Protein AF-A5BJU0-F1 (afdb_monomer_lite)

Secondary structure (DSSP, 8-state):
------------------------------------------------------------------SS-SSTTSSGGGSS---THHHHHHHHHHHHHHHHHHHHHHHHHTTS------------------------PPPHHHHHHHHHHHHHHHHHHHHHHHHHHHHHHHHHHHHHHHHHHHHHHHHHHHHHHHHHHHHHHHHHHHHHHHHHHHHHHHHHHHHHHHHHHHHHHHHHHHHHHHHHHHHHHHHHHHHHHHHHHHHHHHHHHHHHHHHHHHHHHHHHHHHHHHHHHHHHHHTS---THHHHHHHS-HHHHHHHHHHHHHHHHHHHHHHHHHHHHHHHHHHHHHHHHHHHHHHHHHHHHHHHHHHHHHHHHHHHHHHHHHHHHHHHHHHHHHHHHHHHHHHHHHHTTS------GGG-HHHHHHHHHHHHHHHHHTT-

Organism: Vitis vinifera (NCBI:txid29760)

InterPro domains:
  IPR049932 Nuclear envelope-associated protein 1-4 [PTHR48145] (110-444)
  IPR060494 Nuclear envelope-associated protein, C-terminal [PF28496] (342-444)

pLDDT: mean 74.59, std 25.18, range [27.94, 98.62]

Sequence (444 aa):
MDIFVVVIVPVDMESYNTKMEGPLGDENEVGGGGKNARASRPIQTTHHVGGPQSLSTVGTCVHVGDSERSQMKILDLARSGVPTSEALGLIQCIHIVVKIFYDYILVSEMSVSEKSSAASSSSSSALTSSSSSSVRDIDPLLKDLNEKKQSFRKNVVSLAAELKEVAETKAKSMEEEIGRLQKSLEERNGQLQASAMTTEKYLQELDGLRSQLSFTQATADASAASAQSAQLQCLALIKELDEKNISLKEHGDRVNRLGEQLDHLQKDLQAREYSQKQLKDEVLRIEHDIMQAVAKAGANRDCELRKILDEVSPKNFEKINKLLIAKDDEIAKLKDEIRIMSAHWKLKTKEMESQLEKHRRADQELKKRVLKLEFCLQEARAQTRKLQRMGERRDKALKELRDQLVTKQQGEAAGVEKQNFWESSGFKIVVSMSMLILVVFSKR

Structure (mmCIF, N/CA/C/O backbone):
data_AF-A5BJU0-F1
#
_entry.id   AF-A5BJU0-F1
#
loop_
_atom_site.group_PDB
_atom_site.id
_atom_site.type_symbol
_atom_site.label_atom_id
_atom_site.label_alt_id
_atom_site.label_comp_id
_atom_site.label_asym_id
_atom_site.label_entity_id
_atom_site.label_seq_id
_atom_site.pdbx_PDB_ins_code
_atom_site.Cartn_x
_atom_site.Cartn_y
_atom_site.Cartn_z
_atom_site.occupancy
_atom_site.B_iso_or_equiv
_atom_site.auth_seq_id
_atom_site.auth_comp_id
_atom_site.auth_asym_id
_atom_site.auth_atom_id
_atom_site.pdbx_PDB_model_num
ATOM 1 N N . MET A 1 1 ? -1.388 11.485 28.318 1.00 38.25 1 MET A N 1
ATOM 2 C CA . MET A 1 1 ? -1.952 11.574 26.957 1.00 38.25 1 MET A CA 1
ATOM 3 C C . MET A 1 1 ? -1.033 12.490 26.188 1.00 38.25 1 MET A C 1
ATOM 5 O O . MET A 1 1 ? -1.180 13.699 26.293 1.00 38.25 1 MET A O 1
ATOM 9 N N . ASP A 1 2 ? -0.046 11.912 25.511 1.00 36.25 2 ASP A N 1
ATOM 10 C CA . ASP A 1 2 ? 0.953 12.676 24.769 1.00 36.25 2 ASP A CA 1
ATOM 11 C C . ASP A 1 2 ? 0.499 12.800 23.319 1.00 36.25 2 ASP A C 1
ATOM 13 O O . ASP A 1 2 ? 0.335 11.812 22.602 1.00 36.25 2 ASP A O 1
ATOM 17 N N . ILE A 1 3 ? 0.212 14.036 22.921 1.00 37.91 3 ILE A N 1
ATOM 18 C CA . ILE A 1 3 ? -0.234 14.394 21.580 1.00 37.91 3 ILE A CA 1
ATOM 19 C C . ILE A 1 3 ? 1.023 14.634 20.744 1.00 37.91 3 ILE A C 1
ATOM 21 O O . ILE A 1 3 ? 1.660 15.679 20.855 1.00 37.91 3 ILE A O 1
ATOM 25 N N . PHE A 1 4 ? 1.380 13.672 19.894 1.00 39.19 4 PHE A N 1
ATOM 26 C CA . PHE A 1 4 ? 2.344 13.904 18.822 1.00 39.19 4 PHE A CA 1
ATOM 27 C C . PHE A 1 4 ? 1.652 14.666 17.688 1.00 39.19 4 PHE A C 1
ATOM 29 O O . PHE A 1 4 ? 0.876 14.105 16.916 1.00 39.19 4 PHE A O 1
ATOM 36 N N . VAL A 1 5 ? 1.932 15.966 17.599 1.00 39.47 5 VAL A N 1
ATOM 37 C CA . VAL A 1 5 ? 1.584 16.798 16.444 1.00 39.47 5 VAL A CA 1
ATOM 38 C C . VAL A 1 5 ? 2.674 16.595 15.394 1.00 39.47 5 VAL A C 1
ATOM 40 O O . VAL A 1 5 ? 3.790 17.089 15.539 1.00 39.47 5 VAL A O 1
ATOM 43 N N . VAL A 1 6 ? 2.361 15.855 14.332 1.00 43.53 6 VAL A N 1
ATOM 44 C CA . VAL A 1 6 ? 3.210 15.789 13.138 1.00 43.53 6 VAL A CA 1
ATOM 45 C C . VAL A 1 6 ? 2.920 17.031 12.298 1.00 43.53 6 VAL A C 1
ATOM 47 O O . VAL A 1 6 ? 1.870 17.136 11.667 1.00 43.53 6 VAL A O 1
ATOM 50 N N . VAL A 1 7 ? 3.842 17.991 12.325 1.00 37.22 7 VAL A N 1
ATOM 51 C CA . VAL A 1 7 ? 3.825 19.164 11.445 1.00 37.22 7 VAL A CA 1
ATOM 52 C C . VAL A 1 7 ? 4.428 18.750 10.106 1.00 37.22 7 VAL A C 1
ATOM 54 O O . VAL A 1 7 ? 5.625 18.486 10.010 1.00 37.22 7 VAL A O 1
ATOM 57 N N . ILE A 1 8 ? 3.592 18.669 9.073 1.00 36.03 8 ILE A N 1
ATOM 58 C CA . ILE A 1 8 ? 4.038 18.507 7.688 1.00 36.03 8 ILE A CA 1
ATOM 59 C C . ILE A 1 8 ? 4.374 19.902 7.161 1.00 36.03 8 ILE A C 1
ATOM 61 O O . ILE A 1 8 ? 3.483 20.733 6.990 1.00 36.03 8 ILE A O 1
ATOM 65 N N . VAL A 1 9 ? 5.659 20.160 6.925 1.00 35.38 9 VAL A N 1
ATOM 66 C CA . VAL A 1 9 ? 6.129 21.355 6.215 1.00 35.38 9 VAL A CA 1
ATOM 67 C C . VAL A 1 9 ? 6.098 21.050 4.712 1.00 35.38 9 VAL A C 1
ATOM 69 O O . VAL A 1 9 ? 6.705 20.058 4.300 1.00 35.38 9 VAL A O 1
ATOM 72 N N . PRO A 1 10 ? 5.404 21.845 3.879 1.00 36.88 10 PRO A N 1
ATOM 73 C CA . PRO A 1 10 ? 5.490 21.707 2.434 1.00 36.88 10 PRO A CA 1
ATOM 74 C C . PRO A 1 10 ? 6.859 22.211 1.962 1.00 36.88 10 PRO A C 1
ATOM 76 O O . PRO A 1 10 ? 7.273 23.320 2.291 1.00 36.88 10 PRO A O 1
ATOM 79 N N . VAL A 1 11 ? 7.575 21.374 1.214 1.00 40.00 11 VAL A N 1
ATOM 80 C CA . VAL A 1 11 ? 8.764 21.787 0.467 1.00 40.00 11 VAL A CA 1
ATOM 81 C C . VAL A 1 11 ? 8.270 22.332 -0.867 1.00 40.00 11 VAL A C 1
ATOM 83 O O . VAL A 1 11 ? 7.749 21.572 -1.684 1.00 40.00 11 VAL A O 1
ATOM 86 N N . ASP A 1 12 ? 8.406 23.643 -1.060 1.00 34.06 12 ASP A N 1
ATOM 87 C CA . ASP A 1 12 ? 8.164 24.293 -2.345 1.00 34.06 12 ASP A CA 1
ATOM 88 C C . ASP A 1 12 ? 9.135 23.735 -3.388 1.00 34.06 12 ASP A C 1
ATOM 90 O O . ASP A 1 12 ? 10.357 23.842 -3.267 1.00 34.06 12 ASP A O 1
ATOM 94 N N . MET A 1 13 ? 8.565 23.113 -4.416 1.00 41.78 13 MET A N 1
ATOM 95 C CA . MET A 1 13 ? 9.274 22.651 -5.598 1.00 41.78 13 MET A CA 1
ATOM 96 C C . MET A 1 13 ? 8.898 23.578 -6.756 1.00 41.78 13 MET A C 1
ATOM 98 O O . MET A 1 13 ? 8.120 23.222 -7.636 1.00 41.78 13 MET A O 1
ATOM 102 N N . GLU A 1 14 ? 9.434 24.795 -6.736 1.00 45.72 14 GLU A N 1
ATOM 103 C CA . GLU A 1 14 ? 9.407 25.688 -7.890 1.00 45.72 14 GLU A CA 1
ATOM 104 C C . GLU A 1 14 ? 10.823 26.084 -8.296 1.00 45.72 14 GLU A C 1
ATOM 106 O O . GLU A 1 14 ? 11.703 26.313 -7.469 1.00 45.72 14 GLU A O 1
ATOM 111 N N . SER A 1 15 ? 10.983 26.214 -9.612 1.00 44.44 15 SER A N 1
ATOM 112 C CA . SER A 1 15 ? 12.172 26.651 -10.338 1.00 44.44 15 SER A CA 1
ATOM 113 C C . SER A 1 15 ? 13.157 25.548 -10.705 1.00 44.44 15 SER A C 1
ATOM 115 O O . SER A 1 15 ? 14.172 25.372 -10.054 1.00 44.44 15 SER A O 1
ATOM 117 N N . TYR A 1 16 ? 12.871 24.857 -11.812 1.00 38.12 16 TYR A N 1
ATOM 118 C CA . TYR A 1 16 ? 13.833 24.689 -12.909 1.00 38.12 16 TYR A CA 1
ATOM 119 C C . TYR A 1 16 ? 13.062 24.404 -14.203 1.00 38.12 16 TYR A C 1
ATOM 121 O O . TYR A 1 16 ? 12.797 23.252 -14.540 1.00 38.12 16 TYR A O 1
ATOM 129 N N . ASN A 1 17 ? 12.707 25.456 -14.950 1.00 36.69 17 ASN A N 1
ATOM 130 C CA . ASN A 1 17 ? 12.740 25.350 -16.406 1.00 36.69 17 ASN A CA 1
ATOM 131 C C . ASN A 1 17 ? 12.828 26.703 -17.127 1.00 36.69 17 ASN A C 1
ATOM 133 O O . ASN A 1 17 ? 12.088 27.641 -16.845 1.00 36.69 17 ASN A O 1
ATOM 137 N N . THR A 1 18 ? 13.696 26.695 -18.142 1.00 39.69 18 THR A N 1
ATOM 138 C CA . THR A 1 18 ? 13.724 27.529 -19.357 1.00 39.69 18 THR A CA 1
ATOM 139 C C . THR A 1 18 ? 14.020 29.030 -19.256 1.00 39.69 18 THR A C 1
ATOM 141 O O . THR A 1 18 ? 13.119 29.835 -19.053 1.00 39.69 18 THR A O 1
ATOM 144 N N . LYS A 1 19 ? 15.250 29.410 -19.647 1.00 37.59 19 LYS A N 1
ATOM 145 C CA . LYS A 1 19 ? 15.465 30.463 -20.658 1.00 37.59 19 LYS A CA 1
ATOM 146 C C . LYS A 1 19 ? 16.825 30.304 -21.362 1.00 37.59 19 LYS A C 1
ATOM 148 O O . LYS A 1 19 ? 17.862 30.659 -20.816 1.00 37.59 19 LYS A O 1
ATOM 153 N N . MET A 1 20 ? 16.802 29.740 -22.570 1.00 42.50 20 MET A N 1
ATOM 154 C CA . MET A 1 20 ? 17.872 29.859 -23.568 1.00 42.50 20 MET A CA 1
ATOM 155 C C . MET A 1 20 ? 17.456 30.978 -24.529 1.00 42.50 20 MET A C 1
ATOM 157 O O . MET A 1 20 ? 16.629 30.754 -25.407 1.00 42.50 20 MET A O 1
ATOM 161 N N . GLU A 1 21 ? 18.006 32.174 -24.344 1.00 39.09 21 GLU A N 1
ATOM 162 C CA . GLU A 1 21 ? 18.064 33.222 -25.368 1.00 39.09 21 GLU A CA 1
ATOM 163 C C . GLU A 1 21 ? 19.512 33.714 -25.416 1.00 39.09 21 GLU A C 1
ATOM 165 O O . GLU A 1 21 ? 20.051 34.169 -24.407 1.00 39.09 21 GLU A O 1
ATOM 170 N N . GLY A 1 22 ? 20.157 33.563 -26.574 1.00 42.09 22 GLY A N 1
ATOM 171 C CA . GLY A 1 22 ? 21.448 34.188 -26.853 1.00 42.09 22 GLY A CA 1
ATOM 172 C C . GLY A 1 22 ? 21.296 35.674 -27.188 1.00 42.09 22 GLY A C 1
ATOM 173 O O . GLY A 1 22 ? 20.194 36.137 -27.494 1.00 42.09 22 GLY A O 1
ATOM 174 N N . PRO A 1 23 ? 22.416 36.409 -27.203 1.00 52.72 23 PRO A N 1
ATOM 175 C CA . PRO A 1 23 ? 22.697 37.197 -28.398 1.00 52.72 23 PRO A CA 1
ATOM 176 C C . PRO A 1 23 ? 24.161 37.134 -28.872 1.00 52.72 23 PRO A C 1
ATOM 178 O O . PRO A 1 23 ? 25.078 36.757 -28.147 1.00 52.72 23 PRO A O 1
ATOM 181 N N . LEU A 1 24 ? 24.299 37.494 -30.150 1.00 46.12 24 LEU A N 1
ATOM 182 C CA . LEU A 1 24 ? 25.508 37.729 -30.940 1.00 46.12 24 LEU A CA 1
ATOM 183 C C . LEU A 1 24 ? 26.397 38.870 -30.410 1.00 46.12 24 LEU A C 1
ATOM 185 O O . LEU A 1 24 ? 25.859 39.840 -29.888 1.00 46.12 24 LEU A O 1
ATOM 189 N N . GLY A 1 25 ? 27.697 38.795 -30.747 1.00 40.25 25 GLY A N 1
ATOM 190 C CA . GLY A 1 25 ? 28.670 39.909 -30.819 1.00 40.25 25 GLY A CA 1
ATOM 191 C C . GLY A 1 25 ? 29.148 40.429 -29.455 1.00 40.25 25 GLY A C 1
ATOM 192 O O . GLY A 1 25 ? 28.370 40.497 -28.519 1.00 40.25 25 GLY A O 1
ATOM 193 N N . ASP A 1 26 ? 30.405 40.791 -29.208 1.00 36.56 26 ASP A N 1
ATOM 194 C CA . ASP A 1 26 ? 31.454 41.289 -30.099 1.00 36.56 26 ASP A CA 1
ATOM 195 C C . ASP A 1 26 ? 32.878 40.971 -29.574 1.00 36.56 26 ASP A C 1
ATOM 197 O O . ASP A 1 26 ? 33.081 40.314 -28.555 1.00 36.56 26 ASP A O 1
ATOM 201 N N . GLU A 1 27 ? 33.839 41.428 -30.368 1.00 41.19 27 GLU A N 1
ATOM 202 C CA . GLU A 1 27 ? 35.279 41.207 -30.468 1.00 41.19 27 GLU A CA 1
ATOM 203 C C . GLU A 1 27 ? 36.179 41.425 -29.225 1.00 41.19 27 GLU A C 1
ATOM 205 O O . GLU A 1 27 ? 35.920 42.244 -28.348 1.00 41.19 27 GLU A O 1
ATOM 210 N N . ASN A 1 28 ? 37.351 40.780 -29.326 1.00 39.69 28 ASN A N 1
ATOM 211 C CA . ASN A 1 28 ? 38.710 41.309 -29.115 1.00 39.69 28 ASN A CA 1
ATOM 212 C C . ASN A 1 28 ? 39.606 40.819 -27.953 1.00 39.69 28 ASN A C 1
ATOM 214 O O . ASN A 1 28 ? 39.326 40.951 -26.769 1.00 39.69 28 ASN A O 1
ATOM 218 N N . GLU A 1 29 ? 40.781 40.388 -28.433 1.00 38.88 29 GLU A N 1
ATOM 219 C CA . GLU A 1 29 ? 42.145 40.520 -27.910 1.00 38.88 29 GLU A CA 1
ATOM 220 C C . GLU A 1 29 ? 42.776 39.522 -26.907 1.00 38.88 29 GLU A C 1
ATOM 222 O O . GLU A 1 29 ? 42.544 39.526 -25.706 1.00 38.88 29 GLU A O 1
ATOM 227 N N . VAL A 1 30 ? 43.750 38.792 -27.485 1.00 39.34 30 VAL A N 1
ATOM 228 C CA . VAL A 1 30 ? 45.193 38.756 -27.146 1.00 39.34 30 VAL A CA 1
ATOM 229 C C . VAL A 1 30 ? 45.699 37.864 -26.001 1.00 39.34 30 VAL A C 1
ATOM 231 O O . VAL A 1 30 ? 45.409 38.043 -24.826 1.00 39.34 30 VAL A O 1
ATOM 234 N N . GLY A 1 31 ? 46.671 37.026 -26.400 1.00 32.44 31 GLY A N 1
ATOM 235 C CA . GLY A 1 31 ? 47.766 36.499 -25.576 1.00 32.44 31 GLY A CA 1
ATOM 236 C C . GLY A 1 31 ? 47.464 35.123 -24.982 1.00 32.44 31 GLY A C 1
ATOM 237 O O . GLY A 1 31 ? 46.505 34.954 -24.256 1.00 32.44 31 GLY A O 1
ATOM 238 N N . GLY A 1 32 ? 48.212 34.051 -25.213 1.00 33.12 32 GLY A N 1
ATOM 239 C CA . GLY A 1 32 ? 49.592 33.911 -25.643 1.00 33.12 32 GLY A CA 1
ATOM 240 C C . GLY A 1 32 ? 50.219 32.797 -24.798 1.00 33.12 32 GLY A C 1
ATOM 241 O O . GLY A 1 32 ? 50.168 32.851 -23.577 1.00 33.12 32 GLY A O 1
ATOM 242 N N . GLY A 1 33 ? 50.839 31.808 -25.448 1.00 32.78 33 GLY A N 1
ATOM 243 C CA . GLY A 1 33 ? 51.857 30.961 -24.819 1.00 32.78 33 GLY A CA 1
ATOM 244 C C . GLY A 1 33 ? 51.452 29.538 -24.418 1.00 32.78 33 GLY A C 1
ATOM 245 O O . GLY A 1 33 ? 50.781 29.315 -23.423 1.00 32.78 33 GLY A O 1
ATOM 246 N N . GLY A 1 34 ? 52.077 28.566 -25.090 1.00 33.19 34 GLY A N 1
ATOM 247 C CA . GLY A 1 34 ? 52.970 27.672 -24.346 1.00 33.19 34 GLY A CA 1
ATOM 248 C C . GLY A 1 34 ? 52.557 26.211 -24.136 1.00 33.19 34 GLY A C 1
ATOM 249 O O . GLY A 1 34 ? 52.148 25.842 -23.050 1.00 33.19 34 GLY A O 1
ATOM 250 N N . LYS A 1 35 ? 52.895 25.380 -25.132 1.00 38.06 35 LYS A N 1
ATOM 251 C CA . LYS A 1 35 ? 53.727 24.157 -25.021 1.00 38.06 35 LYS A CA 1
ATOM 252 C C . LYS A 1 35 ? 53.275 22.967 -24.141 1.00 38.06 35 LYS A C 1
ATOM 254 O O . LYS A 1 35 ? 53.315 23.032 -22.923 1.00 38.06 35 LYS A O 1
ATOM 259 N N . ASN A 1 36 ? 53.229 21.818 -24.837 1.00 34.69 36 ASN A N 1
ATOM 260 C CA . ASN A 1 36 ? 53.713 20.477 -24.443 1.00 34.69 36 ASN A CA 1
ATOM 261 C C . ASN A 1 36 ? 52.916 19.713 -23.370 1.00 34.69 36 ASN A C 1
ATOM 263 O O . ASN A 1 36 ? 52.373 20.298 -22.455 1.00 34.69 36 ASN A O 1
ATOM 267 N N . ALA A 1 37 ? 52.920 18.385 -23.273 1.00 35.12 37 ALA A N 1
ATOM 268 C CA . ALA A 1 37 ? 53.158 17.212 -24.121 1.00 35.12 37 ALA A CA 1
ATOM 269 C C . ALA A 1 37 ? 53.118 16.020 -23.136 1.00 35.12 37 ALA A C 1
ATOM 271 O O . ALA A 1 37 ? 53.581 16.180 -22.010 1.00 35.12 37 ALA A O 1
ATOM 272 N N . ARG A 1 38 ? 52.719 14.824 -23.608 1.00 34.12 38 ARG A N 1
ATOM 273 C CA . ARG A 1 38 ? 52.893 13.493 -22.963 1.00 34.12 38 ARG A CA 1
ATOM 274 C C . ARG A 1 38 ? 52.124 13.236 -21.653 1.00 34.12 38 ARG A C 1
ATOM 276 O O . ARG A 1 38 ? 51.903 14.136 -20.870 1.00 34.12 38 ARG A O 1
ATOM 283 N N . ALA A 1 39 ? 51.799 12.009 -21.254 1.00 34.59 39 ALA A N 1
ATOM 284 C CA . ALA A 1 39 ? 51.652 10.684 -21.862 1.00 34.59 39 ALA A CA 1
ATOM 285 C C . ALA A 1 39 ? 51.248 9.724 -20.717 1.00 34.59 39 ALA A C 1
ATOM 287 O O . ALA A 1 39 ? 51.598 9.967 -19.568 1.00 34.59 39 ALA A O 1
ATOM 288 N N . SER A 1 40 ? 50.623 8.598 -21.074 1.00 32.44 40 SER A N 1
ATOM 289 C CA . SER A 1 40 ? 50.718 7.305 -20.366 1.00 32.44 40 SER A CA 1
ATOM 290 C C . SER A 1 40 ? 50.006 7.108 -19.007 1.00 32.44 40 SER A C 1
ATOM 292 O O . SER A 1 40 ? 50.551 7.330 -17.936 1.00 32.44 40 SER A O 1
ATOM 294 N N . ARG A 1 41 ? 48.792 6.540 -19.094 1.00 35.72 41 ARG A N 1
ATOM 295 C CA . ARG A 1 41 ? 48.358 5.188 -18.622 1.00 35.72 41 ARG A CA 1
ATOM 296 C C . ARG A 1 41 ? 49.476 4.194 -18.154 1.00 35.72 41 ARG A C 1
ATOM 298 O O . ARG A 1 41 ? 50.607 4.398 -18.588 1.00 35.72 41 ARG A O 1
ATOM 305 N N . PRO A 1 42 ? 49.192 3.008 -17.527 1.00 57.22 42 PRO A N 1
ATOM 306 C CA . PRO A 1 42 ? 47.904 2.436 -17.049 1.00 57.22 42 PRO A CA 1
ATOM 307 C C . PRO A 1 42 ? 47.975 1.467 -15.799 1.00 57.22 42 PRO A C 1
ATOM 309 O O . PRO A 1 42 ? 49.023 1.278 -15.198 1.00 57.22 42 PRO A O 1
ATOM 312 N N . ILE A 1 43 ? 46.851 0.757 -15.542 1.00 32.94 43 ILE A N 1
ATOM 313 C CA . ILE A 1 43 ? 46.652 -0.593 -14.920 1.00 32.94 43 ILE A CA 1
ATOM 314 C C . ILE A 1 43 ? 46.792 -0.735 -13.386 1.00 32.94 43 ILE A C 1
ATOM 316 O O . ILE A 1 43 ? 47.893 -0.702 -12.859 1.00 32.94 43 ILE A O 1
ATOM 320 N N . GLN A 1 44 ? 45.697 -1.081 -12.687 1.00 33.22 44 GLN A N 1
ATOM 321 C CA . GLN A 1 44 ? 45.473 -2.460 -12.203 1.00 33.22 44 GLN A CA 1
ATOM 322 C C . GLN A 1 44 ? 44.062 -2.708 -11.649 1.00 33.22 44 GLN A C 1
ATOM 324 O O . GLN A 1 44 ? 43.542 -2.016 -10.783 1.00 33.22 44 GLN A O 1
ATOM 329 N N . THR A 1 45 ? 43.476 -3.748 -12.231 1.00 34.50 45 THR A N 1
ATOM 330 C CA . THR A 1 45 ? 42.298 -4.535 -11.878 1.00 34.50 45 THR A CA 1
ATOM 331 C C . THR A 1 45 ? 42.560 -5.429 -10.670 1.00 34.50 45 THR A C 1
ATOM 333 O O . THR A 1 45 ? 43.568 -6.131 -10.670 1.00 34.50 45 THR A O 1
ATOM 336 N N . THR A 1 46 ? 41.590 -5.568 -9.766 1.00 34.06 46 THR A N 1
ATOM 337 C CA . THR A 1 46 ? 41.363 -6.834 -9.054 1.00 34.06 46 THR A CA 1
ATOM 338 C C . THR A 1 46 ? 39.873 -7.114 -8.893 1.00 34.06 46 THR A C 1
ATOM 340 O O . THR A 1 46 ? 39.048 -6.236 -8.654 1.00 34.06 46 THR A O 1
ATOM 343 N N . HIS A 1 47 ? 39.566 -8.382 -9.133 1.00 34.22 47 HIS A N 1
ATOM 344 C CA . HIS A 1 47 ? 38.266 -9.023 -9.180 1.00 34.22 47 HIS A CA 1
ATOM 345 C C . HIS A 1 47 ? 37.602 -9.110 -7.800 1.00 34.22 47 HIS A C 1
ATOM 347 O O . HIS A 1 47 ? 38.270 -9.434 -6.823 1.00 34.22 47 HIS A O 1
ATOM 353 N N . HIS A 1 48 ? 36.270 -9.020 -7.756 1.00 32.22 48 HIS A N 1
ATOM 354 C CA . HIS A 1 48 ? 35.500 -9.821 -6.808 1.00 32.22 48 HIS A CA 1
ATOM 355 C C . HIS A 1 48 ? 34.313 -10.474 -7.516 1.00 32.22 48 HIS A C 1
ATOM 357 O O . HIS A 1 48 ? 33.424 -9.817 -8.050 1.00 32.22 48 HIS A O 1
ATOM 363 N N . VAL A 1 49 ? 34.367 -11.802 -7.552 1.00 38.09 49 VAL A N 1
ATOM 364 C CA . VAL A 1 49 ? 33.315 -12.707 -8.011 1.00 38.09 49 VAL A CA 1
ATOM 365 C C . VAL A 1 49 ? 32.235 -12.767 -6.933 1.00 38.09 49 VAL A C 1
ATOM 367 O O . VAL A 1 49 ? 32.552 -12.937 -5.756 1.00 38.09 49 VAL A O 1
ATOM 370 N N . GLY A 1 50 ? 30.974 -12.648 -7.340 1.00 31.03 50 GLY A N 1
ATOM 371 C CA . GLY A 1 50 ? 29.804 -12.827 -6.486 1.00 31.03 50 GLY A CA 1
ATOM 372 C C . GLY A 1 50 ? 28.559 -13.014 -7.344 1.00 31.03 50 GLY A C 1
ATOM 373 O O . GLY A 1 50 ? 27.851 -12.056 -7.628 1.00 31.03 50 GLY A O 1
ATOM 374 N N . GLY A 1 51 ? 28.328 -14.240 -7.814 1.00 32.44 51 GLY A N 1
ATOM 375 C CA . GLY A 1 51 ? 27.051 -14.634 -8.410 1.00 32.44 51 GLY A CA 1
ATOM 376 C C . GLY A 1 51 ? 26.106 -15.174 -7.329 1.00 32.44 51 GLY A C 1
ATOM 377 O O . GLY A 1 51 ? 26.570 -15.930 -6.474 1.00 32.44 51 GLY A O 1
ATOM 378 N N . PRO A 1 52 ? 24.802 -14.843 -7.348 1.00 43.06 52 PRO A N 1
ATOM 379 C CA . PRO A 1 52 ? 23.805 -15.502 -6.517 1.00 43.06 52 PRO A CA 1
ATOM 380 C C . PRO A 1 52 ? 23.125 -16.627 -7.311 1.00 43.06 52 PRO A C 1
ATOM 382 O O . PRO A 1 52 ? 22.690 -16.424 -8.444 1.00 43.06 52 PRO A O 1
ATOM 385 N N . GLN A 1 53 ? 22.995 -17.813 -6.716 1.00 35.47 53 GLN A N 1
ATOM 386 C CA . GLN A 1 53 ? 22.140 -18.877 -7.247 1.00 35.47 53 GLN A CA 1
ATOM 387 C C . GLN A 1 53 ? 20.965 -19.145 -6.300 1.00 35.47 53 GLN A C 1
ATOM 389 O O . GLN A 1 53 ? 21.124 -19.645 -5.193 1.00 35.47 53 GLN A O 1
ATOM 394 N N . SER A 1 54 ? 19.796 -18.726 -6.791 1.00 32.44 54 SER A N 1
ATOM 395 C CA . SER A 1 54 ? 18.517 -19.447 -6.861 1.00 32.44 54 SER A CA 1
ATOM 396 C C . SER A 1 54 ? 17.973 -20.222 -5.650 1.00 32.44 54 SER A C 1
ATOM 398 O O . SER A 1 54 ? 18.449 -21.288 -5.272 1.00 32.44 54 SER A O 1
ATOM 400 N N . LEU A 1 55 ? 16.814 -19.718 -5.217 1.00 35.56 55 LEU A N 1
ATOM 401 C CA . LEU A 1 55 ? 15.616 -20.419 -4.746 1.00 35.56 55 LEU A CA 1
ATOM 402 C C . LEU A 1 55 ? 15.437 -21.856 -5.277 1.00 35.56 55 LEU A C 1
ATOM 404 O O . LEU A 1 55 ? 15.505 -22.093 -6.482 1.00 35.56 55 LEU A O 1
ATOM 408 N N . SER A 1 56 ? 14.996 -22.758 -4.395 1.00 28.20 56 SER A N 1
ATOM 409 C CA . SER A 1 56 ? 14.051 -23.810 -4.780 1.00 28.20 56 SER A CA 1
ATOM 410 C C . SER A 1 56 ? 12.960 -23.942 -3.715 1.00 28.20 56 SER A C 1
ATOM 412 O O . SER A 1 56 ? 13.215 -24.221 -2.545 1.00 28.20 56 SER A O 1
ATOM 414 N N . THR A 1 57 ? 11.731 -23.666 -4.137 1.00 30.98 57 THR A N 1
ATOM 415 C CA . THR A 1 57 ? 10.490 -23.973 -3.432 1.00 30.98 57 THR A CA 1
ATOM 416 C C . THR A 1 57 ? 9.904 -25.179 -4.151 1.00 30.98 57 THR A C 1
ATOM 418 O O . THR A 1 57 ? 9.560 -25.078 -5.326 1.00 30.98 57 THR A O 1
ATOM 421 N N . VAL A 1 58 ? 9.806 -26.318 -3.469 1.00 30.38 58 VAL A N 1
ATOM 422 C CA . VAL A 1 58 ? 9.043 -27.473 -3.951 1.00 30.38 58 VAL A CA 1
ATOM 423 C C . VAL A 1 58 ? 7.783 -27.562 -3.107 1.00 30.38 58 VAL A C 1
ATOM 425 O O . VAL A 1 58 ? 7.835 -27.825 -1.908 1.00 30.38 58 VAL A O 1
ATOM 428 N N . GLY A 1 59 ? 6.653 -27.280 -3.750 1.00 29.28 59 GLY A N 1
ATOM 429 C CA . GLY A 1 59 ? 5.332 -27.598 -3.240 1.00 29.28 59 GLY A CA 1
ATOM 430 C C . GLY A 1 59 ? 4.951 -29.020 -3.634 1.00 29.28 59 GLY A C 1
ATOM 431 O O . GLY A 1 59 ? 5.127 -29.422 -4.782 1.00 29.28 59 GLY A O 1
ATOM 432 N N . THR A 1 60 ? 4.363 -29.746 -2.691 1.00 29.42 60 THR A N 1
ATOM 433 C CA . THR A 1 60 ? 3.575 -30.948 -2.971 1.00 29.42 60 THR A CA 1
ATOM 434 C C . THR A 1 60 ? 2.335 -30.917 -2.095 1.00 29.42 60 THR A C 1
ATOM 436 O O . THR A 1 60 ? 2.419 -30.965 -0.869 1.00 29.42 60 THR A O 1
ATOM 439 N N . CYS A 1 61 ? 1.180 -30.811 -2.749 1.00 29.39 61 CYS A N 1
ATOM 440 C CA . CYS A 1 61 ? -0.124 -31.093 -2.173 1.00 29.39 61 CYS A CA 1
ATOM 441 C C . CYS A 1 61 ? -0.269 -32.606 -1.979 1.00 29.39 61 CYS A C 1
ATOM 443 O O . CYS A 1 61 ? -0.116 -33.362 -2.936 1.00 29.39 61 CYS A O 1
ATOM 445 N N . VAL A 1 62 ? -0.643 -33.031 -0.773 1.00 27.94 62 VAL A N 1
ATOM 446 C CA . VAL A 1 62 ? -1.296 -34.323 -0.540 1.00 27.94 62 VAL A CA 1
ATOM 447 C C . VAL A 1 62 ? -2.510 -34.067 0.340 1.00 27.94 62 VAL A C 1
ATOM 449 O O . VAL A 1 62 ? -2.427 -33.426 1.386 1.00 27.94 62 VAL A O 1
ATOM 452 N N . HIS A 1 63 ? -3.650 -34.536 -0.147 1.00 32.66 63 HIS A N 1
ATOM 453 C CA . HIS A 1 63 ? -4.968 -34.399 0.439 1.00 32.66 63 HIS A CA 1
ATOM 454 C C . HIS A 1 63 ? -5.411 -35.801 0.862 1.00 32.66 63 HIS A C 1
ATOM 456 O O . HIS A 1 63 ? -5.711 -36.602 -0.016 1.00 32.66 63 HIS A O 1
ATOM 462 N N . VAL A 1 64 ? -5.414 -36.112 2.164 1.00 31.67 64 VAL A N 1
ATOM 463 C CA . VAL A 1 64 ? -6.112 -37.276 2.746 1.00 31.67 64 VAL A CA 1
ATOM 464 C C . VAL A 1 64 ? -6.449 -36.987 4.219 1.00 31.67 64 VAL A C 1
ATOM 466 O O . VAL A 1 64 ? -5.550 -36.726 5.013 1.00 31.67 64 VAL A O 1
ATOM 469 N N . GLY A 1 65 ? -7.733 -37.108 4.575 1.00 29.80 65 GLY A N 1
ATOM 470 C CA . GLY A 1 65 ? -8.160 -37.754 5.824 1.00 29.80 65 GLY A CA 1
ATOM 471 C C . GLY A 1 65 ? -8.452 -36.882 7.046 1.00 29.80 65 GLY A C 1
ATOM 472 O O . GLY A 1 65 ? -7.661 -36.834 7.985 1.00 29.80 65 GLY A O 1
ATOM 473 N N . ASP A 1 66 ? -9.657 -36.316 7.099 1.00 42.44 66 ASP A N 1
ATOM 474 C CA . ASP A 1 66 ? -10.340 -35.988 8.354 1.00 42.44 66 ASP A CA 1
ATOM 475 C C . ASP A 1 66 ? -10.773 -37.289 9.058 1.00 42.44 66 ASP A C 1
ATOM 477 O O . ASP A 1 66 ? -11.682 -37.949 8.568 1.00 42.44 66 ASP A O 1
ATOM 481 N N . SER A 1 67 ? -10.141 -37.670 10.182 1.00 41.78 67 SER A N 1
ATOM 482 C CA . SER A 1 67 ? -10.785 -38.498 11.234 1.00 41.78 67 SER A CA 1
ATOM 483 C C . SER A 1 67 ? -9.987 -38.689 12.545 1.00 41.78 67 SER A C 1
ATOM 485 O O . SER A 1 67 ? -10.518 -39.298 13.469 1.00 41.78 67 SER A O 1
ATOM 487 N N . GLU A 1 68 ? -8.758 -38.179 12.711 1.00 40.59 68 GLU A N 1
ATOM 488 C CA . GLU A 1 68 ? -7.952 -38.466 13.926 1.00 40.59 68 GLU A CA 1
ATOM 489 C C . GLU A 1 68 ? -7.321 -37.222 14.581 1.00 40.59 68 GLU A C 1
ATOM 491 O O . GLU A 1 68 ? -6.152 -37.211 14.956 1.00 40.59 68 GLU A O 1
ATOM 496 N N . ARG A 1 69 ? -8.084 -36.130 14.744 1.00 42.09 69 ARG A N 1
ATOM 497 C CA . ARG A 1 69 ? -7.579 -34.892 15.388 1.00 42.09 69 ARG A CA 1
ATOM 498 C C . ARG A 1 69 ? -8.363 -34.428 16.622 1.00 42.09 69 ARG A C 1
ATOM 500 O O . ARG A 1 69 ? -8.155 -33.311 17.091 1.00 42.09 69 ARG A O 1
ATOM 507 N N . SER A 1 70 ? -9.215 -35.287 17.183 1.00 43.22 70 SER A N 1
ATOM 508 C CA . SER A 1 70 ? -10.025 -34.945 18.365 1.00 43.22 70 SER A CA 1
ATOM 509 C C . SER A 1 70 ? -9.547 -35.568 19.679 1.00 43.22 70 SER A C 1
ATOM 511 O O . SER A 1 70 ? -10.038 -35.165 20.726 1.00 43.22 70 SER A O 1
ATOM 513 N N . GLN A 1 71 ? -8.562 -36.477 19.677 1.00 42.38 71 GLN A N 1
ATOM 514 C CA . GLN A 1 71 ? -8.032 -37.054 20.928 1.00 42.38 71 GLN A CA 1
ATOM 515 C C . GLN A 1 71 ? -6.629 -36.561 21.321 1.00 42.38 71 GLN A C 1
ATOM 517 O O . GLN A 1 71 ? -6.257 -36.645 22.486 1.00 42.38 71 GLN A O 1
ATOM 522 N N . MET A 1 72 ? -5.886 -35.926 20.409 1.00 42.16 72 MET A N 1
ATOM 523 C CA . MET A 1 72 ? -4.510 -35.471 20.669 1.00 42.16 72 MET A CA 1
ATOM 524 C C . MET A 1 72 ? -4.395 -34.000 21.113 1.00 42.16 72 MET A C 1
ATOM 526 O O . MET A 1 72 ? -3.311 -33.435 21.094 1.00 42.16 72 MET A O 1
ATOM 530 N N . LYS A 1 73 ? -5.503 -33.351 21.500 1.00 45.22 73 LYS A N 1
ATOM 531 C CA . LYS A 1 73 ? -5.507 -31.953 21.985 1.00 45.22 73 LYS A CA 1
ATOM 532 C C . LYS A 1 73 ? -5.712 -31.799 23.493 1.00 45.22 73 LYS A C 1
ATOM 534 O O . LYS A 1 73 ? -5.545 -30.699 24.002 1.00 45.22 73 LYS A O 1
ATOM 539 N N . ILE A 1 74 ? -6.033 -32.877 24.210 1.00 43.50 74 ILE A N 1
ATOM 540 C CA . ILE A 1 74 ? -6.242 -32.825 25.669 1.00 43.50 74 ILE A CA 1
ATOM 541 C C . ILE A 1 74 ? -4.930 -33.055 26.442 1.00 43.50 74 ILE A C 1
ATOM 543 O O . ILE A 1 74 ? -4.795 -32.575 27.562 1.00 43.50 74 ILE A O 1
ATOM 547 N N . LEU A 1 75 ? -3.921 -33.692 25.833 1.00 47.34 75 LEU A N 1
ATOM 548 C CA . LEU A 1 75 ? -2.620 -33.941 26.475 1.00 47.34 75 LEU A CA 1
ATOM 549 C C . LEU A 1 75 ? -1.547 -32.867 26.202 1.00 47.34 75 LEU A C 1
ATOM 551 O O . LEU A 1 75 ? -0.615 -32.746 26.991 1.00 47.34 75 LEU A O 1
ATOM 555 N N . ASP A 1 76 ? -1.704 -32.028 25.172 1.00 42.25 76 ASP A N 1
ATOM 556 C CA . ASP A 1 76 ? -0.728 -30.967 24.849 1.00 42.25 76 ASP A CA 1
ATOM 557 C C . ASP A 1 76 ? -0.954 -29.641 25.603 1.00 42.25 76 ASP A C 1
ATOM 559 O O . ASP A 1 76 ? -0.083 -28.772 25.611 1.00 42.25 76 ASP A O 1
ATOM 563 N N . LEU A 1 77 ? -2.070 -29.496 26.324 1.00 50.06 77 LEU A N 1
ATOM 564 C CA . LEU A 1 77 ? -2.332 -28.334 27.190 1.00 50.06 77 LEU A CA 1
ATOM 565 C C . LEU A 1 77 ? -1.614 -28.400 28.550 1.00 50.06 77 LEU A C 1
ATOM 567 O O . LEU A 1 77 ? -1.594 -27.413 29.278 1.00 50.06 77 LEU A O 1
ATOM 571 N N . ALA A 1 78 ? -0.972 -29.524 28.885 1.00 45.81 78 ALA A N 1
ATOM 572 C CA . ALA A 1 78 ? -0.230 -29.686 30.138 1.00 45.81 78 ALA A CA 1
ATOM 573 C C . ALA A 1 78 ? 1.241 -29.221 30.063 1.00 45.81 78 ALA A C 1
ATOM 575 O O . ALA A 1 78 ? 1.942 -29.264 31.074 1.00 45.81 78 ALA A O 1
ATOM 576 N N . ARG A 1 79 ? 1.737 -28.783 28.890 1.00 52.19 79 ARG A N 1
ATOM 577 C CA . ARG A 1 79 ? 3.168 -28.467 28.687 1.00 52.19 79 ARG A CA 1
ATOM 578 C C . ARG A 1 79 ? 3.489 -27.002 28.373 1.00 52.19 79 ARG A C 1
ATOM 580 O O . ARG A 1 79 ? 4.663 -26.641 28.368 1.00 52.19 79 ARG A O 1
ATOM 587 N N . SER A 1 80 ? 2.492 -26.143 28.159 1.00 44.94 80 SER A N 1
ATOM 588 C CA . SER A 1 80 ? 2.703 -24.702 27.969 1.00 44.94 80 SER A CA 1
ATOM 589 C C . SER A 1 80 ? 2.470 -23.957 29.285 1.00 44.94 80 SER A C 1
ATOM 591 O O . SER A 1 80 ? 1.332 -23.663 29.641 1.00 44.94 80 SER A O 1
ATOM 593 N N . GLY A 1 81 ? 3.548 -23.685 30.023 1.00 55.56 81 GLY A N 1
ATOM 594 C CA . GLY A 1 81 ? 3.523 -22.961 31.297 1.00 55.56 81 GLY A CA 1
ATOM 595 C C . GLY A 1 81 ? 2.883 -21.571 31.199 1.00 55.56 81 GLY A C 1
ATOM 596 O O . GLY A 1 81 ? 3.551 -20.596 30.868 1.00 55.56 81 GLY A O 1
ATOM 597 N N . VAL A 1 82 ? 1.595 -21.498 31.534 1.00 45.34 82 VAL A N 1
ATOM 598 C CA . VAL A 1 82 ? 0.761 -20.294 31.691 1.00 45.34 82 VAL A CA 1
ATOM 599 C C . VAL A 1 82 ? -0.056 -20.494 32.984 1.00 45.34 82 VAL A C 1
ATOM 601 O O . VAL A 1 82 ? -0.412 -21.634 33.294 1.00 45.34 82 VAL A O 1
ATOM 604 N N . PRO A 1 83 ? -0.261 -19.456 33.820 1.00 45.66 83 PRO A N 1
ATOM 605 C CA . PRO A 1 83 ? -0.435 -19.638 35.255 1.00 45.66 83 PRO A CA 1
ATOM 606 C C . PRO A 1 83 ? -1.818 -20.178 35.630 1.00 45.66 83 PRO A C 1
ATOM 608 O O . PRO A 1 83 ? -2.858 -19.758 35.132 1.00 45.66 83 PRO A O 1
ATOM 611 N N . THR A 1 84 ? -1.799 -21.095 36.586 1.00 57.47 84 THR A N 1
ATOM 612 C CA . THR A 1 84 ? -2.894 -21.914 37.112 1.00 57.47 84 THR A CA 1
ATOM 613 C C . THR A 1 84 ? -3.900 -21.162 37.999 1.00 57.47 84 THR A C 1
ATOM 615 O O . THR A 1 84 ? -4.461 -21.763 38.912 1.00 57.47 84 THR A O 1
ATOM 618 N N . SER A 1 85 ? -4.182 -19.873 37.771 1.00 56.88 85 SER A N 1
ATOM 619 C CA . SER A 1 85 ? -5.189 -19.164 38.588 1.00 56.88 85 SER A CA 1
ATOM 620 C C . SER A 1 85 ? -6.628 -19.468 38.151 1.00 56.88 85 SER A C 1
ATOM 622 O O . SER A 1 85 ? -7.498 -19.662 38.998 1.00 56.88 85 SER A O 1
ATOM 624 N N . GLU A 1 86 ? -6.883 -19.607 36.847 1.00 55.62 86 GLU A N 1
ATOM 625 C CA . GLU A 1 86 ? -8.233 -19.878 36.326 1.00 55.62 86 GLU A CA 1
ATOM 626 C C . GLU A 1 86 ? -8.666 -21.339 36.537 1.00 55.62 86 GLU A C 1
ATOM 628 O O . GLU A 1 86 ? -9.830 -21.613 36.834 1.00 55.62 86 GLU A O 1
ATOM 633 N N . ALA A 1 87 ? -7.721 -22.284 36.484 1.00 57.47 87 ALA A N 1
ATOM 634 C CA . ALA A 1 87 ? -7.993 -23.700 36.741 1.00 57.47 87 ALA A CA 1
ATOM 635 C C . ALA A 1 87 ? -8.296 -23.982 38.226 1.00 57.47 87 ALA A C 1
ATOM 637 O O . ALA A 1 87 ? -9.182 -24.780 38.534 1.00 57.47 87 ALA A O 1
ATOM 638 N N . LEU A 1 88 ? -7.616 -23.292 39.151 1.00 69.69 88 LEU A N 1
ATOM 639 C CA . LEU A 1 88 ? -7.921 -23.373 40.583 1.00 69.69 88 LEU A CA 1
ATOM 640 C C . LEU A 1 88 ? -9.284 -22.748 40.908 1.00 69.69 88 LEU A C 1
ATOM 642 O O . LEU A 1 88 ? -10.023 -23.299 41.722 1.00 69.69 88 LEU A O 1
ATOM 646 N N . GLY A 1 89 ? -9.662 -21.667 40.215 1.00 74.19 89 GLY A N 1
ATOM 647 C CA . GLY A 1 89 ? -10.985 -21.052 40.346 1.00 74.19 89 GLY A CA 1
ATOM 648 C C . GLY A 1 89 ? -12.125 -22.006 39.979 1.00 74.19 89 GLY A C 1
ATOM 649 O O . GLY A 1 89 ? -13.081 -22.145 40.740 1.00 74.19 89 GLY A O 1
ATOM 650 N N . LEU A 1 90 ? -11.997 -22.738 38.868 1.00 71.56 90 LEU A N 1
ATOM 651 C CA . LEU A 1 90 ? -13.005 -23.717 38.444 1.00 71.56 90 LEU A CA 1
ATOM 652 C C . LEU A 1 90 ? -13.127 -24.904 39.410 1.00 71.56 90 LEU A C 1
ATOM 654 O O . LEU A 1 90 ? -14.242 -25.316 39.729 1.00 71.56 90 LEU A O 1
ATOM 658 N N . ILE A 1 91 ? -12.009 -25.416 39.932 1.00 76.06 91 ILE A N 1
ATOM 659 C CA . ILE A 1 91 ? -12.020 -26.500 40.930 1.00 76.06 91 ILE A CA 1
ATOM 660 C C . ILE A 1 91 ? -12.688 -26.029 42.231 1.00 76.06 91 ILE A C 1
ATOM 662 O O . ILE A 1 91 ? -13.470 -26.766 42.835 1.00 76.06 91 ILE A O 1
ATOM 666 N N . GLN A 1 92 ? -12.450 -24.781 42.636 1.00 74.75 92 GLN A N 1
ATOM 667 C CA . GLN A 1 92 ? -13.045 -24.209 43.840 1.00 74.75 92 GLN A CA 1
ATOM 668 C C . GLN A 1 92 ? -14.546 -23.929 43.672 1.00 74.75 92 GLN A C 1
ATOM 670 O O . GLN A 1 92 ? -15.320 -24.199 44.591 1.00 74.75 92 GLN A O 1
ATOM 675 N N . CYS A 1 93 ? -14.984 -23.494 42.486 1.00 73.69 93 CYS A N 1
ATOM 676 C CA . CYS A 1 93 ? -16.404 -23.372 42.151 1.00 73.69 93 CYS A CA 1
ATOM 677 C C . CYS A 1 93 ? -17.120 -24.729 42.179 1.00 73.69 93 CYS A C 1
ATOM 679 O O . CYS A 1 93 ? -18.195 -24.833 42.768 1.00 73.69 93 CYS A O 1
ATOM 681 N N . ILE A 1 94 ? -16.518 -25.782 41.615 1.00 80.00 94 ILE A N 1
ATOM 682 C CA . ILE A 1 94 ? -17.099 -27.134 41.636 1.00 80.00 94 ILE A CA 1
ATOM 683 C C . ILE A 1 94 ? -17.214 -27.648 43.079 1.00 80.00 94 ILE A C 1
ATOM 685 O O . ILE A 1 94 ? -18.256 -28.176 43.460 1.00 80.00 94 ILE A O 1
ATOM 689 N N . HIS A 1 95 ? -16.195 -27.432 43.914 1.00 83.62 95 HIS A N 1
ATOM 690 C CA . HIS A 1 95 ? -16.217 -27.861 45.314 1.00 83.62 95 HIS A CA 1
ATOM 691 C C . HIS A 1 95 ? -17.293 -27.135 46.147 1.00 83.62 95 HIS A C 1
ATOM 693 O O . HIS A 1 95 ? -17.949 -27.754 46.984 1.00 83.62 95 HIS A O 1
ATOM 699 N N . ILE A 1 96 ? -17.525 -25.841 45.893 1.00 86.56 96 ILE A N 1
ATOM 700 C CA . ILE A 1 96 ? -18.587 -25.064 46.555 1.00 86.56 96 ILE A CA 1
ATOM 701 C C . ILE A 1 96 ? -19.974 -25.562 46.134 1.00 86.56 96 ILE A C 1
ATOM 703 O O . ILE A 1 96 ? -20.832 -25.761 46.991 1.00 86.56 96 ILE A O 1
ATOM 707 N N . VAL A 1 97 ? -20.188 -25.816 44.840 1.00 84.00 97 VAL A N 1
ATOM 708 C CA . VAL A 1 97 ? -21.479 -26.310 44.332 1.00 84.00 97 VAL A CA 1
ATOM 709 C C . VAL A 1 97 ? -21.795 -27.698 44.892 1.00 84.00 97 VAL A C 1
ATOM 711 O O . VAL A 1 97 ? -22.914 -27.925 45.343 1.00 84.00 97 VAL A O 1
ATOM 714 N N . VAL A 1 98 ? -20.810 -28.602 44.947 1.00 86.19 98 VAL A N 1
ATOM 715 C CA . VAL A 1 98 ? -20.987 -29.939 45.539 1.00 86.19 98 VAL A CA 1
ATOM 716 C C . VAL A 1 98 ? -21.316 -29.848 47.030 1.00 86.19 98 VAL A C 1
ATOM 718 O O . VAL A 1 98 ? -22.195 -30.567 47.499 1.00 86.19 98 VAL A O 1
ATOM 721 N N . LYS A 1 99 ? -20.677 -28.934 47.771 1.00 87.25 99 LYS A N 1
ATOM 722 C CA . LYS A 1 99 ? -20.945 -28.734 49.201 1.00 87.25 99 LYS A CA 1
ATOM 723 C C . LYS A 1 99 ? -22.355 -28.194 49.465 1.00 87.25 99 LYS A C 1
ATOM 725 O O . LYS A 1 99 ? -23.050 -28.727 50.321 1.00 87.25 99 LYS A O 1
ATOM 730 N N . ILE A 1 100 ? -22.807 -27.216 48.676 1.00 82.81 100 ILE A N 1
ATOM 731 C CA . ILE A 1 100 ? -24.176 -26.679 48.765 1.00 82.81 100 ILE A CA 1
ATOM 732 C C . ILE A 1 100 ? -25.209 -27.768 48.451 1.00 82.81 100 ILE A C 1
ATOM 734 O O . ILE A 1 100 ? -26.229 -27.863 49.130 1.00 82.81 100 ILE A O 1
ATOM 738 N N . PHE A 1 101 ? -24.944 -28.611 47.450 1.00 81.12 101 PHE A N 1
ATOM 739 C CA . PHE A 1 101 ? -25.855 -29.693 47.078 1.00 81.12 101 PHE A CA 1
ATOM 740 C C . PHE A 1 101 ? -25.952 -30.767 48.174 1.00 81.12 101 PHE A C 1
ATOM 742 O O . PHE A 1 101 ? -27.041 -31.267 48.448 1.00 81.12 101 PHE A O 1
ATOM 749 N N . TYR A 1 102 ? -24.837 -31.079 48.844 1.00 78.94 102 TYR A N 1
ATOM 750 C CA . TYR A 1 102 ? -24.810 -32.026 49.962 1.00 78.94 102 TYR A CA 1
ATOM 751 C C . TYR A 1 102 ? -25.543 -31.492 51.200 1.00 78.94 102 TYR A C 1
ATOM 753 O O . TYR A 1 102 ? -26.333 -32.218 51.803 1.00 78.94 102 TYR A O 1
ATOM 761 N N . ASP A 1 103 ? -25.348 -30.214 51.537 1.00 78.44 103 ASP A N 1
ATOM 762 C CA . ASP A 1 103 ? -26.034 -29.575 52.666 1.00 78.44 103 ASP A CA 1
ATOM 763 C C . ASP A 1 103 ? -27.551 -29.450 52.406 1.00 78.44 103 ASP A C 1
ATOM 765 O O . ASP A 1 103 ? -28.359 -29.652 53.311 1.00 78.44 103 ASP A O 1
ATOM 769 N N . TYR A 1 104 ? -27.967 -29.204 51.156 1.00 75.19 104 TYR A N 1
ATOM 770 C CA . TYR A 1 104 ? -29.385 -29.139 50.777 1.00 75.19 104 TYR A CA 1
ATOM 771 C C . TYR A 1 104 ? -30.094 -30.501 50.867 1.00 75.19 104 TYR A C 1
ATOM 773 O O . TYR A 1 104 ? -31.259 -30.574 51.274 1.00 75.19 104 TYR A O 1
ATOM 781 N N . ILE A 1 105 ? -29.394 -31.589 50.529 1.00 76.94 105 ILE A N 1
ATOM 782 C CA . ILE A 1 105 ? -29.917 -32.955 50.668 1.00 76.94 105 ILE A CA 1
ATOM 783 C C . ILE A 1 105 ? -30.034 -33.342 52.150 1.00 76.94 105 ILE A C 1
ATOM 785 O O . ILE A 1 105 ? -31.079 -33.856 52.547 1.00 76.94 105 ILE A O 1
ATOM 789 N N . LEU A 1 106 ? -29.042 -33.006 52.987 1.00 70.50 106 LEU A N 1
ATOM 790 C CA . LEU A 1 106 ? -29.091 -33.294 54.428 1.00 70.50 106 LEU A CA 1
ATOM 791 C C . LEU A 1 106 ? -30.243 -32.563 55.144 1.00 70.50 106 LEU A C 1
ATOM 793 O O . LEU A 1 106 ? -30.897 -33.128 56.018 1.00 70.50 106 LEU A O 1
ATOM 797 N N . VAL A 1 107 ? -30.526 -31.314 54.760 1.00 70.50 107 VAL A N 1
ATOM 798 C CA . VAL A 1 107 ? -31.625 -30.520 55.343 1.00 70.50 107 VAL A CA 1
ATOM 799 C C . VAL A 1 107 ? -33.000 -30.996 54.848 1.00 70.50 107 VAL A C 1
ATOM 801 O O . VAL A 1 107 ? -33.985 -30.943 55.593 1.00 70.50 107 VAL A O 1
ATOM 804 N N . SER A 1 108 ? -33.075 -31.519 53.620 1.00 65.12 108 SER A N 1
ATOM 805 C CA . SER A 1 108 ? -34.316 -32.074 53.065 1.00 65.12 108 SER A CA 1
ATOM 806 C C . SER A 1 108 ? -34.707 -33.411 53.710 1.00 65.12 108 SER A C 1
ATOM 808 O O . SER A 1 108 ? -35.897 -33.657 53.901 1.00 65.12 108 SER A O 1
ATOM 810 N N . GLU A 1 109 ? -33.741 -34.240 54.128 1.00 55.03 109 GLU A N 1
ATOM 811 C CA . GLU A 1 109 ? -34.017 -35.490 54.861 1.00 55.03 109 GLU A CA 1
ATOM 812 C C . GLU A 1 109 ? -34.482 -35.264 56.311 1.00 55.03 109 GLU A C 1
ATOM 814 O O . GLU A 1 109 ? -35.249 -36.066 56.842 1.00 55.03 109 GLU A O 1
ATOM 819 N N . MET A 1 110 ? -34.112 -34.146 56.947 1.00 50.31 110 MET A N 1
ATOM 820 C CA . MET A 1 110 ? -34.534 -33.836 58.324 1.00 50.31 110 MET A CA 1
ATOM 821 C C . MET A 1 110 ? -35.943 -33.224 58.433 1.00 50.31 110 MET A C 1
ATOM 823 O O . MET A 1 110 ? -36.471 -33.103 59.536 1.00 50.31 110 MET A O 1
ATOM 827 N N . SER A 1 111 ? -36.583 -32.867 57.314 1.00 48.41 111 SER A N 1
ATOM 828 C CA . SER A 1 111 ? -37.880 -32.165 57.307 1.00 48.41 111 SER A CA 1
ATOM 829 C C . SER A 1 111 ? -39.103 -33.083 57.105 1.00 48.41 111 SER A C 1
ATOM 831 O O . SER A 1 111 ? -40.226 -32.591 56.996 1.00 48.41 111 SER A O 1
ATOM 833 N N . VAL A 1 112 ? -38.923 -34.413 57.067 1.00 44.62 112 VAL A N 1
ATOM 834 C CA . VAL A 1 112 ? -39.993 -35.402 56.774 1.00 44.62 112 VAL A CA 1
ATOM 835 C C . VAL A 1 112 ? -40.393 -36.247 57.997 1.00 44.62 112 VAL A C 1
ATOM 837 O O . VAL A 1 112 ? -40.945 -37.333 57.864 1.00 44.62 112 VAL A O 1
ATOM 840 N N . SER A 1 113 ? -40.180 -35.766 59.224 1.00 45.56 113 SER A N 1
ATOM 841 C CA . SER A 1 113 ? -40.628 -36.507 60.413 1.00 45.56 113 SER A CA 1
ATOM 842 C C . SER A 1 113 ? -41.143 -35.602 61.523 1.00 45.56 113 SER A C 1
ATOM 844 O O . SER A 1 113 ? -40.526 -35.524 62.573 1.00 45.56 113 SER A O 1
ATOM 846 N N . GLU A 1 114 ? -42.295 -34.959 61.318 1.00 44.84 114 GLU A N 1
ATOM 847 C CA . GLU A 1 114 ? -43.169 -34.551 62.432 1.00 44.84 114 GLU A CA 1
ATOM 848 C C . GLU A 1 114 ? -44.551 -34.108 61.924 1.00 44.84 114 GLU A C 1
ATOM 850 O O . GLU A 1 114 ? -44.784 -32.941 61.608 1.00 44.84 114 GLU A O 1
ATOM 855 N N . LYS A 1 115 ? -45.508 -35.047 61.832 1.00 35.94 115 LYS A N 1
ATOM 856 C CA . LYS A 1 115 ? -46.938 -34.689 61.823 1.00 35.94 115 LYS A CA 1
ATOM 857 C C . LYS A 1 115 ? -47.870 -35.832 62.236 1.00 35.94 115 LYS A C 1
ATOM 859 O O . LYS A 1 115 ? -48.484 -36.498 61.413 1.00 35.94 115 LYS A O 1
ATOM 864 N N . SER A 1 116 ? -48.045 -35.981 63.542 1.00 39.66 116 SER A N 1
ATOM 865 C CA . SER A 1 116 ? -49.279 -36.443 64.198 1.00 39.66 116 SER A CA 1
ATOM 866 C C . SER A 1 116 ? -49.143 -35.973 65.646 1.00 39.66 116 SER A C 1
ATOM 868 O O . SER A 1 116 ? -48.142 -36.282 66.272 1.00 39.66 116 SER A O 1
ATOM 870 N N . SER A 1 117 ? -49.998 -35.147 66.232 1.00 35.97 117 SER A N 1
ATOM 871 C CA . SER A 1 117 ? -51.448 -35.277 66.321 1.00 35.97 117 SER A CA 1
ATOM 872 C C . SER A 1 117 ? -51.988 -34.040 67.047 1.00 35.97 117 SER A C 1
ATOM 874 O O . SER A 1 117 ? -51.466 -33.684 68.101 1.00 35.97 117 SER A O 1
ATOM 876 N N . ALA A 1 118 ? -53.051 -33.422 66.536 1.00 39.25 118 ALA A N 1
ATOM 877 C CA . ALA A 1 118 ? -53.853 -32.474 67.302 1.00 39.25 118 ALA A CA 1
ATOM 878 C C . ALA A 1 118 ? -55.338 -32.678 66.982 1.00 39.25 118 ALA A C 1
ATOM 880 O O . ALA A 1 118 ? -55.775 -32.496 65.849 1.00 39.25 118 ALA A O 1
ATOM 881 N N . ALA A 1 119 ? -56.084 -33.062 68.009 1.00 32.19 119 ALA A N 1
ATOM 882 C CA . ALA A 1 119 ? -57.534 -33.013 68.141 1.00 32.19 119 ALA A CA 1
ATOM 883 C C . ALA A 1 119 ? -57.788 -33.073 69.659 1.00 32.19 119 ALA A C 1
ATOM 885 O O . ALA A 1 119 ? -57.090 -33.805 70.350 1.00 32.19 119 ALA A O 1
ATOM 886 N N . SER A 1 120 ? -58.709 -32.370 70.303 1.00 33.78 120 SER A N 1
ATOM 887 C CA . SER A 1 120 ? -59.693 -31.354 69.937 1.00 33.78 120 SER A CA 1
ATOM 888 C C . SER A 1 120 ? -60.440 -31.032 71.243 1.00 33.78 120 SER A C 1
ATOM 890 O O . SER A 1 120 ? -60.686 -31.963 72.005 1.00 33.78 120 SER A O 1
ATOM 892 N N . SER A 1 121 ? -60.893 -29.778 71.409 1.00 31.84 121 SER A N 1
ATOM 893 C CA . SER A 1 121 ? -62.142 -29.353 72.100 1.00 31.84 121 SER A CA 1
ATOM 894 C C . SER A 1 121 ? -62.356 -29.686 73.595 1.00 31.84 121 SER A C 1
ATOM 896 O O . SER A 1 121 ? -61.886 -30.691 74.092 1.00 31.84 121 SER A O 1
ATOM 898 N N . SER A 1 122 ? -63.163 -29.005 74.410 1.00 31.92 122 SER A N 1
ATOM 899 C CA . SER A 1 122 ? -63.776 -27.672 74.488 1.00 31.92 122 SER A CA 1
ATOM 900 C C . SER A 1 122 ? -64.562 -27.655 75.821 1.00 31.92 122 SER A C 1
ATOM 902 O O . SER A 1 122 ? -65.219 -28.638 76.149 1.00 31.92 122 SER A O 1
ATOM 904 N N . SER A 1 123 ? -64.618 -26.489 76.478 1.00 34.62 123 SER A N 1
ATOM 905 C CA . SER A 1 123 ? -65.788 -25.896 77.179 1.00 34.62 123 SER A CA 1
ATOM 906 C C . SER A 1 123 ? -66.336 -26.380 78.545 1.00 34.62 123 SER A C 1
ATOM 908 O O . SER A 1 123 ? -66.299 -27.550 78.903 1.00 34.62 123 SER A O 1
ATOM 910 N N . SER A 1 124 ? -67.004 -25.394 79.185 1.00 31.53 124 SER A N 1
ATOM 911 C CA . SER A 1 124 ? -67.985 -25.377 80.300 1.00 31.53 124 SER A CA 1
ATOM 912 C C . SER A 1 124 ? -67.387 -25.104 81.696 1.00 31.53 124 SER A C 1
ATOM 914 O O . SER A 1 124 ? -66.542 -25.856 82.154 1.00 31.53 124 SER A O 1
ATOM 916 N N . SER A 1 125 ? -67.606 -23.994 82.419 1.00 31.56 125 SER A N 1
ATOM 917 C CA . SER A 1 125 ? -68.689 -23.009 82.659 1.00 31.56 125 SER A CA 1
ATOM 918 C C . SER A 1 125 ? -69.039 -23.000 84.156 1.00 31.56 125 SER A C 1
ATOM 920 O O . SER A 1 125 ? -69.049 -24.030 84.821 1.00 31.56 125 SER A O 1
ATOM 922 N N . ALA A 1 126 ? -69.271 -21.793 84.670 1.00 45.34 126 ALA A N 1
ATOM 923 C CA . ALA A 1 126 ? -69.595 -21.464 86.052 1.00 45.34 126 ALA A CA 1
ATOM 924 C C . ALA A 1 126 ? -70.848 -22.178 86.589 1.00 45.34 126 ALA A C 1
ATOM 926 O O . ALA A 1 126 ? -71.721 -22.531 85.805 1.00 45.34 126 ALA A O 1
ATOM 927 N N . LEU A 1 127 ? -70.969 -22.274 87.921 1.00 32.22 127 LEU A N 1
ATOM 928 C CA . LEU A 1 127 ? -72.141 -21.805 88.674 1.00 32.22 127 LEU A CA 1
ATOM 929 C C . LEU A 1 127 ? -71.902 -21.819 90.194 1.00 32.22 127 LEU A C 1
ATOM 931 O O . LEU A 1 127 ? -71.181 -22.635 90.761 1.00 32.22 127 LEU A O 1
ATOM 935 N N . THR A 1 128 ? -72.544 -20.837 90.807 1.00 40.69 128 THR A N 1
ATOM 936 C CA . THR A 1 128 ? -72.704 -20.493 92.217 1.00 40.69 128 THR A CA 1
ATOM 937 C C . THR A 1 128 ? -73.638 -21.443 92.968 1.00 40.69 128 THR A C 1
ATOM 939 O O . THR A 1 128 ? -74.697 -21.771 92.441 1.00 40.69 128 THR A O 1
ATOM 942 N N . SER A 1 129 ? -73.357 -21.722 94.245 1.00 30.47 129 SER A N 1
ATOM 943 C CA . SER A 1 129 ? -74.403 -21.972 95.251 1.00 30.47 129 SER A CA 1
ATOM 944 C C . SER A 1 129 ? -73.861 -21.850 96.678 1.00 30.47 129 SER A C 1
ATOM 946 O O . SER A 1 129 ? -72.906 -22.514 97.076 1.00 30.47 129 SER A O 1
ATOM 948 N N . SER A 1 130 ? -74.509 -20.965 97.420 1.00 38.84 130 SER A N 1
ATOM 949 C CA . SER A 1 130 ? -74.463 -20.717 98.855 1.00 38.84 130 SER A CA 1
ATOM 950 C C . SER A 1 130 ? -75.189 -21.808 99.653 1.00 38.84 130 SER A C 1
ATOM 952 O O . SER A 1 130 ? -76.221 -22.290 99.204 1.00 38.84 130 SER A O 1
ATOM 954 N N . SER A 1 131 ? -74.731 -22.106 100.877 1.00 30.61 131 SER A N 1
ATOM 955 C CA . SER A 1 131 ? -75.616 -22.401 102.022 1.00 30.61 131 SER A CA 1
ATOM 956 C C . SER A 1 131 ? -74.849 -22.519 103.347 1.00 30.61 131 SER A C 1
ATOM 958 O O . SER A 1 131 ? -73.778 -23.110 103.434 1.00 30.61 131 SER A O 1
ATOM 960 N N . SER A 1 132 ? -75.462 -21.922 104.361 1.00 40.62 132 SER A N 1
ATOM 961 C CA . SER A 1 132 ? -75.108 -21.696 105.763 1.00 40.62 132 SER A CA 1
ATOM 962 C C . SER A 1 132 ? -75.210 -22.910 106.700 1.00 40.62 132 SER A C 1
ATOM 964 O O . SER A 1 132 ? -76.105 -23.731 106.537 1.00 40.62 132 SER A O 1
ATOM 966 N N . SER A 1 133 ? -74.411 -22.929 107.775 1.00 33.19 133 SER A N 1
ATOM 967 C CA . SER A 1 133 ? -74.774 -23.441 109.123 1.00 33.19 133 SER A CA 1
ATOM 968 C C . SER A 1 133 ? -73.640 -23.090 110.109 1.00 33.19 133 SER A C 1
ATOM 970 O O . SER A 1 133 ? -72.502 -23.508 109.947 1.00 33.19 133 SER A O 1
ATOM 972 N N . SER A 1 134 ? -73.799 -22.024 110.898 1.00 37.47 134 SER A N 1
ATOM 973 C CA . SER A 1 134 ? -74.266 -22.014 112.299 1.00 37.47 134 SER A CA 1
ATOM 974 C C . SER A 1 134 ? -73.250 -22.541 113.330 1.00 37.47 134 SER A C 1
ATOM 976 O O . SER A 1 134 ? -73.192 -23.731 113.623 1.00 37.47 134 SER A O 1
ATOM 978 N N . VAL A 1 135 ? -72.490 -21.581 113.874 1.00 46.94 135 VAL A N 1
ATOM 979 C CA . VAL A 1 135 ? -72.092 -21.376 115.283 1.00 46.94 135 VAL A CA 1
ATOM 980 C C . VAL A 1 135 ? -72.188 -22.596 116.209 1.00 46.94 135 VAL A C 1
ATOM 982 O O . VAL A 1 135 ? -73.281 -22.953 116.645 1.00 46.94 135 VAL A O 1
ATOM 985 N N . ARG A 1 136 ? -71.024 -23.131 116.603 1.00 40.22 136 ARG A N 1
ATOM 986 C CA . ARG A 1 136 ? -70.759 -23.691 117.940 1.00 40.22 136 ARG A CA 1
ATOM 987 C C . ARG A 1 136 ? -69.324 -23.360 118.346 1.00 40.22 136 ARG A C 1
ATOM 989 O O . ARG A 1 136 ? -68.433 -23.354 117.498 1.00 40.22 136 ARG A O 1
ATOM 996 N N . ASP A 1 137 ? -69.163 -23.024 119.620 1.00 46.66 137 ASP A N 1
ATOM 997 C CA . ASP A 1 137 ? -67.968 -22.462 120.244 1.00 46.66 137 ASP A CA 1
ATOM 998 C C . ASP A 1 137 ? -66.683 -23.236 119.917 1.00 46.66 137 ASP A C 1
ATOM 1000 O O . ASP A 1 137 ? -66.585 -24.447 120.112 1.00 46.66 137 ASP A O 1
ATOM 1004 N N . ILE A 1 138 ? -65.708 -22.504 119.373 1.00 45.97 138 ILE A N 1
ATOM 1005 C CA . ILE A 1 138 ? -64.430 -23.020 118.881 1.00 45.97 138 ILE A CA 1
ATOM 1006 C C . ILE A 1 138 ? -63.415 -22.974 120.020 1.00 45.97 138 ILE A C 1
ATOM 1008 O O . ILE A 1 138 ? -63.113 -21.906 120.555 1.00 45.97 138 ILE A O 1
ATOM 1012 N N . ASP A 1 139 ? -62.876 -24.149 120.332 1.00 54.56 139 ASP A N 1
ATOM 1013 C CA . ASP A 1 139 ? -61.719 -24.377 121.195 1.00 54.56 139 ASP A CA 1
ATOM 1014 C C . ASP A 1 139 ? -60.564 -23.409 120.835 1.00 54.56 139 ASP A C 1
ATOM 1016 O O . ASP A 1 139 ? -60.171 -23.341 119.660 1.00 54.56 139 ASP A O 1
ATOM 1020 N N . PRO A 1 140 ? -60.010 -22.636 121.789 1.00 59.19 140 PRO A N 1
ATOM 1021 C CA . PRO A 1 140 ? -58.985 -21.622 121.523 1.00 59.19 140 PRO A CA 1
ATOM 1022 C C . PRO A 1 140 ? -57.744 -22.138 120.765 1.00 59.19 140 PRO A C 1
ATOM 1024 O O . PRO A 1 140 ? -57.110 -21.352 120.062 1.00 59.19 140 PRO A O 1
ATOM 1027 N N . LEU A 1 141 ? -57.433 -23.442 120.807 1.00 59.34 141 LEU A N 1
ATOM 1028 C CA . LEU A 1 141 ? -56.339 -24.052 120.030 1.00 59.34 141 LEU A CA 1
ATOM 1029 C C . LEU A 1 141 ? -56.688 -24.309 118.550 1.00 59.34 141 LEU A C 1
ATOM 1031 O O . LEU A 1 141 ? -55.824 -24.214 117.675 1.00 59.34 141 LEU A O 1
ATOM 1035 N N . LEU A 1 142 ? -57.956 -24.594 118.236 1.00 59.41 142 LEU A N 1
ATOM 1036 C CA . LEU A 1 142 ? -58.430 -24.776 116.856 1.00 59.41 142 LEU A CA 1
ATOM 1037 C C . LEU A 1 142 ? -58.529 -23.443 116.107 1.00 59.41 142 LEU A C 1
ATOM 1039 O O . LEU A 1 142 ? -58.394 -23.411 114.882 1.00 59.41 142 LEU A O 1
ATOM 1043 N N . LYS A 1 143 ? -58.717 -22.341 116.840 1.00 66.69 143 LYS A N 1
ATOM 1044 C CA . LYS A 1 143 ? -58.703 -20.986 116.285 1.00 66.69 143 LYS A CA 1
ATOM 1045 C C . LYS A 1 143 ? -57.312 -20.598 115.767 1.00 66.69 143 LYS A C 1
ATOM 1047 O O . LYS A 1 143 ? -57.219 -20.145 114.629 1.00 66.69 143 LYS A O 1
ATOM 1052 N N . ASP A 1 144 ? -56.253 -20.887 116.529 1.00 73.56 144 ASP A N 1
ATOM 1053 C CA . ASP A 1 144 ? -54.854 -20.642 116.125 1.00 73.56 144 ASP A CA 1
ATOM 1054 C C . ASP A 1 144 ? -54.440 -21.520 114.929 1.00 73.56 144 ASP A C 1
ATOM 1056 O O . ASP A 1 144 ? -53.801 -21.061 113.981 1.00 73.56 144 ASP A O 1
ATOM 1060 N N . LEU A 1 145 ? -54.879 -22.786 114.904 1.00 76.12 145 LEU A N 1
ATOM 1061 C CA . LEU A 1 145 ? -54.616 -23.694 113.784 1.00 76.12 145 LEU A CA 1
ATOM 1062 C C . LEU A 1 145 ? -55.345 -23.264 112.503 1.00 76.12 145 LEU A C 1
ATOM 1064 O O . LEU A 1 145 ? -54.798 -23.367 111.402 1.00 76.12 145 LEU A O 1
ATOM 1068 N N . ASN A 1 146 ? -56.576 -22.763 112.636 1.00 73.94 146 ASN A N 1
ATOM 1069 C CA . ASN A 1 146 ? -57.332 -22.209 111.522 1.00 73.94 146 ASN A CA 1
ATOM 1070 C C . ASN A 1 146 ? -56.711 -20.896 111.014 1.00 73.94 146 ASN A C 1
ATOM 1072 O O . ASN A 1 146 ? -56.610 -20.719 109.802 1.00 73.94 146 ASN A O 1
ATOM 1076 N N . GLU A 1 147 ? -56.208 -20.031 111.900 1.00 79.19 147 GLU A N 1
ATOM 1077 C CA . GLU A 1 147 ? -55.447 -18.830 111.529 1.00 79.19 147 GLU A CA 1
ATOM 1078 C C . GLU A 1 147 ? -54.126 -19.168 110.827 1.00 79.19 147 GLU A C 1
ATOM 1080 O O . GLU A 1 147 ? -53.851 -18.605 109.767 1.00 79.19 147 GLU A O 1
ATOM 1085 N N . LYS A 1 148 ? -53.350 -20.147 111.314 1.00 83.25 148 LYS A N 1
ATOM 1086 C CA . LYS A 1 148 ? -52.138 -20.652 110.632 1.00 83.25 148 LYS A CA 1
ATOM 1087 C C . LYS A 1 148 ? -52.441 -21.293 109.284 1.00 83.25 148 LYS A C 1
ATOM 1089 O O . LYS A 1 148 ? -51.729 -21.057 108.312 1.00 83.25 148 LYS A O 1
ATOM 1094 N N . LYS A 1 149 ? -53.509 -22.088 109.183 1.00 83.69 149 LYS A N 1
ATOM 1095 C CA . LYS A 1 149 ? -53.955 -22.678 107.911 1.00 83.69 149 LYS A CA 1
ATOM 1096 C C . LYS A 1 149 ? -54.388 -21.593 106.928 1.00 83.69 149 LYS A C 1
ATOM 1098 O O . LYS A 1 149 ? -54.102 -21.693 105.734 1.00 83.69 149 LYS A O 1
ATOM 1103 N N . GLN A 1 150 ? -55.071 -20.560 107.412 1.00 81.31 150 GLN A N 1
ATOM 1104 C CA . GLN A 1 150 ? -55.488 -19.428 106.599 1.00 81.31 150 GLN A CA 1
ATOM 1105 C C . GLN A 1 150 ? -54.292 -18.551 106.196 1.00 81.31 150 GLN A C 1
ATOM 1107 O O . GLN A 1 150 ? -54.250 -18.109 105.049 1.00 81.31 150 GLN A O 1
ATOM 1112 N N . SER A 1 151 ? -53.297 -18.346 107.067 1.00 83.00 151 SER A N 1
ATOM 1113 C CA . SER A 1 151 ? -52.071 -17.606 106.738 1.00 83.00 151 SER A CA 1
ATOM 1114 C C . SER A 1 151 ? -51.187 -18.376 105.757 1.00 83.00 151 SER A C 1
ATOM 1116 O O . SER A 1 151 ? -50.728 -17.793 104.784 1.00 83.00 151 SER A O 1
ATOM 1118 N N . PHE A 1 152 ? -51.049 -19.697 105.905 1.00 86.94 152 PHE A N 1
ATOM 1119 C CA . PHE A 1 152 ? -50.339 -20.540 104.943 1.00 86.94 152 PHE A CA 1
ATOM 1120 C C . PHE A 1 152 ? -51.010 -20.511 103.568 1.00 86.94 152 PHE A C 1
ATOM 1122 O O . PHE A 1 152 ? -50.336 -20.341 102.558 1.00 86.94 152 PHE A O 1
ATOM 1129 N N . ARG A 1 153 ? -52.347 -20.595 103.512 1.00 87.44 153 ARG A N 1
ATOM 1130 C CA . ARG A 1 153 ? -53.093 -20.430 102.252 1.00 87.44 153 ARG A CA 1
ATOM 1131 C C . ARG A 1 153 ? -52.841 -19.064 101.620 1.00 87.44 153 ARG A C 1
ATOM 1133 O O . ARG A 1 153 ? -52.614 -19.005 100.418 1.00 87.44 153 ARG A O 1
ATOM 1140 N N . LYS A 1 154 ? -52.836 -17.989 102.414 1.00 86.06 154 LYS A N 1
ATOM 1141 C CA . LYS A 1 154 ? -52.495 -16.640 101.936 1.00 86.06 154 LYS A CA 1
ATOM 1142 C C . LYS A 1 154 ? -51.048 -16.566 101.429 1.00 86.06 154 LYS A C 1
ATOM 1144 O O . LYS A 1 154 ? -50.842 -16.033 100.348 1.00 86.06 154 LYS A O 1
ATOM 1149 N N . ASN A 1 155 ? -50.083 -17.164 102.129 1.00 89.94 155 ASN A N 1
ATOM 1150 C CA . ASN A 1 155 ? -48.673 -17.196 101.724 1.00 89.94 155 ASN A CA 1
ATOM 1151 C C . ASN A 1 155 ? -48.450 -18.005 100.442 1.00 89.94 155 ASN A C 1
ATOM 1153 O O . ASN A 1 155 ? -47.712 -17.562 99.574 1.00 89.94 155 ASN A O 1
ATOM 1157 N N . VAL A 1 156 ? -49.109 -19.157 100.280 1.00 92.44 156 VAL A N 1
ATOM 1158 C CA . VAL A 1 156 ? -49.030 -19.961 99.046 1.00 92.44 156 VAL A CA 1
ATOM 1159 C C . VAL A 1 156 ? -49.652 -19.217 97.867 1.00 92.44 156 VAL A C 1
ATOM 1161 O O . VAL A 1 156 ? -49.081 -19.213 96.782 1.00 92.44 156 VAL A O 1
ATOM 1164 N N . VAL A 1 157 ? -50.796 -18.555 98.071 1.00 90.25 157 VAL A N 1
ATOM 1165 C CA . VAL A 1 157 ? -51.419 -17.713 97.037 1.00 90.25 157 VAL A CA 1
ATOM 1166 C C . VAL A 1 157 ? -50.525 -16.517 96.693 1.00 90.25 157 VAL A C 1
ATOM 1168 O O . VAL A 1 157 ? -50.372 -16.211 95.515 1.00 90.25 157 VAL A O 1
ATOM 1171 N N . SER A 1 158 ? -49.892 -15.886 97.688 1.00 91.69 158 SER A N 1
ATOM 1172 C CA . SER A 1 158 ? -48.934 -14.790 97.489 1.00 91.69 158 SER A CA 1
ATOM 1173 C C . SER A 1 158 ? -47.702 -15.246 96.710 1.00 91.69 158 SER A C 1
ATOM 1175 O O . SER A 1 158 ? -47.335 -14.611 95.731 1.00 91.69 158 SER A O 1
ATOM 1177 N N . LEU A 1 159 ? -47.109 -16.383 97.083 1.00 93.38 159 LEU A N 1
ATOM 1178 C CA . LEU A 1 159 ? -45.947 -16.947 96.399 1.00 93.38 159 LEU A CA 1
ATOM 1179 C C . LEU A 1 159 ? -46.288 -17.353 94.961 1.00 93.38 159 LEU A C 1
ATOM 1181 O O . LEU A 1 159 ? -45.515 -17.093 94.049 1.00 93.38 159 LEU A O 1
ATOM 1185 N N . ALA A 1 160 ? -47.456 -17.959 94.730 1.00 91.19 160 ALA A N 1
ATOM 1186 C CA . ALA A 1 160 ? -47.923 -18.281 93.383 1.00 91.19 160 ALA A CA 1
ATOM 1187 C C . ALA A 1 160 ? -48.161 -17.017 92.537 1.00 91.19 160 ALA A C 1
ATOM 1189 O O . ALA A 1 160 ? -47.907 -17.035 91.333 1.00 91.19 160 ALA A O 1
ATOM 1190 N N . ALA A 1 161 ? -48.624 -15.925 93.155 1.00 91.62 161 ALA A N 1
ATOM 1191 C CA . ALA A 1 161 ? -48.777 -14.635 92.493 1.00 91.62 161 ALA A CA 1
ATOM 1192 C C . ALA A 1 161 ? -47.419 -14.000 92.151 1.00 91.62 161 ALA A C 1
ATOM 1194 O O . ALA A 1 161 ? -47.246 -13.587 91.009 1.00 91.62 161 ALA A O 1
ATOM 1195 N N . GLU A 1 162 ? -46.448 -13.998 93.072 1.00 92.88 162 GLU A N 1
ATOM 1196 C CA . GLU A 1 162 ? -45.070 -13.546 92.809 1.00 92.88 162 GLU A CA 1
ATOM 1197 C C . GLU A 1 162 ? -44.412 -14.366 91.695 1.00 92.88 162 GLU A C 1
ATOM 1199 O O . GLU A 1 162 ? -43.831 -13.813 90.771 1.00 92.88 162 GLU A O 1
ATOM 1204 N N . LEU A 1 163 ? -44.546 -15.693 91.719 1.00 92.94 163 LEU A N 1
ATOM 1205 C CA . LEU A 1 163 ? -43.937 -16.568 90.715 1.00 92.94 163 LEU A CA 1
ATOM 1206 C C . LEU A 1 163 ? -44.583 -16.381 89.333 1.00 92.94 163 LEU A C 1
ATOM 1208 O O . LEU A 1 163 ? -43.890 -16.408 88.315 1.00 92.94 163 LEU A O 1
ATOM 1212 N N . LYS A 1 164 ? -45.899 -16.130 89.293 1.00 94.62 164 LYS A N 1
ATOM 1213 C CA . LYS A 1 164 ? -46.608 -15.732 88.072 1.00 94.62 164 LYS A CA 1
ATOM 1214 C C . LYS A 1 164 ? -46.120 -14.373 87.568 1.00 94.62 164 LYS A C 1
ATOM 1216 O O . LYS A 1 164 ? -45.871 -14.244 86.377 1.00 94.62 164 LYS A O 1
ATOM 1221 N N . GLU A 1 165 ? -45.965 -13.391 88.450 1.00 94.56 165 GLU A N 1
ATOM 1222 C CA . GLU A 1 165 ? -45.515 -12.039 88.105 1.00 94.56 165 GLU A CA 1
ATOM 1223 C C . GLU A 1 165 ? -44.068 -12.042 87.580 1.00 94.56 165 GLU A C 1
ATOM 1225 O O . GLU A 1 165 ? -43.798 -11.475 86.522 1.00 94.56 165 GLU A O 1
ATOM 1230 N N . VAL A 1 166 ? -43.167 -12.812 88.199 1.00 95.44 166 VAL A N 1
ATOM 1231 C CA . VAL A 1 166 ? -41.796 -13.049 87.708 1.00 95.44 166 VAL A CA 1
ATOM 1232 C C . VAL A 1 166 ? -41.789 -13.761 86.350 1.00 95.44 166 VAL A C 1
ATOM 1234 O O . VAL A 1 166 ? -41.021 -13.400 85.456 1.00 95.44 166 VAL A O 1
ATOM 1237 N N . ALA A 1 167 ? -42.634 -14.777 86.157 1.00 94.31 167 ALA A N 1
ATOM 1238 C CA . ALA A 1 167 ? -42.740 -15.458 84.868 1.00 94.31 167 ALA A CA 1
ATOM 1239 C C . ALA A 1 167 ? -43.269 -14.518 83.772 1.00 94.31 167 ALA A C 1
ATOM 1241 O O . ALA A 1 167 ? -42.778 -14.549 82.645 1.00 94.31 167 ALA A O 1
ATOM 1242 N N . GLU A 1 168 ? -44.234 -13.660 84.104 1.00 94.19 168 GLU A N 1
ATOM 1243 C CA . GLU A 1 168 ? -44.852 -12.717 83.176 1.00 94.19 168 GLU A CA 1
ATOM 1244 C C . GLU A 1 168 ? -43.903 -11.568 82.806 1.00 94.19 168 GLU A C 1
ATOM 1246 O O . GLU A 1 168 ? -43.797 -11.213 81.634 1.00 94.19 168 GLU A O 1
ATOM 1251 N N . THR A 1 169 ? -43.154 -11.024 83.770 1.00 95.00 169 THR A N 1
ATOM 1252 C CA . THR A 1 169 ? -42.112 -10.012 83.516 1.00 95.00 169 THR A CA 1
ATOM 1253 C C . THR A 1 169 ? -40.963 -10.583 82.690 1.00 95.00 169 THR A C 1
ATOM 1255 O O . THR A 1 169 ? -40.513 -9.938 81.741 1.00 95.00 169 THR A O 1
ATOM 1258 N N . LYS A 1 170 ? -40.532 -11.822 82.964 1.00 97.19 170 LYS A N 1
ATOM 1259 C CA . LYS A 1 170 ? -39.530 -12.517 82.145 1.00 97.19 170 LYS A CA 1
ATOM 1260 C C . LYS A 1 170 ? -40.031 -12.782 80.725 1.00 97.19 170 LYS A C 1
ATOM 1262 O O . LYS A 1 170 ? -39.282 -12.554 79.779 1.00 97.19 170 LYS A O 1
ATOM 1267 N N . ALA A 1 171 ? -41.274 -13.236 80.562 1.00 95.94 171 ALA A N 1
ATOM 1268 C CA . ALA A 1 171 ? -41.870 -13.458 79.247 1.00 95.94 171 ALA A CA 1
ATOM 1269 C C . ALA A 1 171 ? -41.942 -12.154 78.437 1.00 95.94 171 ALA A C 1
ATOM 1271 O O . ALA A 1 171 ? -41.486 -12.135 77.298 1.00 95.94 171 ALA A O 1
ATOM 1272 N N . LYS A 1 172 ? -42.398 -11.052 79.054 1.00 96.88 172 LYS A N 1
ATOM 1273 C CA . LYS A 1 172 ? -42.410 -9.713 78.436 1.00 96.88 172 LYS A CA 1
ATOM 1274 C C . LYS A 1 172 ? -41.005 -9.259 78.035 1.00 96.88 172 LYS A C 1
ATOM 1276 O O . LYS A 1 172 ? -40.799 -8.826 76.909 1.00 96.88 172 LYS A O 1
ATOM 1281 N N . SER A 1 173 ? -40.016 -9.433 78.915 1.00 97.44 173 SER A N 1
ATOM 1282 C CA . SER A 1 173 ? -38.616 -9.105 78.617 1.00 97.44 173 SER A CA 1
ATOM 1283 C C . SER A 1 173 ? -38.055 -9.914 77.439 1.00 97.44 173 SER A C 1
ATOM 1285 O O . SER A 1 173 ? -37.362 -9.359 76.585 1.00 97.44 173 SER A O 1
ATOM 1287 N N . MET A 1 174 ? -38.368 -11.212 77.361 1.00 97.62 174 MET A N 1
ATOM 1288 C CA . MET A 1 174 ? -37.967 -12.061 76.236 1.00 97.62 174 MET A CA 1
ATOM 1289 C C . MET A 1 174 ? -38.664 -11.655 74.936 1.00 97.62 174 MET A C 1
ATOM 1291 O O . MET A 1 174 ? -38.022 -11.633 73.892 1.00 97.62 174 MET A O 1
ATOM 1295 N N . GLU A 1 175 ? -39.951 -11.318 74.987 1.00 96.12 175 GLU A N 1
ATOM 1296 C CA . GLU A 1 175 ? -40.720 -10.862 73.827 1.00 96.12 175 GLU A CA 1
ATOM 1297 C C . GLU A 1 175 ? -40.170 -9.539 73.273 1.00 96.12 175 GLU A C 1
ATOM 1299 O O . GLU A 1 175 ? -39.979 -9.401 72.063 1.00 96.12 175 GLU A O 1
ATOM 1304 N N . GLU A 1 176 ? -39.801 -8.602 74.150 1.00 96.06 176 GLU A N 1
ATOM 1305 C CA . GLU A 1 176 ? -39.116 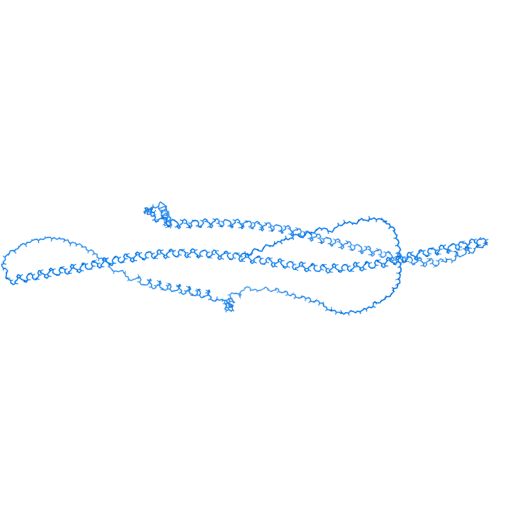-7.368 73.761 1.00 96.06 176 GLU A CA 1
ATOM 1306 C C . GLU A 1 176 ? -37.750 -7.629 73.113 1.00 96.06 176 GLU A C 1
ATOM 1308 O O . GLU A 1 176 ? -37.421 -7.002 72.105 1.00 96.06 176 GLU A O 1
ATOM 1313 N N . GLU A 1 177 ? -36.944 -8.541 73.667 1.00 97.75 177 GLU A N 1
ATOM 1314 C CA . GLU A 1 177 ? -35.641 -8.896 73.093 1.00 97.75 177 GLU A CA 1
ATOM 1315 C C . GLU A 1 177 ? -35.794 -9.581 71.731 1.00 97.75 177 GLU A C 1
ATOM 1317 O O . GLU A 1 177 ? -35.085 -9.230 70.790 1.00 97.75 177 GLU A O 1
ATOM 1322 N N . ILE A 1 178 ? -36.765 -10.486 71.577 1.00 97.62 178 ILE A N 1
ATOM 1323 C CA . ILE A 1 178 ? -37.100 -11.098 70.283 1.00 97.62 178 ILE A CA 1
ATOM 1324 C C . ILE A 1 178 ? -37.495 -10.016 69.275 1.00 97.62 178 ILE A C 1
ATOM 1326 O O . ILE A 1 178 ? -36.992 -10.023 68.152 1.00 97.62 178 ILE A O 1
ATOM 1330 N N . GLY A 1 179 ? -38.329 -9.052 69.677 1.00 97.31 179 GLY A N 1
ATOM 1331 C CA . GLY A 1 179 ? -38.710 -7.924 68.828 1.00 97.31 179 GLY A CA 1
ATOM 1332 C C . GLY A 1 179 ? -37.514 -7.055 68.419 1.00 97.31 179 GLY A C 1
ATOM 1333 O O . GLY A 1 179 ? -37.383 -6.687 67.248 1.00 97.31 179 GLY A O 1
ATOM 1334 N N . ARG A 1 180 ? -36.595 -6.762 69.351 1.00 98.44 180 ARG A N 1
ATOM 1335 C CA . ARG A 1 180 ? -35.346 -6.031 69.062 1.00 98.44 180 ARG A CA 1
ATOM 1336 C C . ARG A 1 180 ? -34.454 -6.792 68.083 1.00 98.44 180 ARG A C 1
ATOM 1338 O O . ARG A 1 180 ? -33.986 -6.204 67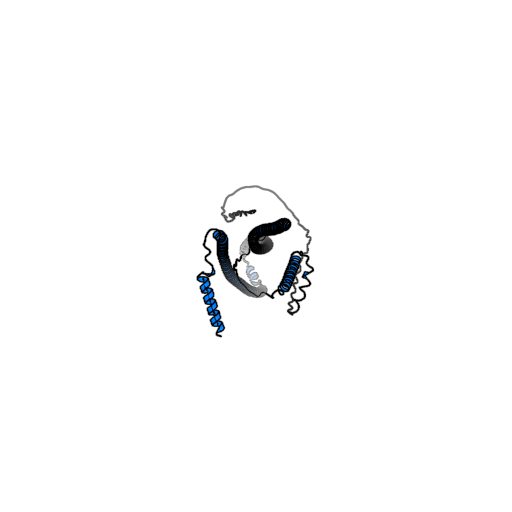.106 1.00 98.44 180 ARG A O 1
ATOM 1345 N N . LEU A 1 181 ? -34.243 -8.086 68.317 1.00 98.12 181 LEU A N 1
ATOM 1346 C CA . LEU A 1 181 ? -33.418 -8.942 67.464 1.00 98.12 181 LEU A CA 1
ATOM 1347 C C . LEU A 1 181 ? -34.018 -9.096 66.064 1.00 98.12 181 LEU A C 1
ATOM 1349 O O . LEU A 1 181 ? -33.286 -8.981 65.084 1.00 98.12 181 LEU A O 1
ATOM 1353 N N . GLN A 1 182 ? -35.338 -9.277 65.948 1.00 97.69 182 GLN A N 1
ATOM 1354 C CA . GLN A 1 182 ? -36.030 -9.306 64.655 1.00 97.69 182 GLN A CA 1
ATOM 1355 C C . GLN A 1 182 ? -35.826 -8.003 63.879 1.00 97.69 182 GLN A C 1
ATOM 1357 O O . GLN A 1 182 ? -35.481 -8.040 62.700 1.00 97.69 182 GLN A O 1
ATOM 1362 N N . LYS A 1 183 ? -35.969 -6.847 64.540 1.00 98.12 183 LYS A N 1
ATOM 1363 C CA . LYS A 1 183 ? -35.750 -5.544 63.898 1.00 98.12 183 LYS A CA 1
ATOM 1364 C C . LYS A 1 183 ? -34.303 -5.369 63.422 1.00 98.12 183 LYS A C 1
ATOM 1366 O O . LYS A 1 183 ? -34.083 -4.892 62.313 1.00 98.12 183 LYS A O 1
ATOM 1371 N N . SER A 1 184 ? -33.328 -5.782 64.234 1.00 98.06 184 SER A N 1
ATOM 1372 C CA . SER A 1 184 ? -31.906 -5.735 63.869 1.00 98.06 184 SER A CA 1
ATOM 1373 C C . SER A 1 184 ? -31.567 -6.676 62.704 1.00 98.06 184 SER A C 1
ATOM 1375 O O . SER A 1 184 ? -30.787 -6.310 61.823 1.00 98.06 184 SER A O 1
ATOM 1377 N N . LEU A 1 185 ? -32.174 -7.868 62.662 1.00 97.81 185 LEU A N 1
ATOM 1378 C CA . LEU A 1 185 ? -32.020 -8.818 61.559 1.00 97.81 185 LEU A CA 1
ATOM 1379 C C . LEU A 1 185 ? -32.531 -8.223 60.241 1.00 97.81 185 LEU A C 1
ATOM 1381 O O . LEU A 1 185 ? -31.826 -8.290 59.236 1.00 97.81 185 LEU A O 1
ATOM 1385 N N . GLU A 1 186 ? -33.719 -7.617 60.260 1.00 97.25 186 GLU A N 1
ATOM 1386 C CA . GLU A 1 186 ? -34.328 -7.010 59.075 1.00 97.25 186 GLU A CA 1
ATOM 1387 C C . GLU A 1 186 ? -33.491 -5.835 58.551 1.00 97.25 186 GLU A C 1
ATOM 1389 O O . GLU A 1 186 ? -33.216 -5.746 57.355 1.00 97.25 186 GLU A O 1
ATOM 1394 N N . GLU A 1 187 ? -32.991 -4.975 59.446 1.00 97.75 187 GLU A N 1
ATOM 1395 C CA . GLU A 1 187 ? -32.094 -3.877 59.076 1.00 97.75 187 GLU A CA 1
ATOM 1396 C C . GLU A 1 187 ? -30.806 -4.396 58.422 1.00 97.75 187 GLU A C 1
ATOM 1398 O O . GLU A 1 187 ? -30.411 -3.924 57.351 1.00 97.75 187 GLU A O 1
ATOM 1403 N N . ARG A 1 188 ? -30.168 -5.410 59.022 1.00 97.88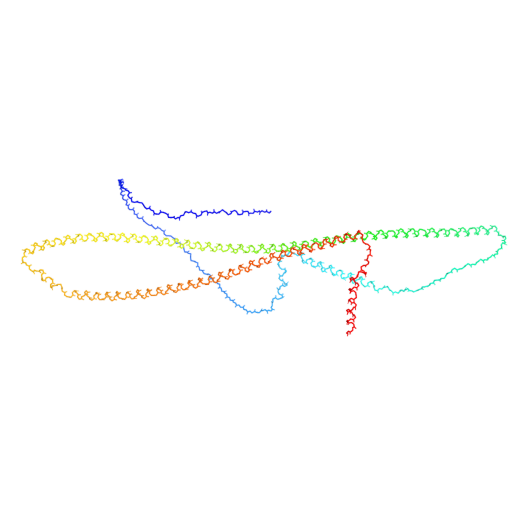 188 ARG A N 1
ATOM 1404 C CA . ARG A 1 188 ? -28.976 -6.034 58.436 1.00 97.88 188 ARG A CA 1
ATOM 1405 C C . ARG A 1 188 ? -29.269 -6.683 57.088 1.00 97.88 188 ARG A C 1
ATOM 1407 O O . ARG A 1 188 ? -28.421 -6.604 56.205 1.00 97.88 188 ARG A O 1
ATOM 1414 N N . ASN A 1 189 ? -30.430 -7.312 56.919 1.00 97.62 189 ASN A N 1
ATOM 1415 C CA . ASN A 1 189 ? -30.832 -7.916 55.652 1.00 97.62 189 ASN A CA 1
ATOM 1416 C C . ASN A 1 189 ? -31.005 -6.849 54.558 1.00 97.62 189 ASN A C 1
ATOM 1418 O O . ASN A 1 189 ? -30.463 -7.000 53.464 1.00 97.62 189 ASN A O 1
ATOM 1422 N N . GLY A 1 190 ? -31.648 -5.722 54.884 1.00 97.25 190 GLY A N 1
ATOM 1423 C CA . GLY A 1 190 ? -31.768 -4.573 53.984 1.00 97.25 190 GLY A CA 1
ATOM 1424 C C . GLY A 1 190 ? -30.412 -3.980 53.586 1.00 97.25 190 GLY A C 1
ATOM 1425 O O . GLY A 1 190 ? -30.164 -3.730 52.405 1.00 97.25 190 GLY A O 1
ATOM 1426 N N . GLN A 1 191 ? -29.488 -3.823 54.541 1.00 98.06 191 GLN A N 1
ATOM 1427 C CA . GLN A 1 191 ? -28.117 -3.375 54.257 1.00 98.06 191 GLN A CA 1
ATOM 1428 C C . GLN A 1 191 ? -27.371 -4.349 53.332 1.00 98.06 191 GLN A C 1
ATOM 1430 O O . GLN A 1 191 ? -26.660 -3.926 52.419 1.00 98.06 191 GLN A O 1
ATOM 1435 N N . LEU A 1 192 ? -27.540 -5.656 53.547 1.00 97.50 192 LEU A N 1
ATOM 1436 C CA . LEU A 1 192 ? -26.877 -6.696 52.763 1.00 97.50 192 LEU A CA 1
ATOM 1437 C C . LEU A 1 192 ? -27.421 -6.745 51.331 1.00 97.50 192 LEU A C 1
ATOM 1439 O O . LEU A 1 192 ? -26.641 -6.834 50.386 1.00 97.50 192 LEU A O 1
ATOM 1443 N N . GLN A 1 193 ? -28.734 -6.585 51.161 1.00 98.00 193 GLN A N 1
ATOM 1444 C CA . GLN A 1 193 ? -29.367 -6.472 49.850 1.00 98.00 193 GLN A CA 1
ATOM 1445 C C . GLN A 1 193 ? -28.910 -5.211 49.100 1.00 98.00 193 GLN A C 1
ATOM 1447 O O . GLN A 1 193 ? -28.574 -5.292 47.919 1.00 98.00 193 GLN A O 1
ATOM 1452 N N . ALA A 1 194 ? -28.818 -4.063 49.781 1.00 96.81 194 ALA A N 1
ATOM 1453 C CA . ALA A 1 194 ? -28.300 -2.832 49.184 1.00 96.81 194 ALA A CA 1
ATOM 1454 C C . ALA A 1 194 ? -26.826 -2.974 48.756 1.00 96.81 194 ALA A C 1
ATOM 1456 O O . ALA A 1 194 ? -26.461 -2.558 47.657 1.00 96.81 194 ALA A O 1
ATOM 1457 N N . SER A 1 195 ? -25.994 -3.609 49.590 1.00 98.06 195 SER A N 1
ATOM 1458 C CA . SER A 1 195 ? -24.586 -3.906 49.284 1.00 98.06 195 SER A CA 1
ATOM 1459 C C . SER A 1 195 ? -24.426 -4.897 48.119 1.00 98.06 195 SER A C 1
ATOM 1461 O O . SER A 1 195 ? -23.546 -4.753 47.266 1.00 98.06 195 SER A O 1
ATOM 1463 N N . ALA A 1 196 ? -25.310 -5.895 48.027 1.00 96.88 196 ALA A N 1
ATOM 1464 C CA . ALA A 1 196 ? -25.336 -6.827 46.904 1.00 96.88 196 ALA A CA 1
ATOM 1465 C C . ALA A 1 196 ? -25.693 -6.109 45.591 1.00 96.88 196 ALA A C 1
ATOM 1467 O O . ALA A 1 196 ? -24.999 -6.283 44.589 1.00 96.88 196 ALA A O 1
ATOM 1468 N N . MET A 1 197 ? -26.708 -5.237 45.613 1.00 97.81 197 MET A N 1
ATOM 1469 C CA . MET A 1 197 ? -27.106 -4.441 44.448 1.00 97.81 197 MET A CA 1
ATOM 1470 C C . MET A 1 197 ? -26.002 -3.486 43.974 1.00 97.81 197 MET A C 1
ATOM 1472 O O . MET A 1 197 ? -25.785 -3.343 42.769 1.00 97.81 197 MET A O 1
ATOM 1476 N N . THR A 1 198 ? -25.281 -2.827 44.889 1.00 97.69 198 THR A N 1
ATOM 1477 C CA . THR A 1 198 ? -24.152 -1.961 44.508 1.00 97.69 198 THR A CA 1
ATOM 1478 C C . THR A 1 198 ? -22.999 -2.765 43.912 1.00 97.69 198 THR A C 1
ATOM 1480 O O . THR A 1 198 ? -22.427 -2.348 42.906 1.00 97.69 198 THR A O 1
ATOM 1483 N N . THR A 1 199 ? -22.701 -3.942 44.464 1.00 98.06 199 THR A N 1
ATOM 1484 C CA . THR A 1 199 ? -21.675 -4.849 43.924 1.00 98.06 199 THR A CA 1
ATOM 1485 C C . THR A 1 199 ? -22.025 -5.331 42.513 1.00 98.06 199 THR A C 1
ATOM 1487 O O . THR A 1 199 ? -21.171 -5.316 41.626 1.00 98.06 199 THR A O 1
ATOM 1490 N N . GLU A 1 200 ? -23.284 -5.699 42.266 1.00 97.75 200 GLU A N 1
ATOM 1491 C CA . GLU A 1 200 ? -23.756 -6.112 40.940 1.00 97.75 200 GLU A CA 1
ATOM 1492 C C . GLU A 1 200 ? -23.620 -4.984 39.906 1.00 97.75 200 GLU A C 1
ATOM 1494 O O . GLU A 1 200 ? -23.188 -5.215 38.774 1.00 97.75 200 GLU A O 1
ATOM 1499 N N . LYS A 1 201 ? -23.914 -3.740 40.305 1.00 98.06 201 LYS A N 1
ATOM 1500 C CA . LYS A 1 201 ? -23.711 -2.567 39.448 1.00 98.06 201 LYS A CA 1
ATOM 1501 C C . LYS A 1 201 ? -22.241 -2.403 39.049 1.00 98.06 201 LYS A C 1
ATOM 1503 O O . LYS A 1 201 ? -21.962 -2.198 37.869 1.00 98.06 201 LYS A O 1
ATOM 1508 N N . TYR A 1 202 ? -21.306 -2.541 39.992 1.00 97.56 202 TYR A N 1
ATOM 1509 C CA . TYR A 1 202 ? -19.874 -2.457 39.687 1.00 97.56 202 TYR A CA 1
ATOM 1510 C C . TYR A 1 202 ? -19.395 -3.583 38.768 1.00 97.56 202 TYR A C 1
ATOM 1512 O O . TYR A 1 202 ? -18.589 -3.332 37.875 1.00 97.56 202 TYR A O 1
ATOM 1520 N N . LEU A 1 203 ? -19.909 -4.806 38.930 1.00 97.88 203 LEU A N 1
ATOM 1521 C CA . LEU A 1 203 ? -19.596 -5.912 38.018 1.00 97.88 203 LEU A CA 1
ATOM 1522 C C . LEU A 1 203 ? -20.041 -5.608 36.583 1.00 97.88 203 LEU A C 1
ATOM 1524 O O . LEU A 1 203 ? -19.260 -5.784 35.652 1.00 97.88 203 LEU A O 1
ATOM 1528 N N . GLN A 1 204 ? -21.251 -5.073 36.404 1.00 97.31 204 GLN A N 1
ATOM 1529 C CA . GLN A 1 204 ? -21.744 -4.686 35.079 1.00 97.31 204 GLN A CA 1
ATOM 1530 C C . GLN A 1 204 ? -20.906 -3.558 34.452 1.00 97.31 204 GLN A C 1
ATOM 1532 O O . GLN A 1 204 ? -20.642 -3.582 33.248 1.00 97.31 204 GLN A O 1
ATOM 1537 N N . GLU A 1 205 ? -20.454 -2.584 35.248 1.00 98.06 205 GLU A N 1
ATOM 1538 C CA . GLU A 1 205 ? -19.538 -1.532 34.784 1.00 98.06 205 GLU A CA 1
ATOM 1539 C C . GLU A 1 205 ? -18.175 -2.109 34.364 1.00 98.06 205 GLU A C 1
ATOM 1541 O O . GLU A 1 205 ? -17.651 -1.745 33.307 1.00 98.06 205 GLU A O 1
ATOM 1546 N N . LEU A 1 206 ? -17.625 -3.056 35.132 1.00 97.69 206 LEU A N 1
ATOM 1547 C CA . LEU A 1 206 ? -16.374 -3.743 34.798 1.00 97.69 206 LEU A CA 1
ATOM 1548 C C . LEU A 1 206 ? -16.482 -4.571 33.513 1.00 97.69 206 LEU A C 1
ATOM 1550 O O . LEU A 1 206 ? -15.568 -4.526 32.687 1.00 97.69 206 LEU A O 1
ATOM 1554 N N . ASP A 1 207 ? -17.590 -5.280 33.300 1.00 97.88 207 ASP A N 1
ATOM 1555 C CA . ASP A 1 207 ? -17.825 -6.028 32.060 1.00 97.88 207 ASP A CA 1
ATOM 1556 C C . ASP A 1 207 ? -17.962 -5.098 30.844 1.00 97.88 207 ASP A C 1
ATOM 1558 O O . ASP A 1 207 ? -17.445 -5.395 29.757 1.00 97.88 207 ASP A O 1
ATOM 1562 N N . GLY A 1 208 ? -18.581 -3.928 31.031 1.00 98.25 208 GLY A N 1
ATOM 1563 C CA . GLY A 1 208 ? -18.617 -2.866 30.025 1.00 98.25 208 GLY A CA 1
ATOM 1564 C C . GLY A 1 208 ? -17.216 -2.371 29.654 1.00 98.25 208 GLY A C 1
ATOM 1565 O O . GLY A 1 208 ? -16.867 -2.317 28.471 1.00 98.25 208 GLY A O 1
ATOM 1566 N N . LEU A 1 209 ? -16.377 -2.084 30.653 1.00 98.06 209 LEU A N 1
ATOM 1567 C CA . LEU A 1 209 ? -14.989 -1.658 30.444 1.00 98.06 209 LEU A CA 1
ATOM 1568 C C . LEU A 1 209 ? -14.140 -2.745 29.777 1.00 98.06 209 LEU A C 1
ATOM 1570 O O . LEU A 1 209 ? -13.380 -2.450 28.855 1.00 98.06 209 LEU A O 1
ATOM 1574 N N . ARG A 1 210 ? -14.291 -4.010 30.183 1.00 98.56 210 ARG A N 1
ATOM 1575 C CA . ARG A 1 210 ? -13.611 -5.152 29.553 1.00 98.56 210 ARG A CA 1
ATOM 1576 C C . ARG A 1 210 ? -13.981 -5.269 28.074 1.00 98.56 210 ARG A C 1
ATOM 1578 O O . ARG A 1 210 ? -13.103 -5.471 27.235 1.00 98.56 210 ARG A O 1
ATOM 1585 N N . SER A 1 211 ? -15.259 -5.091 27.745 1.00 97.94 211 SER A N 1
ATOM 1586 C CA . SER A 1 211 ? -15.740 -5.103 26.359 1.00 97.94 211 SER A CA 1
ATOM 1587 C C . SER A 1 211 ? -15.145 -3.949 25.543 1.00 97.94 211 SER A C 1
ATOM 1589 O O . SER A 1 211 ? -14.674 -4.151 24.423 1.00 97.94 211 SER A O 1
ATOM 1591 N N . GLN A 1 212 ? -15.085 -2.744 26.118 1.00 98.56 212 GLN A N 1
ATOM 1592 C CA . GLN A 1 212 ? -14.465 -1.580 25.481 1.00 98.56 212 GLN A CA 1
ATOM 1593 C C . GLN A 1 212 ? -12.955 -1.767 25.266 1.00 98.56 212 GLN A C 1
ATOM 1595 O O . GLN A 1 212 ? -12.428 -1.391 24.214 1.00 98.56 212 GLN A O 1
ATOM 1600 N N . LEU A 1 213 ? -12.260 -2.379 26.230 1.00 98.44 213 LEU A N 1
ATOM 1601 C CA . LEU A 1 213 ? -10.842 -2.709 26.117 1.00 98.44 213 LEU A CA 1
ATOM 1602 C C . LEU A 1 213 ? -10.602 -3.718 24.989 1.00 98.44 213 LEU A C 1
ATOM 1604 O O . LEU A 1 213 ? -9.717 -3.502 24.167 1.00 98.44 213 LEU A O 1
ATOM 1608 N N . SER A 1 214 ? -11.432 -4.761 24.890 1.00 98.38 214 SER A N 1
ATOM 1609 C CA . SER A 1 214 ? -11.360 -5.749 23.806 1.00 98.38 214 SER A CA 1
ATOM 1610 C C . SER A 1 214 ? -11.555 -5.110 22.425 1.00 98.38 214 SER A C 1
ATOM 1612 O O . SER A 1 214 ? -10.770 -5.362 21.511 1.00 98.38 214 SER A O 1
ATOM 1614 N N . PHE A 1 215 ? -12.537 -4.214 22.278 1.00 98.12 215 PHE A N 1
ATOM 1615 C CA . PHE A 1 215 ? -12.747 -3.475 21.029 1.00 98.12 215 PHE A CA 1
ATOM 1616 C C . PHE A 1 215 ? -11.555 -2.571 20.674 1.00 98.12 215 PHE A C 1
ATOM 1618 O O . PHE A 1 215 ? -11.124 -2.509 19.517 1.00 98.12 215 PHE A O 1
ATOM 1625 N N . THR A 1 216 ? -11.009 -1.876 21.673 1.00 98.00 216 THR A N 1
ATOM 1626 C CA . THR A 1 216 ? -9.856 -0.984 21.494 1.00 98.00 216 THR A CA 1
ATOM 1627 C C . THR A 1 216 ? -8.613 -1.776 21.095 1.00 98.00 216 THR A C 1
ATOM 1629 O O . THR A 1 216 ? -7.919 -1.372 20.166 1.00 98.00 216 THR A O 1
ATOM 1632 N N . GLN A 1 217 ? -8.383 -2.934 21.720 1.00 98.38 217 GLN A N 1
ATOM 1633 C CA . GLN A 1 217 ? -7.296 -3.850 21.381 1.00 98.38 217 GLN A CA 1
ATOM 1634 C C . GLN A 1 217 ? -7.410 -4.333 19.931 1.00 98.38 217 GLN A C 1
ATOM 1636 O O . GLN A 1 217 ? -6.467 -4.179 19.164 1.00 98.38 217 GLN A O 1
ATOM 1641 N N . ALA A 1 218 ? -8.587 -4.807 19.512 1.00 97.88 218 ALA A N 1
ATOM 1642 C CA . ALA A 1 218 ? -8.807 -5.249 18.134 1.00 97.88 218 ALA A CA 1
ATOM 1643 C C . ALA A 1 218 ? -8.569 -4.122 17.109 1.00 97.88 218 ALA A C 1
ATOM 1645 O O . ALA A 1 218 ? -8.034 -4.354 16.024 1.00 97.88 218 ALA A O 1
ATOM 1646 N N . THR A 1 219 ? -8.939 -2.886 17.457 1.00 97.88 219 THR A N 1
ATOM 1647 C CA . THR A 1 219 ? -8.688 -1.709 16.612 1.00 97.88 219 THR A CA 1
ATOM 1648 C C . THR A 1 219 ? -7.197 -1.373 16.543 1.00 97.88 219 THR A C 1
ATOM 1650 O O . THR A 1 219 ? -6.685 -1.082 15.460 1.00 97.88 219 THR A O 1
ATOM 1653 N N . ALA A 1 220 ? -6.492 -1.436 17.675 1.00 97.06 220 ALA A N 1
ATOM 1654 C CA . ALA A 1 220 ? -5.051 -1.220 17.739 1.00 97.06 220 ALA A CA 1
ATOM 1655 C C . ALA A 1 220 ? -4.293 -2.276 16.918 1.00 97.06 220 ALA A C 1
ATOM 1657 O O . ALA A 1 220 ? -3.430 -1.913 16.120 1.00 97.06 220 ALA A O 1
ATOM 1658 N N . ASP A 1 221 ? -4.678 -3.549 17.022 1.00 97.50 221 ASP A N 1
ATOM 1659 C CA . ASP A 1 221 ? -4.073 -4.656 16.274 1.00 97.50 221 ASP A CA 1
ATOM 1660 C C . ASP A 1 221 ? -4.299 -4.510 14.762 1.00 97.50 221 ASP A C 1
ATOM 1662 O O . ASP A 1 221 ? -3.365 -4.652 13.968 1.00 97.50 221 ASP A O 1
ATOM 1666 N N . ALA A 1 222 ? -5.514 -4.139 14.343 1.00 97.50 222 ALA A N 1
ATOM 1667 C CA . ALA A 1 222 ? -5.808 -3.850 12.940 1.00 97.50 222 ALA A CA 1
ATOM 1668 C C . ALA A 1 222 ? -4.985 -2.660 12.410 1.00 97.50 222 ALA A C 1
ATOM 1670 O O . ALA A 1 222 ? -4.477 -2.701 11.285 1.00 97.50 222 ALA A O 1
ATOM 1671 N N . SER A 1 223 ? -4.813 -1.611 13.222 1.00 97.62 223 SER A N 1
ATOM 1672 C CA . SER A 1 223 ? -3.975 -0.460 12.873 1.00 97.62 223 SER A CA 1
ATOM 1673 C C . SER A 1 223 ? -2.496 -0.839 12.777 1.00 97.62 223 SER A C 1
ATOM 1675 O O . SER A 1 223 ? -1.816 -0.400 11.850 1.00 97.62 223 SER A O 1
ATOM 1677 N N . ALA A 1 224 ? -1.995 -1.674 13.691 1.00 97.25 224 ALA A N 1
ATOM 1678 C CA . ALA A 1 224 ? -0.622 -2.167 13.672 1.00 97.25 224 ALA A CA 1
ATOM 1679 C C . ALA A 1 224 ? -0.349 -3.014 12.418 1.00 97.25 224 ALA A C 1
ATOM 1681 O O . ALA A 1 224 ? 0.635 -2.772 11.718 1.00 97.25 224 ALA A O 1
ATOM 1682 N N . ALA A 1 225 ? -1.254 -3.934 12.070 1.00 97.19 225 ALA A N 1
ATOM 1683 C CA . ALA A 1 225 ? -1.156 -4.729 10.845 1.00 97.19 225 ALA A CA 1
ATOM 1684 C C . ALA A 1 225 ? -1.174 -3.848 9.581 1.00 97.19 225 ALA A C 1
ATOM 1686 O O . ALA A 1 225 ? -0.389 -4.058 8.653 1.00 97.19 225 ALA A O 1
ATOM 1687 N N . SER A 1 226 ? -2.026 -2.816 9.555 1.00 97.94 226 SER A N 1
ATOM 1688 C CA . SER A 1 226 ? -2.067 -1.853 8.450 1.00 97.94 226 SER A CA 1
ATOM 1689 C C . SER A 1 226 ? -0.764 -1.058 8.326 1.00 97.94 226 SER A C 1
ATOM 1691 O O . SER A 1 226 ? -0.279 -0.860 7.213 1.00 97.94 226 SER A O 1
ATOM 1693 N N . ALA A 1 227 ? -0.186 -0.615 9.446 1.00 97.00 227 ALA A N 1
ATOM 1694 C CA . ALA A 1 227 ? 1.081 0.113 9.458 1.00 97.00 227 ALA A CA 1
ATOM 1695 C C . ALA A 1 227 ? 2.245 -0.762 8.963 1.00 97.00 227 ALA A C 1
ATOM 1697 O O . ALA A 1 227 ? 3.042 -0.310 8.144 1.00 97.00 227 ALA A O 1
ATOM 1698 N N . GLN A 1 228 ? 2.303 -2.030 9.385 1.00 98.31 228 GLN A N 1
ATOM 1699 C CA . GLN A 1 228 ? 3.308 -2.988 8.907 1.00 98.31 228 GLN A CA 1
ATOM 1700 C C . GLN A 1 228 ? 3.184 -3.252 7.401 1.00 98.31 228 GLN A C 1
ATOM 1702 O O . GLN A 1 228 ? 4.186 -3.273 6.689 1.00 98.31 228 GLN A O 1
ATOM 1707 N N . SER A 1 229 ? 1.957 -3.402 6.893 1.00 97.81 229 SER A N 1
ATOM 1708 C CA . SER A 1 229 ? 1.712 -3.562 5.455 1.00 97.81 229 SER A CA 1
ATOM 1709 C C . SER A 1 229 ? 2.182 -2.339 4.657 1.00 97.81 229 SER A C 1
ATOM 1711 O O . SER A 1 229 ? 2.901 -2.483 3.668 1.00 97.81 229 SER A O 1
ATOM 1713 N N . ALA A 1 230 ? 1.861 -1.126 5.123 1.00 97.19 230 ALA A N 1
ATOM 1714 C CA . ALA A 1 230 ? 2.328 0.111 4.500 1.00 97.19 230 ALA A CA 1
ATOM 1715 C C . ALA A 1 230 ? 3.862 0.225 4.523 1.00 97.19 230 ALA A C 1
ATOM 1717 O O . ALA A 1 230 ? 4.471 0.573 3.515 1.00 97.19 230 ALA A O 1
ATOM 1718 N N . GLN A 1 231 ? 4.506 -0.139 5.637 1.00 98.38 231 GLN A N 1
ATOM 1719 C CA . GLN A 1 231 ? 5.965 -0.166 5.743 1.00 98.38 231 GLN A CA 1
ATOM 1720 C C . GLN A 1 231 ? 6.594 -1.130 4.725 1.00 98.38 231 GLN A C 1
ATOM 1722 O O . GLN A 1 231 ? 7.570 -0.772 4.066 1.00 98.38 231 GLN A O 1
ATOM 1727 N N . LEU A 1 232 ? 6.033 -2.333 4.565 1.00 97.44 232 LEU A N 1
ATOM 1728 C CA . LEU A 1 232 ? 6.500 -3.307 3.574 1.00 97.44 232 LEU A CA 1
ATOM 1729 C C . LEU A 1 232 ? 6.368 -2.776 2.141 1.00 97.44 232 LEU A C 1
ATOM 1731 O O . LEU A 1 232 ? 7.280 -2.969 1.338 1.00 97.44 232 LEU A O 1
ATOM 1735 N N . GLN A 1 233 ? 5.279 -2.069 1.829 1.00 98.25 233 GLN A N 1
ATOM 1736 C CA . GLN A 1 233 ? 5.105 -1.422 0.525 1.00 98.25 233 GLN A CA 1
ATOM 1737 C C . GLN A 1 233 ? 6.146 -0.321 0.291 1.00 98.25 233 GLN A C 1
ATOM 1739 O O . GLN A 1 233 ? 6.765 -0.288 -0.771 1.00 98.25 233 GLN A O 1
ATOM 1744 N N . CYS A 1 234 ? 6.406 0.533 1.286 1.00 97.00 234 CYS A N 1
ATOM 1745 C CA . CYS A 1 234 ? 7.457 1.548 1.194 1.00 97.00 234 CYS A CA 1
ATOM 1746 C C . CYS A 1 234 ? 8.837 0.919 0.960 1.00 97.00 234 CYS A C 1
ATOM 1748 O O . CYS A 1 234 ? 9.593 1.392 0.117 1.00 97.00 234 CYS A O 1
ATOM 1750 N N . LEU A 1 235 ? 9.156 -0.177 1.655 1.00 97.62 235 LEU A N 1
ATOM 1751 C CA . LEU A 1 235 ? 10.413 -0.903 1.457 1.00 97.62 235 LEU A CA 1
ATOM 1752 C C . LEU A 1 235 ? 10.535 -1.498 0.049 1.00 97.62 235 LEU A C 1
ATOM 1754 O O . LEU A 1 235 ? 11.630 -1.508 -0.509 1.00 97.62 235 LEU A O 1
ATOM 1758 N N . ALA A 1 236 ? 9.439 -1.990 -0.530 1.00 97.38 236 ALA A N 1
ATOM 1759 C CA . ALA A 1 236 ? 9.432 -2.479 -1.906 1.00 97.38 236 ALA A CA 1
ATOM 1760 C C . ALA A 1 236 ? 9.695 -1.345 -2.912 1.00 97.38 236 ALA A C 1
ATOM 1762 O O . ALA A 1 236 ? 10.530 -1.503 -3.799 1.00 97.38 236 ALA A O 1
ATOM 1763 N N . LEU A 1 237 ? 9.051 -0.188 -2.725 1.00 97.38 237 LEU A N 1
ATOM 1764 C CA . LEU A 1 237 ? 9.250 0.986 -3.581 1.00 97.38 237 LEU A CA 1
ATOM 1765 C C . LEU A 1 237 ? 10.676 1.542 -3.501 1.00 97.38 237 LEU A C 1
ATOM 1767 O O . LEU A 1 237 ? 11.228 1.934 -4.524 1.00 97.38 237 LEU A O 1
ATOM 1771 N N . ILE A 1 238 ? 11.290 1.551 -2.313 1.00 97.56 238 ILE A N 1
ATOM 1772 C CA . ILE A 1 238 ? 12.691 1.972 -2.148 1.00 97.56 238 ILE A CA 1
ATOM 1773 C C . ILE A 1 238 ? 13.620 1.079 -2.978 1.00 97.56 238 ILE A C 1
ATOM 1775 O O . ILE A 1 238 ? 14.454 1.592 -3.717 1.00 97.56 238 ILE A O 1
ATOM 1779 N N . LYS A 1 239 ? 13.431 -0.247 -2.927 1.00 97.31 239 LYS A N 1
ATOM 1780 C CA . LYS A 1 239 ? 14.238 -1.186 -3.723 1.00 97.31 239 LYS A CA 1
ATOM 1781 C C . LYS A 1 239 ? 14.080 -0.958 -5.225 1.00 97.31 239 LYS A C 1
ATOM 1783 O O . LYS A 1 239 ? 15.076 -0.935 -5.940 1.00 97.31 239 LYS A O 1
ATOM 1788 N N . GLU A 1 240 ? 12.852 -0.754 -5.699 1.00 98.19 240 GLU A N 1
ATOM 1789 C CA . GLU A 1 240 ? 12.614 -0.454 -7.115 1.00 98.19 240 GLU A CA 1
ATOM 1790 C C . GLU A 1 240 ? 13.283 0.866 -7.524 1.00 98.19 240 GLU A C 1
ATOM 1792 O O . GLU A 1 240 ? 13.900 0.949 -8.586 1.00 98.19 240 GLU A O 1
ATOM 1797 N N . LEU A 1 241 ? 13.212 1.896 -6.675 1.00 97.81 241 LEU A N 1
ATOM 1798 C CA . LEU A 1 241 ? 13.866 3.177 -6.934 1.00 97.81 241 LEU A CA 1
ATOM 1799 C C . LEU A 1 241 ? 15.389 3.022 -7.043 1.00 97.81 241 LEU A C 1
ATOM 1801 O O . LEU A 1 241 ? 15.991 3.586 -7.958 1.00 97.81 241 LEU A O 1
ATOM 1805 N N . ASP A 1 242 ? 15.998 2.227 -6.164 1.00 97.81 242 ASP A N 1
ATOM 1806 C CA . ASP A 1 242 ? 17.433 1.938 -6.195 1.00 97.81 242 ASP A CA 1
ATOM 1807 C C . ASP A 1 242 ? 17.837 1.211 -7.489 1.00 97.81 242 ASP A C 1
ATOM 1809 O O . ASP A 1 242 ? 18.800 1.605 -8.152 1.00 97.81 242 ASP A O 1
ATOM 1813 N N . GLU A 1 243 ? 17.069 0.204 -7.912 1.00 97.81 243 GLU A N 1
ATOM 1814 C CA . GLU A 1 243 ? 17.287 -0.511 -9.178 1.00 97.81 243 GLU A CA 1
ATOM 1815 C C . GLU A 1 243 ? 17.180 0.425 -10.391 1.00 97.81 243 GLU A C 1
ATOM 1817 O O . GLU A 1 243 ? 18.022 0.400 -11.297 1.00 97.81 243 GLU A O 1
ATOM 1822 N N . LYS A 1 244 ? 16.168 1.301 -10.403 1.00 98.12 244 LYS A N 1
ATOM 1823 C CA . LYS A 1 244 ? 15.987 2.305 -11.462 1.00 98.12 244 LYS A CA 1
ATOM 1824 C C . LYS A 1 244 ? 17.136 3.303 -11.485 1.00 98.12 244 LYS A C 1
ATOM 1826 O O . LYS A 1 244 ? 17.594 3.661 -12.568 1.00 98.12 244 LYS A O 1
ATOM 1831 N N . ASN A 1 245 ? 17.628 3.718 -10.322 1.00 98.31 245 ASN A N 1
ATOM 1832 C CA . ASN A 1 245 ? 18.759 4.629 -10.211 1.00 98.31 245 ASN A CA 1
ATOM 1833 C C . ASN A 1 245 ? 20.051 4.000 -10.768 1.00 98.31 245 ASN A C 1
ATOM 1835 O O . ASN A 1 245 ? 20.783 4.647 -11.518 1.00 98.31 245 ASN A O 1
ATOM 1839 N N . ILE A 1 246 ? 20.295 2.714 -10.485 1.00 97.75 246 ILE A N 1
ATOM 1840 C CA . ILE A 1 246 ? 21.416 1.958 -11.069 1.00 97.75 246 ILE A CA 1
ATOM 1841 C C . ILE A 1 246 ? 21.284 1.900 -12.596 1.00 97.75 246 ILE A C 1
ATOM 1843 O O . ILE A 1 246 ? 22.222 2.259 -13.309 1.00 97.75 246 ILE A O 1
ATOM 1847 N N . SER A 1 247 ? 20.109 1.527 -13.110 1.00 98.06 247 SER A N 1
ATOM 1848 C CA . SER A 1 247 ? 19.857 1.461 -14.555 1.00 98.06 247 SER A CA 1
ATOM 1849 C C . SER A 1 247 ? 20.057 2.817 -15.243 1.00 98.06 247 SER A C 1
ATOM 1851 O O . SER A 1 247 ? 20.680 2.897 -16.305 1.00 98.06 247 SER A O 1
ATOM 1853 N N . LEU A 1 248 ? 19.584 3.903 -14.625 1.00 97.81 248 LEU A N 1
ATOM 1854 C CA . LEU A 1 248 ? 19.753 5.261 -15.136 1.00 97.81 248 LEU A CA 1
ATOM 1855 C C . LEU A 1 248 ? 21.235 5.647 -15.227 1.00 97.81 248 LEU A C 1
ATOM 1857 O O . LEU A 1 248 ? 21.659 6.200 -16.242 1.00 97.81 248 LEU A O 1
ATOM 1861 N N . LYS A 1 249 ? 22.037 5.301 -14.214 1.00 98.31 249 LYS A N 1
ATOM 1862 C CA . LYS A 1 249 ? 23.487 5.524 -14.230 1.00 98.31 249 LYS A CA 1
ATOM 1863 C C . LYS A 1 249 ? 24.160 4.781 -15.387 1.00 98.31 249 LYS A C 1
ATOM 1865 O O . LYS A 1 249 ? 24.934 5.381 -16.128 1.00 98.31 249 LYS A O 1
ATOM 1870 N N . GLU A 1 250 ? 23.808 3.516 -15.613 1.00 98.00 250 GLU A N 1
ATOM 1871 C CA . GLU A 1 250 ? 24.328 2.748 -16.751 1.00 98.00 250 GLU A CA 1
ATOM 1872 C C . GLU A 1 250 ? 23.924 3.345 -18.106 1.00 98.00 250 GLU A C 1
ATOM 1874 O O . GLU A 1 250 ? 24.713 3.341 -19.056 1.00 98.00 250 GLU A O 1
ATOM 1879 N N . HIS A 1 251 ? 22.687 3.841 -18.219 1.00 97.94 251 HIS A N 1
ATOM 1880 C CA . HIS A 1 251 ? 22.230 4.568 -19.401 1.00 97.94 251 HIS A CA 1
ATOM 1881 C C . HIS A 1 251 ? 23.050 5.843 -19.611 1.00 97.94 251 HIS A C 1
ATOM 1883 O O . HIS A 1 251 ? 23.484 6.081 -20.737 1.00 97.94 251 HIS A O 1
ATOM 1889 N N . GLY A 1 252 ? 23.321 6.605 -18.548 1.00 97.75 252 GLY A N 1
ATOM 1890 C CA . GLY A 1 252 ? 24.217 7.760 -18.581 1.00 97.75 252 GLY A CA 1
ATOM 1891 C C . GLY A 1 252 ? 25.601 7.397 -19.123 1.00 97.75 252 GLY A C 1
ATOM 1892 O O . GLY A 1 252 ? 26.071 8.011 -20.078 1.00 97.75 252 GLY A O 1
ATOM 1893 N N . ASP A 1 253 ? 26.208 6.322 -18.616 1.00 98.12 253 ASP A N 1
ATOM 1894 C CA . ASP A 1 253 ? 27.513 5.850 -19.093 1.00 98.12 253 ASP A CA 1
ATOM 1895 C C . ASP A 1 253 ? 27.485 5.419 -20.570 1.00 98.12 253 ASP A C 1
ATOM 1897 O O . ASP A 1 253 ? 28.450 5.625 -21.309 1.00 98.12 253 ASP A O 1
ATOM 1901 N N . ARG A 1 254 ? 26.389 4.797 -21.033 1.00 98.44 254 ARG A N 1
ATOM 1902 C CA . ARG A 1 254 ? 26.207 4.453 -22.455 1.00 98.44 254 ARG A CA 1
ATOM 1903 C C . ARG A 1 254 ? 26.106 5.698 -23.331 1.00 98.44 254 ARG A C 1
ATOM 1905 O O . ARG A 1 254 ? 26.729 5.723 -24.388 1.00 98.44 254 ARG A O 1
ATOM 1912 N N . VAL A 1 255 ? 25.354 6.708 -22.899 1.00 98.12 255 VAL A N 1
ATOM 1913 C CA . VAL A 1 255 ? 25.216 7.976 -23.628 1.00 98.12 255 VAL A CA 1
ATOM 1914 C C . VAL A 1 255 ? 26.560 8.696 -23.709 1.00 98.12 255 VAL A C 1
ATOM 1916 O O . VAL A 1 255 ? 26.937 9.119 -24.797 1.00 98.12 255 VAL A O 1
ATOM 1919 N N . ASN A 1 256 ? 27.327 8.741 -22.617 1.00 97.69 256 ASN A N 1
ATOM 1920 C CA . ASN A 1 256 ? 28.667 9.332 -22.614 1.00 97.69 256 ASN A CA 1
ATOM 1921 C C . ASN A 1 256 ? 29.599 8.635 -23.617 1.00 97.69 256 ASN A C 1
ATOM 1923 O O . ASN A 1 256 ? 30.229 9.300 -24.434 1.00 97.69 256 ASN A O 1
ATOM 1927 N N . ARG A 1 257 ? 29.616 7.294 -23.636 1.00 98.62 257 ARG A N 1
ATOM 1928 C CA . ARG A 1 257 ? 30.399 6.517 -24.617 1.00 98.62 257 ARG A CA 1
ATOM 1929 C C . ARG A 1 257 ? 29.982 6.786 -26.065 1.00 98.62 257 ARG A C 1
ATOM 1931 O O . ARG A 1 257 ? 30.839 6.863 -26.940 1.00 98.62 257 ARG A O 1
ATOM 1938 N N . LEU A 1 258 ? 28.682 6.913 -26.334 1.00 98.38 258 LEU A N 1
ATOM 1939 C CA . LEU A 1 258 ? 28.186 7.267 -27.668 1.00 98.38 258 LEU A CA 1
ATOM 1940 C C . LEU A 1 258 ? 28.581 8.697 -28.058 1.00 98.38 258 LEU A C 1
ATOM 1942 O O . LEU A 1 258 ? 28.944 8.925 -29.209 1.00 98.38 258 LEU A O 1
ATOM 1946 N N . GLY A 1 259 ? 28.557 9.634 -27.107 1.00 98.19 259 GLY A N 1
ATOM 1947 C CA . GLY A 1 259 ? 29.054 10.996 -27.300 1.00 98.19 259 GLY A CA 1
ATOM 1948 C C . GLY A 1 259 ? 30.528 11.006 -27.702 1.00 98.19 259 GLY A C 1
ATOM 1949 O O . GLY A 1 259 ? 30.880 11.575 -28.730 1.00 98.19 259 GLY A O 1
ATOM 1950 N N . GLU A 1 260 ? 31.370 10.262 -26.979 1.00 98.50 260 GLU A N 1
ATOM 1951 C CA . GLU A 1 260 ? 32.784 10.104 -27.333 1.00 98.50 260 GLU A CA 1
ATOM 1952 C C . GLU A 1 260 ? 32.957 9.517 -28.743 1.00 98.50 260 GLU A C 1
ATOM 1954 O O . GLU A 1 260 ? 33.790 9.996 -29.511 1.00 98.50 260 GLU A O 1
ATOM 1959 N N . GLN A 1 261 ? 32.181 8.498 -29.128 1.00 98.50 261 GLN A N 1
ATOM 1960 C CA . GLN A 1 261 ? 32.240 7.932 -30.484 1.00 98.50 261 GLN A CA 1
ATOM 1961 C C . GLN A 1 261 ? 31.868 8.954 -31.561 1.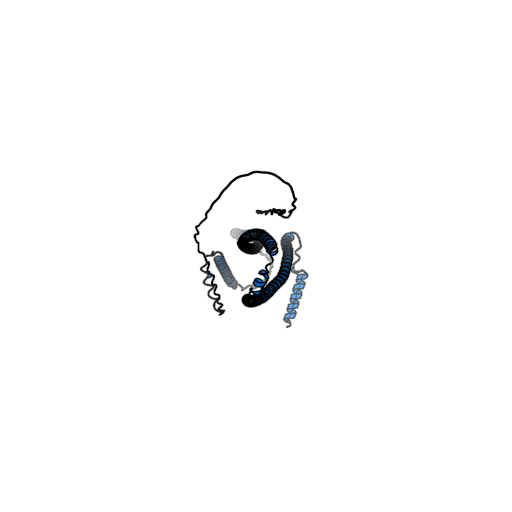00 98.50 261 GLN A C 1
ATOM 1963 O O . GLN A 1 261 ? 32.524 9.010 -32.604 1.00 98.50 261 GLN A O 1
ATOM 1968 N N . LEU A 1 262 ? 30.844 9.769 -31.309 1.00 98.50 262 LEU A N 1
ATOM 1969 C CA . LEU A 1 262 ? 30.421 10.820 -32.225 1.00 98.50 262 LEU A CA 1
ATOM 1970 C C . LEU A 1 262 ? 31.523 11.871 -32.413 1.00 98.50 262 LEU A C 1
ATOM 1972 O O . LEU A 1 262 ? 31.815 12.239 -33.549 1.00 98.50 262 LEU A O 1
ATOM 1976 N N . ASP A 1 263 ? 32.202 12.267 -31.334 1.00 98.44 263 ASP A N 1
ATOM 1977 C CA . ASP A 1 263 ? 33.323 13.212 -31.391 1.00 98.44 263 ASP A CA 1
ATOM 1978 C C . ASP A 1 263 ? 34.486 12.689 -32.246 1.00 98.44 263 ASP A C 1
ATOM 1980 O O . ASP A 1 263 ? 35.103 13.446 -33.001 1.00 98.44 263 ASP A O 1
ATOM 1984 N N . HIS A 1 264 ? 34.802 11.393 -32.148 1.00 98.56 264 HIS A N 1
ATOM 1985 C CA . HIS A 1 264 ? 35.830 10.773 -32.990 1.00 98.56 264 HIS A CA 1
ATOM 1986 C C . HIS A 1 264 ? 35.411 10.771 -34.463 1.00 98.56 264 HIS A C 1
ATOM 1988 O O . HIS A 1 264 ? 36.187 11.188 -35.321 1.00 98.56 264 HIS A O 1
ATOM 1994 N N . LEU A 1 265 ? 34.169 10.371 -34.756 1.00 98.38 265 LEU A N 1
ATOM 1995 C CA . LEU A 1 265 ? 33.644 10.371 -36.123 1.00 98.38 265 LEU A CA 1
ATOM 1996 C C . LEU A 1 265 ? 33.615 11.776 -36.733 1.00 98.38 265 LEU A C 1
ATOM 1998 O O . LEU A 1 265 ? 33.904 11.935 -37.918 1.00 98.38 265 LEU A O 1
ATOM 2002 N N . GLN A 1 266 ? 33.303 12.797 -35.937 1.00 98.38 266 GLN A N 1
ATOM 2003 C CA . GLN A 1 266 ? 33.299 14.181 -36.392 1.00 98.38 266 GLN A CA 1
ATOM 2004 C C . GLN A 1 266 ? 34.712 14.681 -36.721 1.00 98.38 266 GLN A C 1
ATOM 2006 O O . GLN A 1 266 ? 34.902 15.326 -37.753 1.00 98.38 266 GLN A O 1
ATOM 2011 N N . LYS A 1 267 ? 35.716 14.334 -35.906 1.00 98.44 267 LYS A N 1
ATOM 2012 C CA . LYS A 1 267 ? 37.129 14.634 -36.203 1.00 98.44 267 LYS A CA 1
ATOM 2013 C C . LYS A 1 267 ? 37.603 13.935 -37.479 1.00 98.44 267 LYS A C 1
ATOM 2015 O O . LYS A 1 267 ? 38.253 14.566 -38.311 1.00 98.44 267 LYS A O 1
ATOM 2020 N N . ASP A 1 268 ? 37.240 12.667 -37.664 1.00 98.31 268 ASP A N 1
ATOM 2021 C CA . ASP A 1 268 ? 37.564 11.912 -38.879 1.00 98.31 268 ASP A CA 1
ATOM 2022 C C . ASP A 1 268 ? 36.915 12.527 -40.123 1.00 98.31 268 ASP A C 1
ATOM 2024 O O . ASP A 1 268 ? 37.546 12.610 -41.179 1.00 98.31 268 ASP A O 1
ATOM 2028 N N . LEU A 1 269 ? 35.659 12.971 -40.010 1.00 98.00 269 LEU A N 1
ATOM 2029 C CA . LEU A 1 269 ? 34.952 13.639 -41.099 1.00 98.00 269 LEU A CA 1
ATOM 2030 C C . LEU A 1 269 ? 35.660 14.941 -41.493 1.00 98.00 269 LEU A C 1
ATOM 2032 O O . LEU A 1 269 ? 35.969 15.121 -42.668 1.00 98.00 269 LEU A O 1
ATOM 2036 N N . GLN A 1 270 ? 36.008 15.787 -40.520 1.00 98.12 270 GLN A N 1
ATOM 2037 C CA . GLN A 1 270 ? 36.756 17.026 -40.762 1.00 98.12 270 GLN A CA 1
ATOM 2038 C C . GLN A 1 270 ? 38.117 16.766 -41.426 1.00 98.12 270 GLN A C 1
ATOM 2040 O O . GLN A 1 270 ? 38.510 17.478 -42.352 1.00 98.12 270 GLN A O 1
ATOM 2045 N N . ALA A 1 271 ? 38.834 15.723 -40.997 1.00 98.06 271 ALA A N 1
ATOM 2046 C CA . ALA A 1 271 ? 40.101 15.337 -41.613 1.00 98.06 271 ALA A CA 1
ATOM 2047 C C . ALA A 1 271 ? 39.922 14.907 -43.081 1.00 98.06 271 ALA A C 1
ATOM 2049 O O . ALA A 1 271 ? 40.716 15.297 -43.943 1.00 98.06 271 ALA A O 1
ATOM 2050 N N . ARG A 1 272 ? 38.862 14.144 -43.392 1.00 97.88 272 ARG A N 1
ATOM 2051 C CA . ARG A 1 272 ? 38.531 13.765 -44.776 1.00 97.88 272 ARG A CA 1
ATOM 2052 C C . ARG A 1 272 ? 38.141 14.968 -45.625 1.00 97.88 272 ARG A C 1
ATOM 2054 O O . ARG A 1 272 ? 38.596 15.053 -46.759 1.00 97.88 272 ARG A O 1
ATOM 2061 N N . GLU A 1 273 ? 37.355 15.898 -45.091 1.00 97.81 273 GLU A N 1
ATOM 2062 C CA . GLU A 1 273 ? 36.976 17.132 -45.792 1.00 97.81 273 GLU A CA 1
ATOM 2063 C C . GLU A 1 273 ? 38.206 17.979 -46.142 1.00 97.81 273 GLU A C 1
ATOM 2065 O O . GLU A 1 273 ? 38.340 18.442 -47.277 1.00 97.81 273 GLU A O 1
ATOM 2070 N N . TYR A 1 274 ? 39.148 18.124 -45.203 1.00 97.81 274 TYR A N 1
ATOM 2071 C CA . TYR A 1 274 ? 40.409 18.822 -45.451 1.00 97.81 274 TYR A CA 1
ATOM 2072 C C . TYR A 1 274 ? 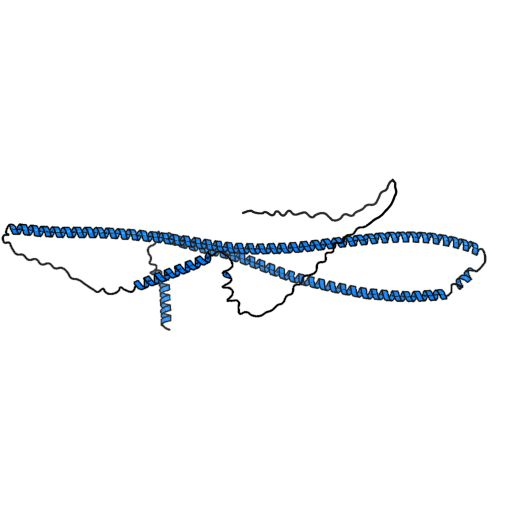41.240 18.131 -46.542 1.00 97.81 274 TYR A C 1
ATOM 2074 O O . TYR A 1 274 ? 41.677 18.779 -47.495 1.00 97.81 274 TYR A O 1
ATOM 2082 N N . SER A 1 275 ? 41.406 16.808 -46.446 1.00 97.56 275 SER A N 1
ATOM 2083 C CA . SER A 1 275 ? 42.137 16.016 -47.441 1.00 97.56 275 SER A CA 1
ATOM 2084 C C . SER A 1 275 ? 41.487 16.082 -48.828 1.00 97.56 275 SER A C 1
ATOM 2086 O O . SER A 1 275 ? 42.184 16.244 -49.828 1.00 97.56 275 SER A O 1
ATOM 2088 N N . GLN A 1 276 ? 40.156 16.025 -48.901 1.00 97.69 276 GLN A N 1
ATOM 2089 C CA . GLN A 1 276 ? 39.411 16.133 -50.153 1.00 97.69 276 GLN A CA 1
ATOM 2090 C C . GLN A 1 276 ? 39.566 17.518 -50.787 1.00 97.69 276 GLN A C 1
ATOM 2092 O O . GLN A 1 276 ? 39.726 17.618 -52.004 1.00 97.69 276 GLN A O 1
ATOM 2097 N N . LYS A 1 277 ? 39.546 18.585 -49.980 1.00 97.06 277 LYS A N 1
ATOM 2098 C CA . LYS A 1 277 ? 39.792 19.948 -50.461 1.00 97.06 277 LYS A CA 1
ATOM 2099 C C . LYS A 1 277 ? 41.201 20.083 -51.038 1.00 97.06 277 LYS A C 1
ATOM 2101 O O . LYS A 1 277 ? 41.344 20.549 -52.162 1.00 97.06 277 LYS A O 1
ATOM 2106 N N . GLN A 1 278 ? 42.211 19.596 -50.319 1.00 97.44 278 GLN A N 1
ATOM 2107 C CA . GLN A 1 278 ? 43.594 19.605 -50.793 1.00 97.44 278 GLN A CA 1
ATOM 2108 C C . GLN A 1 278 ? 43.756 18.815 -52.099 1.00 97.44 278 GLN A C 1
ATOM 2110 O O . GLN A 1 278 ? 44.405 19.290 -53.027 1.00 97.44 278 GLN A O 1
ATOM 2115 N N . LEU A 1 279 ? 43.133 17.635 -52.199 1.00 97.25 279 LEU A N 1
ATOM 2116 C CA . LEU A 1 279 ? 43.144 16.835 -53.423 1.00 97.25 279 LEU A CA 1
ATOM 2117 C C . LEU A 1 279 ? 42.490 17.582 -54.592 1.00 97.25 279 LEU A C 1
ATOM 2119 O O . LEU A 1 279 ? 43.003 17.540 -55.704 1.00 97.25 279 LEU A O 1
ATOM 2123 N N . LYS A 1 280 ? 41.376 18.280 -54.355 1.00 97.69 280 LYS A N 1
ATOM 2124 C CA . LYS A 1 280 ? 40.711 19.089 -55.382 1.00 97.69 280 LYS A CA 1
ATOM 2125 C C . LYS A 1 280 ? 41.614 20.218 -55.884 1.00 97.69 280 LYS A C 1
ATOM 2127 O O . LYS A 1 280 ? 41.707 20.414 -57.092 1.00 97.69 280 LYS A O 1
ATOM 2132 N N . ASP A 1 281 ? 42.284 20.926 -54.978 1.00 97.31 281 ASP A N 1
ATOM 2133 C CA . ASP A 1 281 ? 43.206 22.012 -55.329 1.00 97.31 281 ASP A CA 1
ATOM 2134 C C . ASP A 1 281 ? 44.416 21.482 -56.130 1.00 97.31 281 ASP A C 1
ATOM 2136 O O . ASP A 1 281 ? 44.835 22.089 -57.116 1.00 97.31 281 ASP A O 1
ATOM 2140 N N . GLU A 1 282 ? 44.935 20.307 -55.757 1.00 96.94 282 GLU A N 1
ATOM 2141 C CA . GLU A 1 282 ? 46.012 19.604 -56.462 1.00 96.94 282 GLU A CA 1
ATOM 2142 C C . GLU A 1 282 ? 45.601 19.179 -57.880 1.00 96.94 282 GLU A C 1
ATOM 2144 O O . GLU A 1 282 ? 46.330 19.429 -58.841 1.00 96.94 282 GLU A O 1
ATOM 2149 N N . VAL A 1 283 ? 44.418 18.571 -58.019 1.00 97.06 283 VAL A N 1
ATOM 2150 C CA . VAL A 1 283 ? 43.864 18.152 -59.314 1.00 97.06 283 VAL A CA 1
ATOM 2151 C C . VAL A 1 283 ? 43.667 19.358 -60.225 1.00 97.06 283 VAL A C 1
ATOM 2153 O O . VAL A 1 283 ? 44.115 19.309 -61.364 1.00 97.06 283 VAL A O 1
ATOM 2156 N N . LEU A 1 284 ? 43.094 20.460 -59.729 1.00 96.56 284 LEU A N 1
ATOM 2157 C CA . LEU A 1 284 ? 42.926 21.688 -60.516 1.00 96.56 284 LEU A CA 1
ATOM 2158 C C . LEU A 1 284 ? 44.265 22.248 -61.013 1.00 96.56 284 LEU A C 1
ATOM 2160 O O . LEU A 1 284 ? 44.354 22.726 -62.146 1.00 96.56 284 LEU A O 1
ATOM 2164 N N . ARG A 1 285 ? 45.320 22.177 -60.192 1.00 97.12 285 ARG A N 1
ATOM 2165 C CA . ARG A 1 285 ? 46.664 22.597 -60.605 1.00 97.12 285 ARG A CA 1
ATOM 2166 C C . ARG A 1 285 ? 47.210 21.704 -61.719 1.00 97.12 285 ARG A C 1
ATOM 2168 O O . ARG A 1 285 ? 47.650 22.220 -62.741 1.00 97.12 285 ARG A O 1
ATOM 2175 N N . ILE A 1 286 ? 47.129 20.384 -61.551 1.00 96.12 286 ILE A N 1
ATOM 2176 C CA . ILE A 1 286 ? 47.576 19.413 -62.561 1.00 96.12 286 ILE A CA 1
ATOM 2177 C C . ILE A 1 286 ? 46.769 19.565 -63.858 1.00 96.12 286 ILE A C 1
ATOM 2179 O O . ILE A 1 286 ? 47.344 19.552 -64.941 1.00 96.12 286 ILE A O 1
ATOM 2183 N N . GLU A 1 287 ? 45.450 19.739 -63.771 1.00 94.75 287 GLU A N 1
ATOM 2184 C CA . GLU A 1 287 ? 44.581 19.992 -64.924 1.00 94.75 287 GLU A CA 1
ATOM 2185 C C . GLU A 1 287 ? 45.014 21.249 -65.683 1.00 94.75 287 GLU A C 1
ATOM 2187 O O . GLU A 1 287 ? 45.085 21.227 -66.913 1.00 94.75 287 GLU A O 1
ATOM 2192 N N . HIS A 1 288 ? 45.351 22.327 -64.969 1.00 94.50 288 HIS A N 1
ATOM 2193 C CA . HIS A 1 288 ? 45.869 23.546 -65.583 1.00 94.50 288 HIS A CA 1
ATOM 2194 C C . HIS A 1 288 ? 47.226 23.317 -66.264 1.00 94.50 288 HIS A C 1
ATOM 2196 O O . HIS A 1 288 ? 47.414 23.737 -67.409 1.00 94.50 288 HIS A O 1
ATOM 2202 N N . ASP A 1 289 ? 48.144 22.605 -65.605 1.00 94.88 289 ASP A N 1
ATOM 2203 C CA . ASP A 1 289 ? 49.460 22.261 -66.151 1.00 94.88 289 ASP A CA 1
ATOM 2204 C C . ASP A 1 289 ? 49.331 21.406 -67.425 1.00 94.88 289 ASP A C 1
ATOM 2206 O O . ASP A 1 289 ? 49.980 21.692 -68.436 1.00 94.88 289 ASP A O 1
ATOM 2210 N N . ILE A 1 290 ? 48.439 20.407 -67.421 1.00 93.56 290 ILE A N 1
ATOM 2211 C CA . ILE A 1 290 ? 48.117 19.578 -68.592 1.00 93.56 290 ILE A CA 1
ATOM 2212 C C . ILE A 1 290 ? 47.508 20.436 -69.694 1.00 93.56 290 ILE A C 1
ATOM 2214 O O . ILE A 1 290 ? 47.957 20.357 -70.832 1.00 93.56 290 ILE A O 1
ATOM 2218 N N . MET A 1 291 ? 46.507 21.264 -69.389 1.00 91.62 291 MET A N 1
ATOM 2219 C CA . MET A 1 291 ? 45.859 22.124 -70.381 1.00 91.62 291 MET A CA 1
ATOM 2220 C C . MET A 1 291 ? 46.873 23.057 -71.047 1.00 91.62 291 MET A C 1
ATOM 2222 O O . MET A 1 291 ? 46.865 23.211 -72.268 1.00 91.62 291 MET A O 1
ATOM 2226 N N . GLN A 1 292 ? 47.796 23.629 -70.271 1.00 89.56 292 GLN A N 1
ATOM 2227 C CA . GLN A 1 292 ? 48.864 24.467 -70.798 1.00 89.56 292 GLN A CA 1
ATOM 2228 C C . GLN A 1 292 ? 49.863 23.661 -71.645 1.00 89.56 292 GLN A C 1
ATOM 2230 O O . GLN A 1 292 ? 50.270 24.123 -72.713 1.00 89.56 292 GLN A O 1
ATOM 2235 N N . ALA A 1 293 ? 50.251 22.460 -71.205 1.00 86.81 293 ALA A N 1
ATOM 2236 C CA . ALA A 1 293 ? 51.132 21.566 -71.954 1.00 86.81 293 ALA A CA 1
ATOM 2237 C C . ALA A 1 293 ? 50.491 21.095 -73.268 1.00 86.81 293 ALA A C 1
ATOM 2239 O O . ALA A 1 293 ? 51.152 21.102 -74.302 1.00 86.81 293 ALA A O 1
ATOM 2240 N N . VAL A 1 294 ? 49.198 20.766 -73.258 1.00 82.56 294 VAL A N 1
ATOM 2241 C CA . VAL A 1 294 ? 48.412 20.390 -74.439 1.00 82.56 294 VAL A CA 1
ATOM 2242 C C . VAL A 1 294 ? 48.225 21.579 -75.372 1.00 82.56 294 VAL A C 1
ATOM 2244 O O . VAL A 1 294 ? 48.362 21.403 -76.573 1.00 82.56 294 VAL A O 1
ATOM 2247 N N . ALA A 1 295 ? 47.978 22.794 -74.878 1.00 83.19 295 ALA A N 1
ATOM 2248 C CA . ALA A 1 295 ? 47.915 23.985 -75.729 1.00 83.19 295 ALA A CA 1
ATOM 2249 C C . ALA A 1 295 ? 49.272 24.281 -76.399 1.00 83.19 295 ALA A C 1
ATOM 2251 O O . ALA A 1 295 ? 49.320 24.592 -77.589 1.00 83.19 295 ALA A O 1
ATOM 2252 N N . LYS A 1 296 ? 50.382 24.116 -75.662 1.00 82.56 296 LYS A N 1
ATOM 2253 C CA . LYS A 1 296 ? 51.751 24.198 -76.202 1.00 82.56 296 LYS A CA 1
ATOM 2254 C C . LYS A 1 296 ? 52.036 23.084 -77.218 1.00 82.56 296 LYS A C 1
ATOM 2256 O O . LYS A 1 296 ? 52.648 23.350 -78.246 1.00 82.56 296 LYS A O 1
ATOM 2261 N N . ALA A 1 297 ? 51.586 21.857 -76.952 1.00 68.94 297 ALA A N 1
ATOM 2262 C CA . ALA A 1 297 ? 51.789 20.699 -77.819 1.00 68.94 297 ALA A CA 1
ATOM 2263 C C . ALA A 1 297 ? 50.870 20.702 -79.048 1.00 68.94 297 ALA A C 1
ATOM 2265 O O . ALA A 1 297 ? 51.312 20.306 -80.109 1.00 68.94 297 ALA A O 1
ATOM 2266 N N . GLY A 1 298 ? 49.631 21.189 -78.945 1.00 61.25 298 GLY A N 1
ATOM 2267 C CA . GLY A 1 298 ? 48.662 21.311 -80.041 1.00 61.25 298 GLY A CA 1
ATOM 2268 C C . GLY A 1 298 ? 48.955 22.469 -80.999 1.00 61.25 298 GLY A C 1
ATOM 2269 O O . GLY A 1 298 ? 48.416 22.506 -82.104 1.00 61.25 298 GLY A O 1
ATOM 2270 N N . ALA A 1 299 ? 49.857 23.381 -80.621 1.00 54.12 299 ALA A N 1
ATOM 2271 C CA . ALA A 1 299 ? 50.538 24.261 -81.569 1.00 54.12 299 ALA A CA 1
ATOM 2272 C C . ALA A 1 299 ? 51.506 23.489 -82.495 1.00 54.12 299 ALA A C 1
ATOM 2274 O O . ALA A 1 299 ? 51.904 24.011 -83.536 1.00 54.12 299 ALA A O 1
ATOM 2275 N N . ASN A 1 300 ? 51.848 22.245 -82.148 1.00 57.44 300 ASN A N 1
ATOM 2276 C CA . ASN A 1 300 ? 52.561 21.295 -82.990 1.00 57.44 300 ASN A CA 1
ATOM 2277 C C . ASN A 1 300 ? 51.568 20.244 -83.534 1.00 57.44 300 ASN A C 1
ATOM 2279 O O . ASN A 1 300 ? 50.763 19.671 -82.802 1.00 57.44 300 ASN A O 1
ATOM 2283 N N . ARG A 1 301 ? 51.556 20.039 -84.854 1.00 51.19 301 ARG A N 1
ATOM 2284 C CA . ARG A 1 301 ? 50.526 19.243 -85.536 1.00 51.19 301 ARG A CA 1
ATOM 2285 C C . ARG A 1 301 ? 50.852 17.752 -85.488 1.00 51.19 301 ARG A C 1
ATOM 2287 O O . ARG A 1 301 ? 51.294 17.247 -86.504 1.00 51.19 301 ARG A O 1
ATOM 2294 N N . ASP A 1 302 ? 50.567 17.045 -84.394 1.00 51.25 302 ASP A N 1
ATOM 2295 C CA . ASP A 1 302 ? 50.610 15.574 -84.414 1.00 51.25 302 ASP A CA 1
ATOM 2296 C C . ASP A 1 302 ? 49.529 14.902 -83.548 1.00 51.25 302 ASP A C 1
ATOM 2298 O O . ASP A 1 302 ? 49.235 15.267 -82.411 1.00 51.25 302 ASP A O 1
ATOM 2302 N N . CYS A 1 303 ? 48.887 13.909 -84.159 1.00 53.66 303 CYS A N 1
ATOM 2303 C CA . CYS A 1 303 ? 47.575 13.333 -83.864 1.00 53.66 303 CYS A CA 1
ATOM 2304 C C . CYS A 1 303 ? 47.622 12.034 -83.027 1.00 53.66 303 CYS A C 1
ATOM 2306 O O . CYS A 1 303 ? 46.798 11.136 -83.203 1.00 53.66 303 CYS A O 1
ATOM 2308 N N . GLU A 1 304 ? 48.550 11.943 -82.076 1.00 56.81 304 GLU A N 1
ATOM 2309 C CA . GLU A 1 304 ? 48.791 10.739 -81.254 1.00 56.81 304 GLU A CA 1
ATOM 2310 C C . GLU A 1 304 ? 47.715 10.505 -80.164 1.00 56.81 304 GLU A C 1
ATOM 2312 O O . GLU A 1 304 ? 47.431 9.365 -79.798 1.00 56.81 304 GLU A O 1
ATOM 2317 N N . LEU A 1 305 ? 47.008 11.551 -79.706 1.00 55.06 305 LEU A N 1
ATOM 2318 C CA . LEU A 1 305 ? 45.933 11.427 -78.698 1.00 55.06 305 LEU A CA 1
ATOM 2319 C C . LEU A 1 305 ? 44.696 10.656 -79.197 1.00 55.06 305 LEU A C 1
ATOM 2321 O O . LEU A 1 305 ? 43.904 10.173 -78.390 1.00 55.06 305 LEU A O 1
ATOM 2325 N N . ARG A 1 306 ? 44.532 10.508 -80.519 1.00 49.88 306 ARG A N 1
ATOM 2326 C CA . ARG A 1 306 ? 43.434 9.730 -81.111 1.00 49.88 306 ARG A CA 1
ATOM 2327 C C . ARG A 1 306 ? 43.700 8.218 -81.074 1.00 49.88 306 ARG A C 1
ATOM 2329 O O . ARG A 1 306 ? 42.743 7.462 -81.015 1.00 49.88 306 ARG A O 1
ATOM 2336 N N . LYS A 1 307 ? 44.968 7.785 -81.043 1.00 52.59 307 LYS A N 1
ATOM 2337 C CA . LYS A 1 307 ? 45.358 6.362 -80.977 1.00 52.59 307 LYS A CA 1
ATOM 2338 C C . LYS A 1 307 ? 45.236 5.767 -79.575 1.00 52.59 307 LYS A C 1
ATOM 2340 O O . LYS A 1 307 ? 44.813 4.629 -79.436 1.00 52.59 307 LYS A O 1
ATOM 2345 N N . ILE A 1 308 ? 45.538 6.546 -78.536 1.00 56.62 308 ILE A N 1
ATOM 2346 C CA . ILE A 1 308 ? 45.471 6.066 -77.145 1.00 56.62 308 ILE A CA 1
ATOM 2347 C C . ILE A 1 308 ? 44.013 5.843 -76.704 1.00 56.62 308 ILE A C 1
ATOM 2349 O O . ILE A 1 308 ? 43.735 4.942 -75.916 1.00 56.62 308 ILE A O 1
ATOM 2353 N N . LEU A 1 309 ? 43.065 6.614 -77.253 1.00 52.75 309 LEU A N 1
ATOM 2354 C CA . LEU A 1 309 ? 41.635 6.458 -76.969 1.00 52.75 309 LEU A CA 1
ATOM 2355 C C . LEU A 1 309 ? 41.055 5.145 -77.540 1.00 52.75 309 LEU A C 1
ATOM 2357 O O . LEU A 1 309 ? 40.148 4.583 -76.931 1.00 52.75 309 LEU A O 1
ATOM 2361 N N . ASP A 1 310 ? 41.622 4.623 -78.635 1.00 50.94 310 ASP A N 1
ATOM 2362 C CA . ASP A 1 310 ? 41.246 3.329 -79.233 1.00 50.94 310 ASP A CA 1
ATOM 2363 C C . ASP A 1 310 ? 41.920 2.121 -78.535 1.00 50.94 310 ASP A C 1
ATOM 2365 O O . ASP A 1 310 ? 41.473 0.981 -78.686 1.00 50.94 310 ASP A O 1
ATOM 2369 N N . GLU A 1 311 ? 42.965 2.346 -77.726 1.00 53.69 311 GLU A N 1
ATOM 2370 C CA . GLU A 1 311 ? 43.741 1.300 -77.034 1.00 53.69 311 GLU A CA 1
ATOM 2371 C C . GLU A 1 311 ? 43.300 1.028 -75.580 1.00 53.69 311 GLU A C 1
ATOM 2373 O O . GLU A 1 311 ? 43.766 0.060 -74.965 1.00 53.69 311 GLU A O 1
ATOM 2378 N N . VAL A 1 312 ? 42.345 1.793 -75.025 1.00 55.94 312 VAL A N 1
ATOM 2379 C CA . VAL A 1 312 ? 41.693 1.477 -73.735 1.00 55.94 312 VAL A CA 1
ATOM 2380 C C . VAL A 1 312 ? 40.720 0.304 -73.934 1.00 55.94 312 VAL A C 1
ATOM 2382 O O . VAL A 1 312 ? 39.508 0.439 -74.057 1.00 55.94 312 VAL A O 1
ATOM 2385 N N . SER A 1 313 ? 41.320 -0.881 -74.021 1.00 50.62 313 SER A N 1
ATOM 2386 C CA . SER A 1 313 ? 40.758 -2.158 -74.452 1.00 50.62 313 SER A CA 1
ATOM 2387 C C . SER A 1 313 ? 39.392 -2.539 -73.828 1.00 50.62 313 SER A C 1
ATOM 2389 O O . SER A 1 313 ? 39.252 -2.534 -72.597 1.00 50.62 313 SER A O 1
ATOM 2391 N N . PRO A 1 314 ? 38.426 -3.040 -74.634 1.00 57.22 314 PRO A N 1
ATOM 2392 C CA . PRO A 1 314 ? 37.123 -3.566 -74.187 1.00 57.22 314 PRO A CA 1
ATOM 2393 C C . PRO A 1 314 ? 37.197 -4.636 -73.081 1.00 57.22 314 PRO A C 1
ATOM 2395 O O . PRO A 1 314 ? 36.262 -4.798 -72.299 1.00 57.22 314 PRO A O 1
ATOM 2398 N N . LYS A 1 315 ? 38.331 -5.344 -72.958 1.00 58.59 315 LYS A N 1
ATOM 2399 C CA . LYS A 1 315 ? 38.537 -6.408 -71.958 1.00 58.59 315 LYS A CA 1
ATOM 2400 C C . LYS A 1 315 ? 38.599 -5.904 -70.510 1.00 58.59 315 LYS A C 1
ATOM 2402 O O . LYS A 1 315 ? 38.346 -6.693 -69.598 1.00 58.59 315 LYS A O 1
ATOM 2407 N N . ASN A 1 316 ? 38.940 -4.632 -70.274 1.00 64.25 316 ASN A N 1
ATOM 2408 C CA . ASN A 1 316 ? 38.879 -4.045 -68.929 1.00 64.25 316 ASN A CA 1
ATOM 2409 C C . ASN A 1 316 ? 37.427 -3.704 -68.549 1.00 64.25 316 ASN A C 1
ATOM 2411 O O . ASN A 1 316 ? 36.960 -4.075 -67.472 1.00 64.25 316 ASN A O 1
ATOM 2415 N N . PHE A 1 317 ? 36.679 -3.108 -69.483 1.00 66.62 317 PHE A N 1
ATOM 2416 C CA . PHE A 1 317 ? 35.260 -2.783 -69.310 1.00 66.62 317 PHE A CA 1
ATOM 2417 C C . PHE A 1 317 ? 34.408 -4.020 -69.026 1.00 66.62 317 PHE A C 1
ATOM 2419 O O . PHE A 1 317 ? 33.560 -3.995 -68.142 1.00 66.62 317 PHE A O 1
ATOM 2426 N N . GLU A 1 318 ? 34.675 -5.133 -69.705 1.00 74.69 318 GLU A N 1
ATOM 2427 C CA . GLU A 1 318 ? 33.904 -6.364 -69.530 1.00 74.69 318 GLU A CA 1
ATOM 2428 C C . GLU A 1 318 ? 34.122 -7.020 -68.151 1.00 74.69 318 GLU A C 1
ATOM 2430 O O . GLU A 1 318 ? 33.190 -7.576 -67.565 1.00 74.69 318 GLU A O 1
ATOM 2435 N N . LYS A 1 319 ? 35.331 -6.909 -67.577 1.00 79.44 319 LYS A N 1
ATOM 2436 C CA . LYS A 1 319 ? 35.620 -7.360 -66.201 1.00 79.44 319 LYS A CA 1
ATOM 2437 C C . LYS A 1 319 ? 34.975 -6.454 -65.154 1.00 79.44 319 LYS A C 1
ATOM 2439 O O . LYS A 1 319 ? 34.394 -6.961 -64.197 1.00 79.44 319 LYS A O 1
ATOM 2444 N N . ILE A 1 320 ? 35.047 -5.139 -65.354 1.00 81.06 320 ILE A N 1
ATOM 2445 C CA . ILE A 1 320 ? 34.399 -4.149 -64.484 1.00 81.06 320 ILE A CA 1
ATOM 2446 C C . ILE A 1 320 ? 32.877 -4.347 -64.499 1.00 81.06 320 ILE A C 1
ATOM 2448 O O . ILE A 1 320 ? 32.253 -4.351 -63.442 1.00 81.06 320 ILE A O 1
ATOM 2452 N N . ASN A 1 321 ? 32.290 -4.619 -65.668 1.00 84.62 321 ASN A N 1
ATOM 2453 C CA . ASN A 1 321 ? 30.855 -4.850 -65.808 1.00 84.62 321 ASN A CA 1
ATOM 2454 C C . ASN A 1 321 ? 30.389 -6.123 -65.078 1.00 84.62 321 ASN A C 1
ATOM 2456 O O . ASN A 1 321 ? 29.373 -6.107 -64.392 1.00 84.62 321 ASN A O 1
ATOM 2460 N N . LYS A 1 322 ? 31.161 -7.220 -65.144 1.00 87.38 322 LYS A N 1
ATOM 2461 C CA . LYS A 1 322 ? 30.863 -8.443 -64.370 1.00 87.38 322 LYS A CA 1
ATOM 2462 C C . LYS A 1 322 ? 30.912 -8.207 -62.859 1.00 87.38 322 LYS A C 1
ATOM 2464 O O . LYS A 1 322 ? 30.078 -8.743 -62.135 1.00 87.38 322 LYS A O 1
ATOM 2469 N N . LEU A 1 323 ? 31.877 -7.416 -62.384 1.00 89.25 323 LEU A N 1
ATOM 2470 C CA . LEU A 1 323 ? 31.988 -7.068 -60.967 1.00 89.25 323 LEU A CA 1
ATOM 2471 C C . LEU A 1 323 ? 30.817 -6.183 -60.510 1.00 89.25 323 LEU A C 1
ATOM 2473 O O . LEU A 1 323 ? 30.286 -6.401 -59.424 1.00 89.25 323 LEU A O 1
ATOM 2477 N N . LEU A 1 324 ? 30.408 -5.220 -61.341 1.00 90.00 324 LEU A N 1
ATOM 2478 C CA . LEU A 1 324 ? 29.252 -4.356 -61.091 1.00 90.00 324 LEU A CA 1
ATOM 2479 C C . LEU A 1 324 ? 27.962 -5.166 -60.959 1.00 90.00 324 LEU A C 1
ATOM 2481 O O . LEU A 1 324 ? 27.292 -5.039 -59.944 1.00 90.00 324 LEU A O 1
ATOM 2485 N N . ILE A 1 325 ? 27.684 -6.074 -61.900 1.00 91.75 325 ILE A N 1
ATOM 2486 C CA . ILE A 1 325 ? 26.496 -6.943 -61.844 1.00 91.75 325 ILE A CA 1
ATOM 2487 C C . ILE A 1 325 ? 26.483 -7.775 -60.553 1.00 91.75 325 ILE A C 1
ATOM 2489 O O . ILE A 1 325 ? 25.474 -7.824 -59.856 1.00 91.75 325 ILE A O 1
ATOM 2493 N N . ALA A 1 326 ? 27.619 -8.374 -60.176 1.00 92.12 326 ALA A N 1
ATOM 2494 C CA . ALA A 1 326 ? 27.712 -9.141 -58.933 1.00 92.12 326 ALA A CA 1
ATOM 2495 C C . ALA A 1 326 ? 27.466 -8.278 -57.680 1.00 92.12 326 ALA A C 1
ATOM 2497 O O . ALA A 1 326 ? 26.887 -8.753 -56.701 1.00 92.12 326 ALA A O 1
ATOM 2498 N N . LYS A 1 327 ? 27.896 -7.009 -57.698 1.00 94.19 327 LYS A N 1
ATOM 2499 C CA . LYS A 1 327 ? 27.640 -6.057 -56.611 1.00 94.19 327 LYS A CA 1
ATOM 2500 C C . LYS A 1 327 ? 26.188 -5.594 -56.582 1.00 94.19 327 LYS A C 1
ATOM 2502 O O . LYS A 1 327 ? 25.634 -5.482 -55.492 1.00 94.19 327 LYS A O 1
ATOM 2507 N N . ASP A 1 328 ? 25.560 -5.393 -57.734 1.00 94.31 328 ASP A N 1
ATOM 2508 C CA . ASP A 1 328 ? 24.139 -5.061 -57.829 1.00 94.31 328 ASP A CA 1
ATOM 2509 C C . ASP A 1 328 ? 23.258 -6.199 -57.286 1.00 94.31 328 ASP A C 1
ATOM 2511 O O . ASP A 1 328 ? 22.318 -5.936 -56.531 1.00 94.31 328 ASP A O 1
ATOM 2515 N N . ASP A 1 329 ? 23.613 -7.458 -57.560 1.00 95.38 329 ASP A N 1
ATOM 2516 C CA . ASP A 1 329 ? 22.941 -8.637 -56.996 1.00 95.38 329 ASP A CA 1
ATOM 2517 C C . ASP A 1 329 ? 23.096 -8.723 -55.466 1.00 95.38 329 ASP A C 1
ATOM 2519 O O . ASP A 1 329 ? 22.150 -9.051 -54.745 1.00 95.38 329 ASP A O 1
ATOM 2523 N N . GLU A 1 330 ? 24.287 -8.421 -54.942 1.00 94.62 330 GLU A N 1
ATOM 2524 C CA . GLU A 1 330 ? 24.548 -8.381 -53.498 1.00 94.62 330 GLU A CA 1
ATOM 2525 C C . GLU A 1 330 ? 23.761 -7.246 -52.820 1.00 94.62 330 GLU A C 1
ATOM 2527 O O . GLU A 1 330 ? 23.130 -7.455 -51.781 1.00 94.62 330 GLU A O 1
ATOM 2532 N N . ILE A 1 331 ? 23.703 -6.067 -53.449 1.00 94.00 331 ILE A N 1
ATOM 2533 C CA . ILE A 1 331 ? 22.880 -4.936 -53.003 1.00 94.00 331 ILE A CA 1
ATOM 2534 C C . ILE A 1 331 ? 21.393 -5.309 -53.009 1.00 94.00 331 ILE A C 1
ATOM 2536 O O . ILE A 1 331 ? 20.668 -4.933 -52.085 1.00 94.00 331 ILE A O 1
ATOM 2540 N N . ALA A 1 332 ? 20.920 -6.043 -54.019 1.00 96.12 332 ALA A N 1
ATOM 2541 C CA . ALA A 1 332 ? 19.535 -6.499 -54.089 1.00 96.12 332 ALA A CA 1
ATOM 2542 C C . ALA A 1 332 ? 19.189 -7.445 -52.926 1.00 96.12 332 ALA A C 1
ATOM 2544 O O . ALA A 1 332 ? 18.187 -7.226 -52.244 1.00 96.12 332 ALA A O 1
ATOM 2545 N N . LYS A 1 333 ? 20.055 -8.423 -52.623 1.00 96.25 333 LYS A N 1
ATOM 2546 C CA . LYS A 1 333 ? 19.872 -9.339 -51.481 1.00 96.25 333 LYS A CA 1
ATOM 2547 C C . LYS A 1 333 ? 19.838 -8.602 -50.145 1.00 96.25 333 LYS A C 1
ATOM 2549 O O . LYS A 1 333 ? 18.912 -8.804 -49.363 1.00 96.25 333 LYS A O 1
ATOM 2554 N N . LEU A 1 334 ? 20.790 -7.695 -49.911 1.00 96.62 334 LEU A N 1
ATOM 2555 C CA . LEU A 1 334 ? 20.828 -6.897 -48.681 1.00 96.62 334 LEU A CA 1
ATOM 2556 C C . LEU A 1 334 ? 19.576 -6.022 -48.527 1.00 96.62 334 LEU A C 1
ATOM 2558 O O . LEU A 1 334 ? 19.036 -5.899 -47.428 1.00 96.62 334 LEU A O 1
ATOM 2562 N N . LYS A 1 335 ? 19.066 -5.441 -49.620 1.00 96.12 335 LYS A N 1
ATOM 2563 C CA . LYS A 1 335 ? 17.806 -4.680 -49.600 1.00 96.12 335 LYS A CA 1
ATOM 2564 C C . LYS A 1 335 ? 16.615 -5.549 -49.197 1.00 96.12 335 LYS A C 1
ATOM 2566 O O . LYS A 1 335 ? 15.756 -5.080 -48.447 1.00 96.12 335 LYS A O 1
ATOM 2571 N N . ASP A 1 336 ? 16.553 -6.790 -49.664 1.00 97.25 336 ASP A N 1
ATOM 2572 C CA . ASP A 1 336 ? 15.469 -7.706 -49.311 1.00 97.25 336 ASP A CA 1
ATOM 2573 C C . ASP A 1 336 ? 15.580 -8.213 -47.868 1.00 97.25 336 ASP A C 1
ATOM 2575 O O . ASP A 1 336 ? 14.574 -8.226 -47.158 1.00 97.25 336 ASP A O 1
ATOM 2579 N N . GLU A 1 337 ? 16.784 -8.509 -47.374 1.00 97.31 337 GLU A N 1
ATOM 2580 C CA . GLU A 1 337 ? 17.013 -8.830 -45.958 1.00 97.31 337 GLU A CA 1
ATOM 2581 C C . GLU A 1 337 ? 16.603 -7.674 -45.035 1.00 97.31 337 GLU A C 1
ATOM 2583 O O . GLU A 1 337 ? 15.875 -7.883 -44.059 1.00 97.31 337 GLU A O 1
ATOM 2588 N N . ILE A 1 338 ? 16.982 -6.435 -45.375 1.00 96.75 338 ILE A N 1
ATOM 2589 C CA . ILE A 1 338 ? 16.554 -5.232 -44.645 1.00 96.75 338 ILE A CA 1
ATOM 2590 C C . ILE A 1 338 ? 15.026 -5.118 -44.651 1.00 96.75 338 ILE A C 1
ATOM 2592 O O . ILE A 1 338 ? 14.426 -4.809 -43.619 1.00 96.75 338 ILE A O 1
ATOM 2596 N N . ARG A 1 339 ? 14.372 -5.393 -45.786 1.00 98.25 339 ARG A N 1
ATOM 2597 C CA . ARG A 1 339 ? 12.908 -5.344 -45.902 1.00 98.25 339 ARG A CA 1
ATOM 2598 C C . ARG A 1 339 ? 12.232 -6.383 -45.007 1.00 98.25 339 ARG A C 1
ATOM 2600 O O . ARG A 1 339 ? 11.282 -6.043 -44.301 1.00 98.25 339 ARG A O 1
ATOM 2607 N N . ILE A 1 340 ? 12.729 -7.620 -45.006 1.00 97.50 340 ILE A N 1
ATOM 2608 C CA . ILE A 1 340 ? 12.218 -8.712 -44.164 1.00 97.50 340 ILE A CA 1
ATOM 2609 C C . ILE A 1 340 ? 12.406 -8.369 -42.684 1.00 97.50 340 ILE A C 1
ATOM 2611 O O . ILE A 1 340 ? 11.455 -8.447 -41.904 1.00 97.50 340 ILE A O 1
ATOM 2615 N N . MET A 1 341 ? 13.602 -7.921 -42.296 1.00 96.56 341 MET A N 1
ATOM 2616 C CA . MET A 1 341 ? 13.898 -7.544 -40.916 1.00 96.56 341 MET A CA 1
ATOM 2617 C C . MET A 1 341 ? 13.047 -6.351 -40.460 1.00 96.56 341 MET A C 1
ATOM 2619 O O . MET A 1 341 ? 12.507 -6.366 -39.356 1.00 96.56 341 MET A O 1
ATOM 2623 N N . SER A 1 342 ? 12.847 -5.349 -41.319 1.00 97.12 342 SER A N 1
ATOM 2624 C CA . SER A 1 342 ? 11.961 -4.213 -41.047 1.00 97.12 342 SER A CA 1
ATOM 2625 C C . SER A 1 342 ? 10.507 -4.655 -40.838 1.00 97.12 342 SER A C 1
ATOM 2627 O O . SER A 1 342 ? 9.854 -4.210 -39.891 1.00 97.12 342 SER A O 1
ATOM 2629 N N . ALA A 1 343 ? 10.005 -5.583 -41.659 1.00 97.56 343 ALA A N 1
ATOM 2630 C CA . ALA A 1 343 ? 8.670 -6.152 -41.490 1.00 97.56 343 ALA A CA 1
ATOM 2631 C C . ALA A 1 343 ? 8.536 -6.926 -40.167 1.00 97.56 343 ALA A C 1
ATOM 2633 O O . ALA A 1 343 ? 7.553 -6.734 -39.448 1.00 97.56 343 ALA A O 1
ATOM 2634 N N . HIS A 1 344 ? 9.536 -7.740 -39.812 1.00 96.88 344 HIS A N 1
ATOM 2635 C CA . HIS A 1 344 ? 9.579 -8.450 -38.533 1.00 96.88 344 HIS A CA 1
ATOM 2636 C C . HIS A 1 344 ? 9.546 -7.479 -37.346 1.00 96.88 344 HIS A C 1
ATOM 2638 O O . HIS A 1 344 ? 8.704 -7.624 -36.459 1.00 96.88 344 HIS A O 1
ATOM 2644 N N . TRP A 1 345 ? 10.397 -6.449 -37.351 1.00 97.38 345 TRP A N 1
ATOM 2645 C CA . TRP A 1 345 ? 10.410 -5.443 -36.288 1.00 97.38 345 TRP A CA 1
ATOM 2646 C C . TRP A 1 345 ? 9.081 -4.698 -36.186 1.00 97.38 345 TRP A C 1
ATOM 2648 O O . TRP A 1 345 ? 8.558 -4.544 -35.088 1.00 97.38 345 TRP A O 1
ATOM 2658 N N . LYS A 1 346 ? 8.467 -4.331 -37.316 1.00 97.81 346 LYS A N 1
ATOM 2659 C CA . LYS A 1 346 ? 7.149 -3.682 -37.339 1.00 97.81 346 LYS A CA 1
ATOM 2660 C C . LYS A 1 346 ? 6.047 -4.562 -36.740 1.00 97.81 346 LYS A C 1
ATOM 2662 O O . LYS A 1 346 ? 5.185 -4.054 -36.025 1.00 97.81 346 LYS A O 1
ATOM 2667 N N . LEU A 1 347 ? 6.052 -5.866 -37.024 1.00 97.50 347 LEU A N 1
ATOM 2668 C CA . LEU A 1 347 ? 5.116 -6.815 -36.410 1.00 97.50 347 LEU A CA 1
ATOM 2669 C C . LEU A 1 347 ? 5.380 -6.966 -34.911 1.00 97.50 347 LEU A C 1
ATOM 2671 O O . LEU A 1 347 ? 4.437 -6.932 -34.123 1.00 97.50 347 LEU A O 1
ATOM 2675 N N . LYS A 1 348 ? 6.652 -7.064 -34.508 1.00 97.88 348 LYS A N 1
ATOM 2676 C CA . LYS A 1 348 ? 7.032 -7.164 -33.098 1.00 97.88 348 LYS A CA 1
ATOM 2677 C C . LYS A 1 348 ? 6.601 -5.930 -32.304 1.00 97.88 348 LYS A C 1
ATOM 2679 O O . LYS A 1 348 ? 6.077 -6.088 -31.207 1.00 97.88 348 LYS A O 1
ATOM 2684 N N . THR A 1 349 ? 6.748 -4.729 -32.863 1.00 96.50 349 THR A N 1
ATOM 2685 C CA . THR A 1 349 ? 6.246 -3.485 -32.261 1.00 96.50 349 THR A CA 1
ATOM 2686 C C . THR A 1 349 ? 4.734 -3.538 -32.046 1.00 96.50 349 THR A C 1
ATOM 2688 O O . THR A 1 349 ? 4.283 -3.323 -30.926 1.00 96.50 349 THR A O 1
ATOM 2691 N N . LYS A 1 350 ? 3.956 -3.917 -33.071 1.00 97.56 350 LYS A N 1
ATOM 2692 C CA . LYS A 1 350 ? 2.490 -4.034 -32.959 1.00 97.56 350 LYS A CA 1
ATOM 2693 C C . LYS A 1 350 ? 2.044 -5.055 -31.909 1.00 97.56 350 LYS A C 1
ATOM 2695 O O . LYS A 1 350 ? 1.076 -4.812 -31.194 1.00 97.56 350 LYS A O 1
ATOM 2700 N N . GLU A 1 351 ? 2.738 -6.188 -31.808 1.00 96.88 351 GLU A N 1
ATOM 2701 C CA . GLU A 1 351 ? 2.466 -7.196 -30.777 1.00 96.88 351 GLU A CA 1
ATOM 2702 C C . GLU A 1 351 ? 2.665 -6.606 -29.374 1.00 96.88 351 GLU A C 1
ATOM 2704 O O . GLU A 1 351 ? 1.758 -6.675 -28.545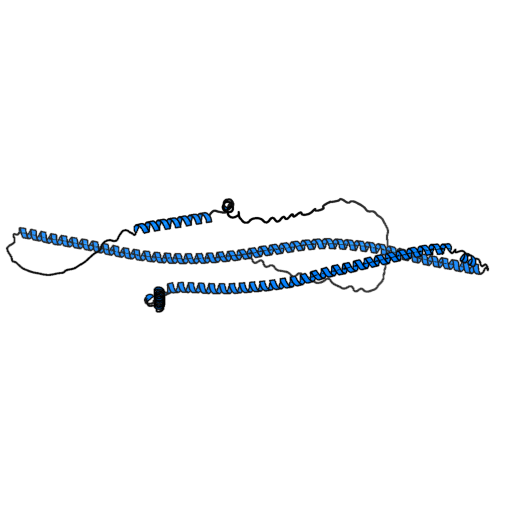 1.00 96.88 351 GLU A O 1
ATOM 2709 N N . MET A 1 352 ? 3.806 -5.954 -29.125 1.00 89.38 352 MET A N 1
ATOM 2710 C CA . MET A 1 352 ? 4.097 -5.334 -27.826 1.00 89.38 352 MET A CA 1
ATOM 2711 C C . MET A 1 352 ? 3.104 -4.210 -27.482 1.00 89.38 352 MET A C 1
ATOM 2713 O O . MET A 1 352 ? 2.644 -4.128 -26.344 1.00 89.38 352 MET A O 1
ATOM 2717 N N . GLU A 1 353 ? 2.716 -3.384 -28.458 1.00 93.56 353 GLU A N 1
ATOM 2718 C CA . GLU A 1 353 ? 1.672 -2.361 -28.295 1.00 93.56 353 GLU A CA 1
ATOM 2719 C C . GLU A 1 353 ? 0.322 -2.981 -27.906 1.00 93.56 353 GLU A C 1
ATOM 2721 O O . GLU A 1 353 ? -0.358 -2.487 -27.003 1.00 93.56 353 GLU A O 1
ATOM 2726 N N . SER A 1 354 ? -0.057 -4.098 -28.538 1.00 95.62 354 SER A N 1
ATOM 2727 C CA . SER A 1 354 ? -1.306 -4.799 -28.226 1.00 95.62 354 SER A CA 1
ATOM 2728 C C . SER A 1 354 ? -1.320 -5.371 -26.802 1.00 95.62 354 SER A C 1
ATOM 2730 O O . SER A 1 354 ? -2.348 -5.308 -26.119 1.00 95.62 354 SER A O 1
ATOM 2732 N N . GLN A 1 355 ? -0.175 -5.866 -26.317 1.00 94.88 355 GLN A N 1
ATOM 2733 C CA . GLN A 1 355 ? -0.034 -6.354 -24.945 1.00 94.88 355 GLN A CA 1
ATOM 2734 C C . GLN A 1 355 ? -0.140 -5.218 -23.928 1.00 94.88 355 GLN A C 1
ATOM 2736 O O . GLN A 1 355 ? -0.858 -5.353 -22.933 1.00 94.88 355 GLN A O 1
ATOM 2741 N N . LEU A 1 356 ? 0.507 -4.083 -24.196 1.00 92.38 356 LEU A N 1
ATOM 2742 C CA . LEU A 1 356 ? 0.440 -2.899 -23.340 1.00 92.38 356 LEU A CA 1
ATOM 2743 C C . LEU A 1 356 ? -1.002 -2.384 -23.236 1.00 92.38 356 LEU A C 1
ATOM 2745 O O . LEU A 1 356 ? -1.507 -2.134 -22.143 1.00 92.38 356 LEU A O 1
ATOM 2749 N N . GLU A 1 357 ? -1.711 -2.321 -24.359 1.00 96.19 357 GLU A N 1
ATOM 2750 C CA . GLU A 1 357 ? -3.113 -1.911 -24.401 1.00 96.19 357 GLU A CA 1
ATOM 2751 C C . GLU A 1 357 ? -4.038 -2.892 -23.651 1.00 96.19 357 GLU A C 1
ATOM 2753 O O . GLU A 1 357 ? -4.989 -2.471 -22.983 1.00 96.19 357 GLU A O 1
ATOM 2758 N N . LYS A 1 358 ? -3.754 -4.201 -23.696 1.00 96.44 358 LYS A N 1
ATOM 2759 C CA . LYS A 1 358 ? -4.476 -5.207 -22.901 1.00 96.44 358 LYS A CA 1
ATOM 2760 C C . LYS A 1 358 ? -4.259 -5.001 -21.398 1.00 96.44 358 LYS A C 1
ATOM 2762 O O . LYS A 1 358 ? -5.240 -5.010 -20.652 1.00 96.44 358 LYS A O 1
ATOM 2767 N N . HIS A 1 359 ? -3.017 -4.771 -20.967 1.00 93.12 359 HIS A N 1
ATOM 2768 C CA . HIS A 1 359 ? -2.697 -4.445 -19.572 1.00 93.12 359 HIS A CA 1
ATOM 2769 C C . HIS A 1 359 ? -3.414 -3.174 -19.113 1.00 93.12 359 HIS A C 1
ATOM 2771 O O . HIS A 1 359 ? -4.119 -3.193 -18.106 1.00 93.12 359 HIS A O 1
ATOM 2777 N N . ARG A 1 360 ? -3.363 -2.108 -19.920 1.00 96.56 360 ARG A N 1
ATOM 2778 C CA . ARG A 1 360 ? -4.042 -0.839 -19.633 1.00 96.56 360 ARG A CA 1
ATOM 2779 C C . ARG A 1 360 ? -5.547 -1.017 -19.391 1.00 96.56 360 ARG A C 1
ATOM 2781 O O . ARG A 1 360 ? -6.115 -0.369 -18.512 1.00 96.56 360 ARG A O 1
ATOM 2788 N N . ARG A 1 361 ? -6.219 -1.881 -20.160 1.00 96.12 361 ARG A N 1
ATOM 2789 C CA . ARG A 1 361 ? -7.653 -2.178 -19.967 1.00 96.12 361 ARG A CA 1
ATOM 2790 C C . ARG A 1 361 ? -7.920 -2.952 -18.680 1.00 96.12 361 ARG A C 1
ATOM 2792 O O . ARG A 1 361 ? -8.861 -2.603 -17.969 1.00 96.12 361 ARG A O 1
ATOM 2799 N N . ALA A 1 362 ? -7.100 -3.957 -18.376 1.00 93.62 362 ALA A N 1
ATOM 2800 C CA . ALA A 1 362 ? -7.208 -4.717 -17.132 1.00 93.62 362 ALA A CA 1
ATOM 2801 C C . ALA A 1 362 ? -7.035 -3.806 -15.905 1.00 93.62 362 ALA A C 1
ATOM 2803 O O . ALA A 1 362 ? -7.843 -3.866 -14.979 1.00 93.62 362 ALA A O 1
ATOM 2804 N N . ASP A 1 363 ? -6.070 -2.886 -15.947 1.00 92.75 363 ASP A N 1
ATOM 2805 C CA . ASP A 1 363 ? -5.841 -1.908 -14.879 1.00 92.75 363 ASP A CA 1
ATOM 2806 C C . ASP A 1 363 ? -7.030 -0.961 -14.698 1.00 92.75 363 ASP A C 1
ATOM 2808 O O . ASP A 1 363 ? -7.440 -0.663 -13.575 1.00 92.75 363 ASP A O 1
ATOM 2812 N N . GLN A 1 364 ? -7.645 -0.507 -15.794 1.00 97.81 364 GLN A N 1
ATOM 2813 C CA . GLN A 1 364 ? -8.853 0.316 -15.724 1.00 97.81 364 GLN A CA 1
ATOM 2814 C C . GLN A 1 364 ? -10.040 -0.439 -15.121 1.00 97.81 364 GLN A C 1
ATOM 2816 O O . GLN A 1 364 ? -10.819 0.143 -14.364 1.00 97.81 364 GLN A O 1
ATOM 2821 N N . GLU A 1 365 ? -10.199 -1.722 -15.441 1.00 96.94 365 GLU A N 1
ATOM 2822 C CA . GLU A 1 365 ? -11.243 -2.553 -14.848 1.00 96.94 365 GLU A CA 1
ATOM 2823 C C . GLU A 1 365 ? -10.990 -2.799 -13.357 1.00 96.94 365 GLU A C 1
ATOM 2825 O O . GLU A 1 365 ? -11.907 -2.651 -12.544 1.00 96.94 365 GLU A O 1
ATOM 2830 N N . LEU A 1 366 ? -9.744 -3.088 -12.979 1.00 96.38 366 LEU A N 1
ATOM 2831 C CA . LEU A 1 366 ? -9.347 -3.228 -11.585 1.00 96.38 366 LEU A CA 1
ATOM 2832 C C . LEU A 1 366 ? -9.610 -1.932 -10.813 1.00 96.38 366 LEU A C 1
ATOM 2834 O O . LEU A 1 366 ? -10.253 -1.972 -9.767 1.00 96.38 366 LEU A O 1
ATOM 2838 N N . LYS A 1 367 ? -9.227 -0.774 -11.364 1.00 97.25 367 LYS A N 1
ATOM 2839 C CA . LYS A 1 367 ? -9.493 0.542 -10.766 1.00 97.25 367 LYS A CA 1
ATOM 2840 C C . LYS A 1 367 ? -10.986 0.777 -10.535 1.00 97.25 367 LYS A C 1
ATOM 2842 O O . LYS A 1 367 ? -11.372 1.247 -9.469 1.00 97.25 367 LYS A O 1
ATOM 2847 N N . LYS A 1 368 ? -11.847 0.403 -11.491 1.00 97.88 368 LYS A N 1
ATOM 2848 C CA . LYS A 1 368 ? -13.310 0.472 -11.314 1.00 97.88 368 LYS A CA 1
ATOM 2849 C C . LYS A 1 368 ? -13.789 -0.416 -10.161 1.00 97.88 368 LYS A C 1
ATOM 2851 O O . LYS A 1 368 ? -14.636 0.012 -9.379 1.00 97.88 368 LYS A O 1
ATOM 2856 N N . ARG A 1 369 ? -13.259 -1.639 -10.038 1.00 97.50 369 ARG A N 1
ATOM 2857 C CA . ARG A 1 369 ? -13.607 -2.566 -8.945 1.00 97.50 369 ARG A CA 1
ATOM 2858 C C . ARG A 1 369 ? -13.131 -2.047 -7.587 1.00 97.50 369 ARG A C 1
ATOM 2860 O O . ARG A 1 369 ? -13.902 -2.103 -6.635 1.00 97.50 369 ARG A O 1
ATOM 2867 N N . VAL A 1 370 ? -11.919 -1.494 -7.517 1.00 97.69 370 VAL A N 1
ATOM 2868 C CA . VAL A 1 370 ? -11.364 -0.873 -6.303 1.00 97.69 370 VAL A CA 1
ATOM 2869 C C . VAL A 1 370 ? -12.245 0.286 -5.844 1.00 97.69 370 VAL A C 1
ATOM 2871 O O . VAL A 1 370 ? -12.699 0.268 -4.705 1.00 97.69 370 VAL A O 1
ATOM 2874 N N . LEU A 1 371 ? -12.605 1.211 -6.739 1.00 97.81 371 LEU A N 1
ATOM 2875 C CA . LEU A 1 371 ? -13.501 2.327 -6.404 1.00 97.81 371 LEU A CA 1
ATOM 2876 C C . LEU A 1 371 ? -14.866 1.849 -5.883 1.00 97.81 371 LEU A C 1
ATOM 2878 O O . LEU A 1 371 ? -15.409 2.412 -4.933 1.00 97.81 371 LEU A O 1
ATOM 2882 N N . LYS A 1 372 ? -15.425 0.781 -6.469 1.00 97.88 372 LYS A N 1
ATOM 2883 C CA . LYS A 1 372 ? -16.682 0.191 -5.987 1.00 97.88 372 LYS A CA 1
ATOM 2884 C C . LYS A 1 372 ? -16.535 -0.383 -4.573 1.00 97.88 372 LYS A C 1
ATOM 2886 O O . LYS A 1 372 ? -17.424 -0.188 -3.748 1.00 97.88 372 LYS A O 1
ATOM 2891 N N . LEU A 1 373 ? -15.428 -1.067 -4.283 1.00 97.75 373 LEU A N 1
ATOM 2892 C CA . LEU A 1 373 ? -15.146 -1.609 -2.950 1.00 97.75 373 LEU A CA 1
ATOM 2893 C C . LEU A 1 373 ? -14.911 -0.504 -1.914 1.00 97.75 373 LEU A C 1
ATOM 2895 O O . LEU A 1 373 ? -15.421 -0.607 -0.801 1.00 97.75 373 LEU A O 1
ATOM 2899 N N . GLU A 1 374 ? -14.202 0.565 -2.277 1.00 96.12 374 GLU A N 1
ATOM 2900 C CA . GLU A 1 374 ? -14.007 1.736 -1.417 1.00 96.12 374 GLU A CA 1
ATOM 2901 C C . GLU A 1 374 ? -15.339 2.388 -1.045 1.00 96.12 374 GLU A C 1
ATOM 2903 O O . GLU A 1 374 ? -15.560 2.705 0.125 1.00 96.12 374 GLU A O 1
ATOM 2908 N N . PHE A 1 375 ? -16.255 2.526 -2.009 1.00 97.62 375 PHE A N 1
ATOM 2909 C CA . PHE A 1 375 ? -17.598 3.039 -1.747 1.00 97.62 375 PHE A CA 1
ATOM 2910 C C . PHE A 1 375 ? -18.370 2.142 -0.770 1.00 97.62 375 PHE A C 1
ATOM 2912 O O . PHE A 1 375 ? -18.850 2.629 0.254 1.00 97.62 375 PHE A O 1
ATOM 2919 N N . CYS A 1 376 ? -18.422 0.828 -1.024 1.00 97.44 376 CYS A N 1
ATOM 2920 C CA . CYS A 1 376 ? -19.083 -0.125 -0.126 1.00 97.44 376 CYS A CA 1
ATOM 2921 C C . CYS A 1 376 ? -18.484 -0.093 1.291 1.00 97.44 376 CYS A C 1
ATOM 2923 O O . CYS A 1 376 ? -19.208 -0.167 2.284 1.00 97.44 376 CYS A O 1
ATOM 2925 N N . LEU A 1 377 ? -17.160 0.047 1.405 1.00 97.56 377 LEU A N 1
ATOM 2926 C CA . LEU A 1 377 ? -16.470 0.145 2.688 1.00 97.56 377 LEU A CA 1
ATOM 2927 C C . LEU A 1 377 ? -16.828 1.438 3.434 1.00 97.56 377 LEU A C 1
ATOM 2929 O O . LEU A 1 377 ? -17.045 1.411 4.647 1.00 97.56 377 LEU A O 1
ATOM 2933 N N . GLN A 1 378 ? -16.890 2.573 2.734 1.00 97.38 378 GLN A N 1
ATOM 2934 C CA . GLN A 1 378 ? -17.316 3.845 3.325 1.00 97.38 378 GLN A CA 1
ATOM 2935 C C . GLN A 1 378 ? -18.774 3.788 3.791 1.00 97.38 378 GLN A C 1
ATOM 2937 O O . GLN A 1 378 ? -19.082 4.250 4.892 1.00 97.38 378 GLN A O 1
ATOM 2942 N N . GLU A 1 379 ? -19.655 3.166 3.008 1.00 97.19 379 GLU A N 1
ATOM 2943 C CA . GLU A 1 379 ? -21.049 2.951 3.388 1.00 97.19 379 GLU A CA 1
ATOM 2944 C C . GLU A 1 379 ? -21.162 2.075 4.644 1.00 97.19 379 GLU A C 1
ATOM 2946 O O . GLU A 1 379 ? -21.819 2.470 5.610 1.00 97.19 379 GLU A O 1
ATOM 2951 N N . ALA A 1 380 ? -20.451 0.944 4.690 1.00 95.06 380 ALA A N 1
ATOM 2952 C CA . ALA A 1 380 ? -20.413 0.074 5.863 1.00 95.06 380 ALA A CA 1
ATOM 2953 C C . ALA A 1 380 ? -19.924 0.828 7.112 1.00 95.06 380 ALA A C 1
ATOM 2955 O O . ALA A 1 380 ? -20.546 0.757 8.171 1.00 95.06 380 ALA A O 1
ATOM 2956 N N . ARG A 1 381 ? -18.866 1.643 6.990 1.00 96.31 381 ARG A N 1
ATOM 2957 C CA . ARG A 1 381 ? -18.379 2.499 8.088 1.00 96.31 381 ARG A CA 1
ATOM 2958 C C . ARG A 1 381 ? -19.433 3.508 8.548 1.00 96.31 381 ARG A C 1
ATOM 2960 O O . ARG A 1 381 ? -19.587 3.728 9.751 1.00 96.31 381 ARG A O 1
ATOM 2967 N N . ALA A 1 382 ? -20.164 4.128 7.623 1.00 97.19 382 ALA A N 1
ATOM 2968 C CA . ALA A 1 382 ? -21.239 5.059 7.956 1.00 97.19 382 ALA A CA 1
ATOM 2969 C C . ALA A 1 382 ? -22.396 4.357 8.690 1.00 97.19 382 ALA A C 1
ATOM 2971 O O . ALA A 1 382 ? -22.901 4.884 9.688 1.00 97.19 382 ALA A O 1
ATOM 2972 N N . GLN A 1 383 ? -22.773 3.153 8.247 1.00 97.44 383 GLN A N 1
ATOM 2973 C CA . GLN A 1 383 ? -23.777 2.321 8.909 1.00 97.44 383 GLN A CA 1
ATOM 2974 C C . GLN A 1 383 ? -23.336 1.920 10.322 1.00 97.44 383 GLN A C 1
ATOM 2976 O O . GLN A 1 383 ? -24.109 2.106 11.263 1.00 97.44 383 GLN A O 1
ATOM 2981 N N . THR A 1 384 ? -22.084 1.490 10.508 1.00 95.38 384 THR A N 1
ATOM 2982 C CA . THR A 1 384 ? -21.518 1.175 11.831 1.00 95.38 384 THR A CA 1
ATOM 2983 C C . THR A 1 384 ? -21.608 2.367 12.781 1.00 95.38 384 THR A C 1
ATOM 2985 O O . THR A 1 384 ? -22.091 2.222 13.901 1.00 95.38 384 THR A O 1
ATOM 2988 N N . ARG A 1 385 ? -21.261 3.583 12.331 1.00 96.88 385 ARG A N 1
ATOM 2989 C CA . ARG A 1 385 ? -21.404 4.804 13.153 1.00 96.88 385 ARG A CA 1
ATOM 2990 C C . ARG A 1 385 ? -22.862 5.100 13.519 1.00 96.88 385 ARG A C 1
ATOM 2992 O O . ARG A 1 385 ? -23.137 5.614 14.601 1.00 96.88 385 ARG A O 1
ATOM 2999 N N . LYS A 1 386 ? -23.815 4.814 12.624 1.00 97.06 386 LYS A N 1
ATOM 3000 C CA . LYS A 1 386 ? -25.252 4.981 12.903 1.00 97.06 386 LYS A CA 1
ATOM 3001 C C . LYS A 1 386 ? -25.725 3.973 13.951 1.00 97.06 386 LYS A C 1
ATOM 3003 O O . LYS A 1 386 ? -26.423 4.367 14.883 1.00 97.06 386 LYS A O 1
ATOM 3008 N N . LEU A 1 387 ? -25.324 2.710 13.815 1.00 95.06 387 LEU A N 1
ATOM 3009 C CA . LEU A 1 387 ? -25.587 1.644 14.782 1.00 95.06 387 LEU A CA 1
ATOM 3010 C C . LEU A 1 387 ? -24.999 1.969 16.152 1.00 95.06 387 LEU A C 1
ATOM 3012 O O . LEU A 1 387 ? -25.716 1.856 17.140 1.00 95.06 387 LEU A O 1
ATOM 3016 N N . GLN A 1 388 ? -23.766 2.470 16.205 1.00 94.38 388 GLN A N 1
ATOM 3017 C CA . GLN A 1 388 ? -23.126 2.911 17.442 1.00 94.38 388 GLN A CA 1
ATOM 3018 C C . GLN A 1 388 ? -23.943 4.007 18.142 1.00 94.38 388 GLN A C 1
ATOM 3020 O O . GLN A 1 388 ? -24.297 3.855 19.305 1.00 94.38 388 GLN A O 1
ATOM 3025 N N . ARG A 1 389 ? -24.379 5.044 17.410 1.00 96.12 389 ARG A N 1
ATOM 3026 C CA . ARG A 1 389 ? -25.263 6.092 17.960 1.00 96.12 389 ARG A CA 1
ATOM 3027 C C . ARG A 1 389 ? -26.619 5.557 18.429 1.00 96.12 389 ARG A C 1
ATOM 3029 O O . ARG A 1 389 ? -27.187 6.071 19.386 1.00 96.12 389 ARG A O 1
ATOM 3036 N N . MET A 1 390 ? -27.193 4.570 17.738 1.00 91.31 390 MET A N 1
ATOM 3037 C CA . MET A 1 390 ? -28.427 3.915 18.199 1.00 91.31 390 MET A CA 1
ATOM 3038 C C . MET A 1 390 ? -28.184 3.057 19.444 1.00 91.31 390 MET A C 1
ATOM 3040 O O . MET A 1 390 ? -29.047 3.025 20.315 1.00 91.31 390 MET A O 1
ATOM 3044 N N . GLY A 1 391 ? -27.027 2.396 19.538 1.00 91.69 391 GLY A N 1
ATOM 3045 C CA . GLY A 1 391 ? -26.549 1.713 20.740 1.00 91.69 391 GLY A CA 1
ATOM 3046 C C . GLY A 1 391 ? -26.495 2.671 21.921 1.00 91.69 391 GLY A C 1
ATOM 3047 O O . GLY A 1 391 ? -27.263 2.503 22.855 1.00 91.69 391 GLY A O 1
ATOM 3048 N N . GLU A 1 392 ? -25.749 3.768 21.794 1.00 95.00 392 GLU A N 1
ATOM 3049 C CA . GLU A 1 392 ? -25.611 4.783 22.847 1.00 95.00 392 GLU A CA 1
ATOM 3050 C C . GLU A 1 392 ? -26.956 5.357 23.319 1.00 95.00 392 GLU A C 1
ATOM 3052 O O . GLU A 1 392 ? -27.148 5.601 24.509 1.00 95.00 392 GLU A O 1
ATOM 3057 N N . ARG A 1 393 ? -27.916 5.584 22.409 1.00 96.00 393 ARG A N 1
ATOM 3058 C CA . ARG A 1 393 ? -29.267 6.035 22.793 1.00 96.00 393 ARG A CA 1
ATOM 3059 C C . ARG A 1 393 ? -30.033 4.972 23.572 1.00 96.00 393 ARG A C 1
ATOM 3061 O O . ARG A 1 393 ? -30.697 5.316 24.545 1.00 96.00 393 ARG A O 1
ATOM 3068 N N . ARG A 1 394 ? -29.959 3.706 23.145 1.00 93.88 394 ARG A N 1
ATOM 3069 C CA . ARG A 1 394 ? -30.575 2.591 23.878 1.00 93.88 394 ARG A CA 1
ATOM 3070 C C . ARG A 1 394 ? -29.940 2.436 25.252 1.00 93.88 394 ARG A C 1
ATOM 3072 O O . ARG A 1 394 ? -30.671 2.300 26.221 1.00 93.88 394 ARG A O 1
ATOM 3079 N N . ASP A 1 395 ? -28.621 2.540 25.343 1.00 95.12 395 ASP A N 1
ATOM 3080 C CA . ASP A 1 395 ? -27.893 2.415 26.605 1.00 95.12 395 ASP A CA 1
ATOM 3081 C C . ASP A 1 395 ? -28.245 3.557 27.567 1.00 95.12 395 ASP A C 1
ATOM 3083 O O . ASP A 1 395 ? -28.476 3.316 28.750 1.00 95.12 395 ASP A O 1
ATOM 3087 N N . LYS A 1 396 ? -28.392 4.792 27.061 1.00 96.12 396 LYS A N 1
ATOM 3088 C CA . LYS A 1 396 ? -28.911 5.927 27.846 1.00 96.12 396 LYS A CA 1
ATOM 3089 C C . LYS A 1 396 ? -30.335 5.684 28.349 1.00 96.12 396 LYS A C 1
ATOM 3091 O O . LYS A 1 396 ? -30.584 5.880 29.532 1.00 96.12 396 LYS A O 1
ATOM 3096 N N . ALA A 1 397 ? -31.245 5.224 27.487 1.00 93.75 397 ALA A N 1
ATOM 3097 C CA . ALA A 1 397 ? -32.623 4.924 27.881 1.00 93.75 397 ALA A CA 1
ATOM 3098 C C . ALA A 1 397 ? -32.695 3.782 28.910 1.00 93.75 397 ALA A C 1
ATOM 3100 O O . ALA A 1 397 ? -33.454 3.860 29.870 1.00 93.75 397 ALA A O 1
ATOM 3101 N N . LEU A 1 398 ? -31.874 2.740 28.747 1.00 93.62 398 LEU A N 1
ATOM 3102 C CA . LEU A 1 398 ? -31.763 1.647 29.713 1.00 93.62 398 LEU A CA 1
ATOM 3103 C C . LEU A 1 398 ? -31.224 2.131 31.059 1.00 93.62 398 LEU A C 1
ATOM 3105 O O . LEU A 1 398 ? -31.713 1.696 32.100 1.00 93.62 398 LEU A O 1
ATOM 3109 N N . LYS A 1 399 ? -30.237 3.033 31.048 1.00 95.38 399 LYS A N 1
ATOM 3110 C CA . LYS A 1 399 ? -29.706 3.647 32.266 1.00 95.38 399 LYS A CA 1
ATOM 3111 C C . LYS A 1 399 ? -30.771 4.482 32.978 1.00 95.38 399 LYS A C 1
ATOM 3113 O O . LYS A 1 399 ? -30.971 4.300 34.170 1.00 95.38 399 LYS A O 1
ATOM 3118 N N . GLU A 1 400 ? -31.516 5.305 32.246 1.00 94.12 400 GLU A N 1
ATOM 3119 C CA . GLU A 1 400 ? -32.584 6.124 32.824 1.00 94.12 400 GLU A CA 1
ATOM 3120 C C . GLU A 1 400 ? -33.750 5.283 33.366 1.00 94.12 400 GLU A C 1
ATOM 3122 O O . GLU A 1 400 ? -34.241 5.556 34.456 1.00 94.12 400 GLU A O 1
ATOM 3127 N N . LEU A 1 401 ? -34.148 4.208 32.676 1.00 92.12 401 LEU A N 1
ATOM 3128 C CA . LEU A 1 401 ? -35.142 3.262 33.200 1.00 92.12 401 LEU A CA 1
ATOM 3129 C C . LEU A 1 401 ? -34.670 2.577 34.490 1.00 92.12 401 LEU A C 1
ATOM 3131 O O . LEU A 1 401 ? -35.475 2.377 35.400 1.00 92.12 401 LEU A O 1
ATOM 3135 N N . ARG A 1 402 ? -33.378 2.236 34.598 1.00 91.62 402 ARG A N 1
ATOM 3136 C CA . ARG A 1 402 ? -32.805 1.729 35.857 1.00 91.62 402 ARG A CA 1
ATOM 3137 C C . ARG A 1 402 ? -32.848 2.781 36.956 1.00 91.62 402 ARG A C 1
ATOM 3139 O O . ARG A 1 402 ? -33.273 2.464 38.060 1.00 91.62 402 ARG A O 1
ATOM 3146 N N . ASP A 1 403 ? -32.448 4.012 36.659 1.00 91.12 403 ASP A N 1
ATOM 3147 C CA . ASP A 1 403 ? -32.443 5.102 37.637 1.00 91.12 403 ASP A CA 1
ATOM 3148 C C . ASP A 1 403 ? -33.874 5.432 38.112 1.00 91.12 403 ASP A C 1
ATOM 3150 O O . ASP A 1 403 ? -34.084 5.650 39.305 1.00 91.12 403 ASP A O 1
ATOM 3154 N N . GLN A 1 404 ? -34.876 5.375 37.222 1.00 90.00 404 GLN A N 1
ATOM 3155 C CA . GLN A 1 404 ? -36.306 5.495 37.557 1.00 90.00 404 GLN A CA 1
ATOM 3156 C C . GLN A 1 404 ? -36.810 4.351 38.449 1.00 90.00 404 GLN A C 1
ATOM 3158 O O . GLN A 1 404 ? -37.608 4.582 39.356 1.00 90.00 404 GLN A O 1
ATOM 3163 N N . LEU A 1 405 ? -36.354 3.117 38.213 1.00 81.75 405 LEU A N 1
ATOM 3164 C CA . LEU A 1 405 ? -36.652 1.968 39.077 1.00 81.75 405 LEU A CA 1
ATOM 3165 C C . LEU A 1 405 ? -36.072 2.165 40.481 1.00 81.75 405 LEU A C 1
ATOM 3167 O O . LEU A 1 405 ? -36.783 1.971 41.463 1.00 81.75 405 LEU A O 1
ATOM 3171 N N . VAL A 1 406 ? -34.821 2.621 40.575 1.00 80.06 406 VAL A N 1
ATOM 3172 C CA . VAL A 1 406 ? -34.159 2.923 41.853 1.00 80.06 406 VAL A CA 1
ATOM 3173 C C . VAL A 1 406 ? -34.866 4.069 42.588 1.00 80.06 406 VAL A C 1
ATOM 3175 O O . VAL A 1 406 ? -35.133 3.965 43.783 1.00 80.06 406 VAL A O 1
ATOM 3178 N N . THR A 1 407 ? -35.248 5.139 41.885 1.00 74.44 407 THR A N 1
ATOM 3179 C CA . THR A 1 407 ? -35.972 6.270 42.494 1.00 74.44 407 THR A CA 1
ATOM 3180 C C . THR A 1 407 ? -37.410 5.934 42.871 1.00 74.44 407 THR A C 1
ATOM 3182 O O . THR A 1 407 ? -37.870 6.424 43.897 1.00 74.44 407 THR A O 1
ATOM 3185 N N . LYS A 1 408 ? -38.122 5.066 42.140 1.00 72.62 408 LYS A N 1
ATOM 3186 C CA . LYS A 1 408 ? -39.421 4.538 42.600 1.00 72.62 408 LYS A CA 1
ATOM 3187 C C . LYS A 1 408 ? -39.276 3.674 43.850 1.00 72.62 408 LYS A C 1
ATOM 3189 O O . LYS A 1 408 ? -40.069 3.824 44.771 1.00 72.62 408 LYS A O 1
ATOM 3194 N N . GLN A 1 409 ? -38.229 2.855 43.921 1.00 55.88 409 GLN A N 1
ATOM 3195 C CA . GLN A 1 409 ? -37.935 2.029 45.094 1.00 55.88 409 GLN A CA 1
ATOM 3196 C C . GLN A 1 409 ? -37.589 2.869 46.343 1.00 55.88 409 GLN A C 1
ATOM 3198 O O . GLN A 1 409 ? -37.792 2.407 47.461 1.00 55.88 409 GLN A O 1
ATOM 3203 N N . GLN A 1 410 ? -37.116 4.111 46.167 1.00 49.47 410 GLN A N 1
ATOM 3204 C CA . GLN A 1 410 ? -36.854 5.070 47.254 1.00 49.47 410 GLN A CA 1
ATOM 3205 C C . GLN A 1 410 ? -37.982 6.097 47.491 1.00 49.47 410 GLN A C 1
ATOM 3207 O O . GLN A 1 410 ? -38.105 6.609 48.601 1.00 49.47 410 GLN A O 1
ATOM 3212 N N . GLY A 1 411 ? -38.826 6.386 46.496 1.00 46.00 411 GLY A N 1
ATOM 3213 C CA . GLY A 1 411 ? -39.956 7.322 46.584 1.00 46.00 411 GLY A CA 1
ATOM 3214 C C . GLY A 1 411 ? -41.245 6.723 47.162 1.00 46.00 411 GLY A C 1
ATOM 3215 O O . GLY A 1 411 ? -42.070 7.458 47.694 1.00 46.00 411 GLY A O 1
ATOM 3216 N N . GLU A 1 412 ? -41.403 5.397 47.151 1.00 40.97 412 GLU A N 1
ATOM 3217 C CA . GLU A 1 412 ? -42.507 4.689 47.829 1.00 40.97 412 GLU A CA 1
ATOM 3218 C C . GLU A 1 412 ? -42.310 4.541 49.352 1.00 40.97 412 GLU A C 1
ATOM 3220 O O . GLU A 1 412 ? -43.140 3.944 50.034 1.00 40.97 412 GLU A O 1
ATOM 3225 N N . ALA A 1 413 ? -41.256 5.141 49.920 1.00 41.12 413 ALA A N 1
ATOM 3226 C CA . ALA A 1 413 ? -41.096 5.279 51.369 1.00 41.12 413 ALA A CA 1
ATOM 3227 C C . ALA A 1 413 ? -41.869 6.482 51.958 1.00 41.12 413 ALA A C 1
ATOM 3229 O O . ALA A 1 413 ? -41.953 6.613 53.179 1.00 41.12 413 ALA A O 1
ATOM 3230 N N . ALA A 1 414 ? -42.460 7.348 51.123 1.00 46.66 414 ALA A N 1
ATOM 3231 C CA . ALA A 1 414 ? -43.234 8.505 51.570 1.00 46.66 414 ALA A CA 1
ATOM 3232 C C . ALA A 1 414 ? -44.576 8.612 50.827 1.00 46.66 414 ALA A C 1
ATOM 3234 O O . ALA A 1 414 ? -44.767 9.449 49.952 1.00 46.66 414 ALA A O 1
ATOM 3235 N N . GLY A 1 415 ? -45.524 7.770 51.246 1.00 49.38 415 GLY A N 1
ATOM 3236 C CA . GLY A 1 415 ? -46.956 8.040 51.130 1.00 49.38 415 GLY A CA 1
ATOM 3237 C C . GLY A 1 415 ? -47.636 7.583 49.845 1.00 49.38 415 GLY A C 1
ATOM 3238 O O . GLY A 1 415 ? -47.946 8.412 49.004 1.00 49.38 415 GLY A O 1
ATOM 3239 N N . VAL A 1 416 ? -48.017 6.305 49.776 1.00 39.28 416 VAL A N 1
ATOM 3240 C CA . VAL A 1 416 ? -49.312 5.899 49.212 1.00 39.28 416 VAL A CA 1
ATOM 3241 C C . VAL A 1 416 ? -49.841 4.736 50.045 1.00 39.28 416 VAL A C 1
ATOM 3243 O O . VAL A 1 416 ? -49.137 3.774 50.349 1.00 39.28 416 VAL A O 1
ATOM 3246 N N . GLU A 1 417 ? -51.093 4.897 50.457 1.00 46.56 417 GLU A N 1
ATOM 3247 C CA . GLU A 1 417 ? -52.024 3.854 50.857 1.00 46.56 417 GLU A CA 1
ATOM 3248 C C . GLU A 1 417 ? -51.701 2.498 50.226 1.00 46.56 417 GLU A C 1
ATOM 3250 O O . GLU A 1 417 ? -51.477 2.367 49.026 1.00 46.56 417 GLU A O 1
ATOM 3255 N N . LYS A 1 418 ? -51.718 1.470 51.067 1.00 44.56 418 LYS A N 1
ATOM 3256 C CA . LYS A 1 418 ? -51.544 0.064 50.725 1.00 44.56 418 LYS A CA 1
ATOM 3257 C C . LYS A 1 418 ? -52.692 -0.396 49.814 1.00 44.56 418 LYS A C 1
ATOM 3259 O O . LYS A 1 418 ? -53.585 -1.114 50.251 1.00 44.56 418 LYS A O 1
ATOM 3264 N N . GLN A 1 419 ? -52.704 0.036 48.556 1.00 54.53 419 GLN A N 1
ATOM 3265 C CA . GLN A 1 419 ? -53.624 -0.479 47.559 1.00 54.53 419 GLN A CA 1
ATOM 3266 C C . GLN A 1 419 ? -53.083 -1.843 47.149 1.00 54.53 419 GLN A C 1
ATOM 3268 O O . GLN A 1 419 ? -52.046 -1.969 46.497 1.00 54.53 419 GLN A O 1
ATOM 3273 N N . ASN A 1 420 ? -53.745 -2.881 47.652 1.00 53.94 420 ASN A N 1
ATOM 3274 C CA . ASN A 1 420 ? -53.363 -4.264 47.441 1.00 53.94 420 ASN A CA 1
ATOM 3275 C C . ASN A 1 420 ? -53.169 -4.505 45.940 1.00 53.94 420 ASN A C 1
ATOM 3277 O O . ASN A 1 420 ? -54.104 -4.367 45.159 1.00 53.94 420 ASN A O 1
ATOM 3281 N N . PHE A 1 421 ? -51.960 -4.897 45.538 1.00 54.59 421 PHE A N 1
ATOM 3282 C CA . PHE A 1 421 ? -51.614 -5.268 44.160 1.00 54.59 421 PHE A CA 1
ATOM 3283 C C . PHE A 1 421 ? -52.612 -6.275 43.549 1.00 54.59 421 PHE A C 1
ATOM 3285 O O . PHE A 1 421 ? -52.910 -6.229 42.357 1.00 54.59 421 PHE A O 1
ATOM 3292 N N . TRP A 1 422 ? -53.214 -7.110 44.401 1.00 55.03 422 TRP A N 1
ATOM 3293 C CA . TRP A 1 422 ? -54.304 -8.042 44.096 1.00 55.03 422 TRP A CA 1
ATOM 3294 C C . TRP A 1 422 ? -55.596 -7.387 43.569 1.00 55.03 422 TRP A C 1
ATOM 3296 O O . TRP A 1 422 ? -56.414 -8.057 42.939 1.00 55.03 422 TRP A O 1
ATOM 3306 N N . GLU A 1 423 ? -55.799 -6.088 43.791 1.00 54.06 423 GLU A N 1
ATOM 3307 C CA . GLU A 1 423 ? -56.976 -5.343 43.334 1.00 54.06 423 GLU A CA 1
ATOM 3308 C C . GLU A 1 423 ? -56.759 -4.566 42.032 1.00 54.06 423 GLU A C 1
ATOM 3310 O O . GLU A 1 423 ? -57.744 -4.110 41.445 1.00 54.06 423 GLU A O 1
ATOM 3315 N N . SER A 1 424 ? -55.515 -4.486 41.542 1.00 64.81 424 SER A N 1
ATOM 3316 C CA . SER A 1 424 ? -55.173 -3.886 40.251 1.00 64.81 424 SER A CA 1
ATOM 3317 C C . SER A 1 424 ? -55.992 -4.527 39.131 1.00 64.81 424 SER A C 1
ATOM 3319 O O . SER A 1 424 ? -55.940 -5.742 38.909 1.00 64.81 424 SER A O 1
ATOM 3321 N N . SER A 1 425 ? -56.731 -3.704 38.383 1.00 64.81 425 SER A N 1
ATOM 3322 C CA . SER A 1 425 ? -57.526 -4.147 37.233 1.00 64.81 425 SER A CA 1
ATOM 3323 C C . SER A 1 425 ? -56.695 -4.959 36.229 1.00 64.81 425 SER A C 1
ATOM 3325 O O . SER A 1 425 ? -57.221 -5.880 35.613 1.00 64.81 425 SER A O 1
ATOM 3327 N N . GLY A 1 426 ? -55.386 -4.696 36.118 1.00 69.31 426 GLY A N 1
ATOM 3328 C CA . GLY A 1 426 ? -54.471 -5.462 35.266 1.00 69.31 426 GLY A CA 1
ATOM 3329 C C . GLY A 1 426 ? -54.222 -6.893 35.755 1.00 69.31 426 GLY A C 1
ATOM 3330 O O . GLY A 1 426 ? -54.225 -7.821 34.950 1.00 69.31 426 GLY A O 1
ATOM 3331 N N . PHE A 1 427 ? -54.082 -7.104 37.068 1.00 72.50 427 PHE A N 1
ATOM 3332 C CA . PHE A 1 427 ? -53.898 -8.443 37.641 1.00 72.50 427 PHE A CA 1
ATOM 3333 C C . PHE A 1 427 ? -55.168 -9.292 37.498 1.00 72.50 427 PHE A C 1
ATOM 3335 O O . PHE A 1 427 ? -55.099 -10.452 37.092 1.00 72.50 427 PHE A O 1
ATOM 3342 N N . LYS A 1 428 ? -56.345 -8.691 37.719 1.00 77.12 428 LYS A N 1
ATOM 3343 C CA . LYS A 1 428 ? -57.645 -9.345 37.483 1.00 77.12 428 LYS A CA 1
ATOM 3344 C C . LYS A 1 428 ? -57.820 -9.774 36.021 1.00 77.12 428 LYS A C 1
ATOM 3346 O O . LYS A 1 428 ? -58.345 -10.856 35.770 1.00 77.12 428 LYS A O 1
ATOM 3351 N N . ILE A 1 429 ? -57.338 -8.977 35.062 1.00 79.12 429 ILE A N 1
ATOM 3352 C CA . ILE A 1 429 ? -57.361 -9.330 33.632 1.00 79.12 429 ILE A CA 1
ATOM 3353 C C . ILE A 1 429 ? -56.423 -10.506 33.335 1.00 79.12 429 ILE A C 1
ATOM 3355 O O . ILE A 1 429 ? -56.831 -11.442 32.652 1.00 79.12 429 ILE A O 1
ATOM 3359 N N . VAL A 1 430 ? -55.199 -10.502 33.872 1.00 77.94 430 VAL A N 1
ATOM 3360 C CA . VAL A 1 430 ? -54.222 -11.584 33.651 1.00 77.94 430 VAL A CA 1
ATOM 3361 C C . VAL A 1 430 ? -54.694 -12.901 34.270 1.00 77.94 430 VAL A C 1
ATOM 3363 O O . VAL A 1 430 ? -54.607 -13.941 33.619 1.00 77.94 430 VAL A O 1
ATOM 3366 N N . VAL A 1 431 ? -55.257 -12.873 35.481 1.00 80.00 431 VAL A N 1
ATOM 3367 C CA . VAL A 1 431 ? -55.840 -14.064 36.121 1.00 80.00 431 VAL A CA 1
ATOM 3368 C C . VAL A 1 431 ? -57.069 -14.555 35.351 1.00 80.00 431 VAL A C 1
ATOM 3370 O O . VAL A 1 431 ? -57.184 -15.752 35.099 1.00 80.00 431 VAL A O 1
ATOM 3373 N N . SER A 1 432 ? -57.939 -13.649 34.893 1.00 79.69 432 SER A N 1
ATOM 3374 C CA . SER A 1 432 ? -59.105 -13.987 34.065 1.00 79.69 432 SER A CA 1
ATOM 3375 C C . SER A 1 432 ? -58.705 -14.632 32.729 1.00 79.69 432 SER A C 1
ATOM 3377 O O . SER A 1 432 ? -59.220 -15.693 32.376 1.00 79.69 432 SER A O 1
ATOM 3379 N N . MET A 1 433 ? -57.721 -14.069 32.018 1.00 76.75 433 MET A N 1
ATOM 3380 C CA . MET A 1 433 ? -57.194 -14.660 30.781 1.00 76.75 433 MET A CA 1
ATOM 3381 C C . MET A 1 433 ? -56.502 -16.002 31.024 1.00 76.75 433 MET A C 1
ATOM 3383 O O . MET A 1 433 ? -56.687 -16.928 30.238 1.00 76.75 433 MET A O 1
ATOM 3387 N N . SER A 1 434 ? -55.739 -16.134 32.110 1.00 78.00 434 SER A N 1
ATOM 3388 C CA . SER A 1 434 ? -55.049 -17.385 32.454 1.00 78.00 434 SER A CA 1
ATOM 3389 C C . SER A 1 434 ? -56.046 -18.496 32.797 1.00 78.00 434 SER A C 1
ATOM 3391 O O . SER A 1 434 ? -55.877 -19.633 32.364 1.00 78.00 434 SER A O 1
ATOM 3393 N N . MET A 1 435 ? -57.138 -18.162 33.491 1.00 81.62 435 MET A N 1
ATOM 3394 C CA . MET A 1 435 ? -58.232 -19.092 33.773 1.00 81.62 435 MET A CA 1
ATOM 3395 C C . MET A 1 435 ? -58.984 -19.492 32.495 1.00 81.62 435 MET A C 1
ATOM 3397 O O . MET A 1 435 ? -59.292 -20.666 32.310 1.00 81.62 435 MET A O 1
ATOM 3401 N N . LEU A 1 436 ? -59.238 -18.547 31.582 1.00 78.25 436 LEU A N 1
ATOM 3402 C CA . LEU A 1 436 ? -59.889 -18.827 30.298 1.00 78.25 436 LEU A CA 1
ATOM 3403 C C . LEU A 1 436 ? -59.046 -19.778 29.435 1.00 78.25 436 LEU A C 1
ATOM 3405 O O . LEU A 1 436 ? -59.578 -20.716 28.847 1.00 78.25 436 LEU A O 1
ATOM 3409 N N . ILE A 1 437 ? -57.728 -19.568 29.405 1.00 78.75 437 ILE A N 1
ATOM 3410 C CA . ILE A 1 437 ? -56.777 -20.440 28.710 1.00 78.75 437 ILE A CA 1
ATOM 3411 C C . ILE A 1 437 ? -56.812 -21.848 29.317 1.00 78.75 437 ILE A C 1
ATOM 3413 O O . ILE A 1 437 ? -56.969 -22.816 28.577 1.00 78.75 437 ILE A O 1
ATOM 3417 N N . LEU A 1 438 ? -56.759 -21.978 30.646 1.00 76.75 438 LEU A N 1
ATOM 3418 C CA . LEU A 1 438 ? -56.858 -23.278 31.319 1.00 76.75 438 LEU A CA 1
ATOM 3419 C C . LEU A 1 438 ? -58.186 -23.990 31.016 1.00 76.75 438 LEU A C 1
ATOM 3421 O O . LEU A 1 438 ? -58.171 -25.168 30.680 1.00 76.75 438 LEU A O 1
ATOM 3425 N N . VAL A 1 439 ? -59.320 -23.283 31.027 1.00 77.62 439 VAL A N 1
ATOM 3426 C CA . VAL A 1 439 ? -60.640 -23.855 30.690 1.00 77.62 439 VAL A CA 1
ATOM 3427 C C . VAL A 1 439 ? -60.715 -24.316 29.229 1.00 77.62 439 VAL A C 1
ATOM 3429 O O . VAL A 1 439 ? -61.325 -25.345 28.938 1.00 77.62 439 VAL A O 1
ATOM 3432 N N . VAL A 1 440 ? -60.078 -23.595 28.304 1.00 75.56 440 VAL A N 1
ATOM 3433 C CA . VAL A 1 440 ? -59.992 -23.997 26.890 1.00 75.56 440 VAL A CA 1
ATOM 3434 C C . VAL A 1 440 ? -59.087 -25.221 26.712 1.00 75.56 440 VAL A C 1
ATOM 3436 O O . VAL A 1 440 ? -59.397 -26.087 25.894 1.00 75.56 440 VAL A O 1
ATOM 3439 N N . PHE A 1 441 ? -58.008 -25.336 27.491 1.00 66.25 441 PHE A N 1
ATOM 3440 C CA . PHE A 1 441 ? -57.104 -26.488 27.446 1.00 66.25 441 PHE A CA 1
ATOM 3441 C C . PHE A 1 441 ? -57.632 -27.724 28.187 1.00 66.25 441 PHE A C 1
ATOM 3443 O O . PHE A 1 441 ? -57.292 -28.828 27.787 1.00 66.25 441 PHE A O 1
ATOM 3450 N N . SER A 1 442 ? -58.504 -27.578 29.188 1.00 68.06 442 SER A N 1
ATOM 3451 C CA . SER A 1 442 ? -59.157 -28.708 29.876 1.00 68.06 442 SER A CA 1
ATOM 3452 C C . SER A 1 442 ? -60.374 -29.280 29.133 1.00 68.06 442 SER A C 1
ATOM 3454 O O . SER A 1 442 ? -60.990 -30.228 29.614 1.00 68.06 442 SER A O 1
ATOM 3456 N N . LYS A 1 443 ? -60.758 -28.689 27.991 1.00 55.19 443 LYS A N 1
ATOM 3457 C CA . LYS A 1 443 ? -61.872 -29.144 27.137 1.00 55.19 443 LYS A CA 1
ATOM 3458 C C . LYS A 1 443 ? -61.403 -29.827 25.836 1.00 55.19 443 LYS A C 1
ATOM 3460 O O . LYS A 1 443 ? -62.234 -30.157 24.990 1.00 55.19 443 LYS A O 1
ATOM 3465 N N . ARG A 1 444 ? -60.094 -30.035 25.676 1.00 44.44 444 ARG A N 1
ATOM 3466 C CA . ARG A 1 444 ? -59.520 -31.054 24.782 1.00 44.44 444 ARG A CA 1
ATOM 3467 C C . ARG A 1 444 ? -59.146 -32.264 25.613 1.00 44.44 444 ARG A C 1
ATOM 3469 O O . ARG A 1 444 ? -59.263 -33.373 25.056 1.00 44.44 444 ARG A O 1
#

Radius of gyration: 63.85 Å; chains: 1; bounding box: 129×80×207 Å

Foldseek 3Di:
DDDDDDDDDDDDDDDDDDDDDDDDDDDDDDDDDDDDDDDDDDDDDDDDDDDDDDDDDDDDDDDDDDDPDPPPPVVVVVPPDDDCPVVVVVVVVVVVVVVVVVVVVVVVVVPPDDDDDDDDDDDDDDDDDDDDDDDDDDDPVVVVVVVVVVVVVVVVVVVVVVVVVVVVVVVVVVVVVVVVVVVVVVVVVVVVVVVVVVVVVVVVVVVVVVVVVVVVVVVVVVVVVVVVVVVVVVVVVVVVVVVVVVVVVVVVVVVVVVVVVVVVVVVVVVVVVVVVVVVVVVVVVVVVVVVVVCVVCVVPDDDVVVVVVVVPDPVVVVVVVVVVVVVVVVVVVVVVVVVVVVVVVVVVVVVVVVVVVVVVVVVVVVVVVVVVVVVVVVVVVVVVVVVVVVVVVVVVVVVVVVVVVVVVVVVVVPDDDCPDPCPPPVVVVVVVVVVVVVVVVVVD